Protein AF-0000000074981311 (afdb_homodimer)

Sequence (746 aa):
MPLSPPSSPVSFDLVVVGAGGGPDETNLSAYLVKPHDAEWEDGILALEAGSGQGTLAQLLRKNPHLFLNPVNSEGSITKMYSASDIYSFVRCFLVTHAHLDHINSLVVSAGSLRGCRKRVYGLKQTLQDLELAFSDRLWPNLASWKEKDDEIKLLYSALIPDGKYKVVCPKIAVQGMPLNHGRNTLGGQHTSTAFFIRHEPSLREFLFFGDVEPDSITNEPQTINVWRIAAPKIPDTLSSIFIECSWPSGRKDDLLFGHLTPEHLGNELSALATEVVKYRHSSQHSEGRRRPARKKQKRNSLTSADLKDALAGVRIFIIHCKDEMNGDLDRPIRDLIVEQVRRIVEERGLGAQVLLAKQGTRIGTSGYLFRTIMPLSPPSSPVSFDLVVVGAGGGPDETNLSAYLVKPHDAEWEDGILALEAGSGQGTLAQLLRKNPHLFLNPVNSEGSITKMYSASDIYSFVRCFLVTHAHLDHINSLVVSAGSLRGCRKRVYGLKQTLQDLELAFSDRLWPNLASWKEKDDEIKLLYSALIPDGKYKVVCPKIAVQGMPLNHGRNTLGGQHTSTAFFIRHEPSLREFLFFGDVEPDSITNEPQTINVWRIAAPKIPDTLSSIFIECSWPSGRKDDLLFGHLTPEHLGNELSALATEVVKYRHSSQHSEGRRRPARKKQKRNSLTSADLKDALAGVRIFIIHCKDEMNGDLDRPIRDLIVEQVRRIVEERGLGAQVLLAKQGTRIGTSGYLFRTI

Foldseek 3Di:
DPDPPPPPAQFKKKAQLAFAQDPPLLHFGKMWMDTLPDALLQEIEMEFPSHAQVSVQVLCVVPQCQRFRDDDPPPDDGDGDHSLRSQLRHAEYEFFAQPNSRCVRVQVCQVPHHHAQYEYEYAPVRVVVNVVCCVCPVGPNQEECDPPPRNRRYHYDYADQPPDWDDRGVQKTKHKFWAFQAADPVGHTDITIKIWIARNVVRATEIEGDFHAFLVPDPDGRLLVVLLSCQVPAPPRYAEYEFEAADEPPDDNVPQRGHHYLVSVLVSLLSSLVSNLVVVVVVVVVVDDDDDPPDPPDPPDDDLVSQALSRARHEYEYGHHYFDPPPPDPDTVQVNRQVSNQVSCVVSNNNYHGHYPDHSHMPRDDPPVVPDD/DPDPPPPPAQFKKKAQLAFAQDPPLLHFGKMWMDTLPDALLQEIEMEFPSHAQVSVQVLCVVPQCQRFRDDDPPPDDGDGDHSLRSQLRHAEYEFFAQPNSRCVRVQVCQVPRHHAQYEYEYAPVRVVVNVVCCVCPVGPNQEECDPPPRVRRYHYDYADQPPDWDDRGVQKTKHKFWAFQAADPVGHTGITIKIWIARNVVRATEIEGDFHAFLVPDPDGRLLVVLLSCQVPAPPRYAEYEFEAADEPPDDNVPQRRHHYLVSVLVSLLSSLVSNLVVVVVVVVVVDDDDDPPDPPDPPDDDLVSQALSRARHEYEYGHHYFDPPPPDPDTVQVNRQVSNQVSCVVSNNNYHGHYPDHSHMPRDDPPVVPPD

Secondary structure (DSSP, 8-state):
-----------EEEEEEEEEESS-TTSEEEEEEEETTS-GGG-EEEE--SS-HHHHHHHHHH-TTTT-----TT-----PPPHHHHHHTEEEEE-S---HHHHHHHHHTGGG--SS-EEEEEEHHHHHHHHHHTSSSSS---EES-TT-TT-SEEEEEEP-SS--EEEETTEEEEEEEEEEEE-TTSPEEEEEEEEEEETTT--EEEEE-S---GGG-SS--HHHHHHHHGGGTTTTEEEEEEE--S-TT--GGGSSS---HHHHHHHHHHHHHHHHHHHHHHHHHHS---------------GGGGTTTTTT-EEEEE-BPP--SS--SS-HHHHHHHHHHHHHHHTT---EEEE--TT-EESSTT------/-----------EEEEEEE-B-SS-TTSBSEEEEEETTS-GGG-EEEEE-SS-HHHHHHHHHH-TTTT-----TT-----PPPHHHHHHTEEEEE-S---HHHHHHHHHTGGG--SS-EEEEEEHHHHHHHHHHTSSSSS---EES-TT-TT-SEEEEEEP-SS--EEEETTEEEEEEEEEEEE-TTSPEEEEEEEEEEETTT--EEEEE-S---GGG-SS--HHHHHHHHGGGTTTTEEEEEEE--S-TT--GGGSSS---HHHHHHHHHHHHHHHHHHHHHHHHHHS------S--------TGGGTTTTTT-EEEEE-BPP--SS--SS-HHHHHHHHHHHHHHHTT--PEEEE--TT-EESSS-------

Organism: Psilocybe cubensis (NCBI:txid181762)

Solvent-accessible surface area (backbone atoms only — not comparable to full-atom values): 38990 Å² total; per-residue (Å²): 124,86,72,72,71,82,77,73,80,61,60,39,32,36,35,28,56,9,27,22,52,24,45,34,60,58,28,7,26,12,32,42,30,34,52,48,91,54,57,65,78,76,34,22,44,26,43,32,18,14,27,42,50,31,38,36,41,53,42,36,70,76,41,71,60,70,80,54,66,80,76,60,91,81,72,72,82,80,79,78,72,48,34,41,52,54,56,25,23,35,43,26,35,42,36,36,33,38,34,46,52,29,33,40,28,49,63,63,25,50,90,69,65,50,68,62,69,21,39,40,31,23,44,56,68,29,51,55,42,42,41,59,49,36,58,51,55,31,29,67,62,53,59,36,77,55,87,82,47,78,86,41,49,30,32,54,42,66,50,66,69,74,84,51,72,42,75,71,49,90,61,31,26,38,29,51,40,69,26,43,31,32,63,36,98,84,65,45,73,34,64,17,22,32,34,43,40,26,31,57,88,80,58,36,29,36,37,41,47,29,59,37,32,44,48,89,78,47,95,71,63,31,56,65,61,54,29,59,67,45,19,82,32,56,40,84,37,33,31,39,34,38,38,52,37,34,37,49,75,86,67,54,78,94,72,40,81,21,35,21,27,33,65,46,45,42,52,50,52,49,50,31,21,48,38,26,46,52,46,54,54,52,55,55,55,67,74,50,81,89,63,79,84,67,77,87,66,74,82,71,75,81,48,69,76,67,28,50,47,49,33,43,72,24,36,37,30,40,28,32,26,41,58,70,62,74,70,79,57,95,54,62,54,56,60,53,30,48,52,50,34,38,50,46,38,57,75,57,33,28,46,51,45,69,43,73,53,50,62,71,39,59,46,53,61,80,74,70,61,76,68,71,126,126,84,72,73,73,82,75,73,80,60,60,40,33,36,35,29,56,9,27,22,53,23,44,33,60,58,29,8,26,11,32,42,31,33,51,47,92,53,55,66,80,76,34,23,42,25,42,32,19,14,28,41,50,29,40,36,40,54,41,36,72,77,39,71,61,70,80,54,66,81,76,61,90,82,72,73,83,80,78,79,73,47,35,44,51,55,55,25,22,34,44,26,34,41,35,36,33,37,33,46,51,29,34,41,28,49,63,63,23,50,89,70,66,50,69,59,70,22,39,40,31,22,42,55,68,28,53,57,42,42,42,59,49,37,57,51,56,33,29,67,60,52,62,36,77,54,88,80,48,78,87,41,48,29,32,54,40,68,50,66,71,75,84,50,73,42,77,73,48,90,61,31,25,38,28,50,40,69,25,42,33,32,63,36,97,84,66,46,74,34,62,16,22,32,34,44,40,27,34,57,88,79,58,36,31,36,38,41,46,29,60,37,33,44,50,90,79,46,95,71,61,31,55,64,62,54,29,59,67,45,20,82,31,56,39,84,38,32,29,40,34,39,37,53,37,32,37,50,73,85,69,53,78,93,71,38,81,20,36,23,28,32,65,46,46,43,52,51,52,49,51,31,21,47,38,27,46,52,46,54,52,53,54,54,55,68,74,49,80,89,66,79,85,66,76,87,66,74,82,72,77,80,49,69,77,67,28,49,45,49,33,44,72,25,36,37,30,39,28,34,25,41,58,72,60,75,70,80,58,94,55,62,55,57,60,52,30,46,52,50,33,38,49,45,38,58,74,58,33,29,46,51,45,67,44,72,52,49,62,70,39,56,47,53,60,79,77,66,60,73,68,75,121

InterPro domains:
  IPR000396 Cyclic-AMP phosphodiesterase, class-II [PF02112] (85-360)
  IPR000396 Cyclic-AMP phosphodiesterase, class-II [PR00388] (93-111)
  IPR000396 Cyclic-AMP phosphodiesterase, class-II [PR00388] (237-248)
  IPR000396 Cyclic-AMP phosphodiesterase, class-II [PR00388] (256-269)
  IPR000396 Cyclic-AMP phosphodiesterase, class-II [PTHR28283] (8-363)
  IPR000396 Cyclic-AMP phosphodiesterase, class-II [cd07735] (12-320)
  IPR036866 Ribonuclease Z/Hydroxyacylglutathione hydrolase-like [G3DSA:3.60.15.10] (13-309)
  IPR036866 Ribonuclease Z/Hydroxyacylglutathione hydrolase-like [SSF56281] (30-288)

Nearest PDB structures (foldseek):
  4ojv-assembly1_A  TM=7.921E-01  e=1.075E-28  Saccharomyces cerevisiae S288C
  7sn8-assembly1_K  TM=5.330E-01  e=2.977E-09  Drosophila melanogaster
  2xsw-assembly2_B  TM=4.210E-01  e=1.094E+00  Homo sapiens
  2xsw-assembly1_A  TM=4.092E-01  e=8.586E-01  Homo sapiens
  4ojv-assembly1_A  TM=7.889E-01  e=3.850E-28  Saccharomyces cerevisiae S288C

Radius of gyration: 29.09 Å; Cα contacts (8 Å, |Δi|>4): 1688; chains: 2; bounding box: 54×112×82 Å

pLDDT: mean 88.98, std 17.54, range [19.81, 98.94]

Structure (mmCIF, N/CA/C/O backbone):
data_AF-0000000074981311-model_v1
#
loop_
_entity.id
_entity.type
_entity.pdbx_description
1 polymer 'Cyclic-AMP phosphodiesterase'
#
loop_
_atom_site.group_PDB
_atom_site.id
_atom_site.type_symbol
_atom_site.label_atom_id
_atom_site.label_alt_id
_atom_site.label_comp_id
_atom_site.label_asym_id
_atom_site.label_entity_id
_atom_site.label_seq_id
_atom_site.pdbx_PDB_ins_code
_atom_site.Cartn_x
_atom_site.Cartn_y
_atom_site.Cartn_z
_atom_site.occupancy
_atom_site.B_iso_or_equiv
_atom_site.auth_seq_id
_atom_site.auth_comp_id
_atom_site.auth_asym_id
_atom_site.auth_atom_id
_atom_site.pdbx_PDB_model_num
ATOM 1 N N . MET A 1 1 ? -6.711 50.75 -6.223 1 24.09 1 MET A N 1
ATOM 2 C CA . MET A 1 1 ? -6.855 49.312 -5.953 1 24.09 1 MET A CA 1
ATOM 3 C C . MET A 1 1 ? -5.789 48.844 -4.973 1 24.09 1 MET A C 1
ATOM 5 O O . MET A 1 1 ? -4.598 49.062 -5.195 1 24.09 1 MET A O 1
ATOM 9 N N . PRO A 1 2 ? -6.027 48.812 -3.717 1 28.17 2 PRO A N 1
ATOM 10 C CA . PRO A 1 2 ? -4.918 48.562 -2.787 1 28.17 2 PRO A CA 1
ATOM 11 C C . PRO A 1 2 ? -4.016 47.406 -3.219 1 28.17 2 PRO A C 1
ATOM 13 O O . PRO A 1 2 ? -4.48 46.469 -3.869 1 28.17 2 PRO A O 1
ATOM 16 N N . LEU A 1 3 ? -2.773 47.625 -3.646 1 29.83 3 LEU A N 1
ATOM 17 C CA . LEU A 1 3 ? -1.727 46.656 -3.936 1 29.83 3 LEU A CA 1
ATOM 18 C C . LEU A 1 3 ? -1.801 45.5 -2.969 1 29.83 3 LEU A C 1
ATOM 20 O O . LEU A 1 3 ? -2.053 45.656 -1.776 1 29.83 3 LEU A O 1
ATOM 24 N N . SER A 1 4 ? -2.25 44.281 -3.396 1 34.59 4 SER A N 1
ATOM 25 C CA . SER A 1 4 ? -2.166 43.094 -2.555 1 34.59 4 SER A CA 1
ATOM 26 C C . SER A 1 4 ? -0.956 43.156 -1.628 1 34.59 4 SER A C 1
ATOM 28 O O . SER A 1 4 ? 0.097 43.656 -2.008 1 34.59 4 SER A O 1
ATOM 30 N N . PRO A 1 5 ? -1.109 43.344 -0.331 1 37.94 5 PRO A N 1
ATOM 31 C CA . PRO A 1 5 ? 0.072 43.406 0.533 1 37.94 5 PRO A CA 1
ATOM 32 C C . PRO A 1 5 ? 1.253 42.625 -0.018 1 37.94 5 PRO A C 1
ATOM 34 O O . PRO A 1 5 ? 1.062 41.688 -0.807 1 37.94 5 PRO A O 1
ATOM 37 N N . PRO A 1 6 ? 2.443 43.094 -0.192 1 40.12 6 PRO A N 1
ATOM 38 C CA . PRO A 1 6 ? 3.643 42.406 -0.68 1 40.12 6 PRO A CA 1
ATOM 39 C C . PRO A 1 6 ? 3.689 40.938 -0.277 1 40.12 6 PRO A C 1
ATOM 41 O O . PRO A 1 6 ? 3.379 40.594 0.867 1 40.12 6 PRO A O 1
ATOM 44 N N . SER A 1 7 ? 3.291 39.844 -1.122 1 47.78 7 SER A N 1
ATOM 45 C CA . SER A 1 7 ? 3.26 38.406 -1.014 1 47.78 7 SER A CA 1
ATOM 46 C C . SER A 1 7 ? 4.414 37.875 -0.161 1 47.78 7 SER A C 1
ATOM 48 O O . SER A 1 7 ? 5.574 38.188 -0.423 1 47.78 7 SER A O 1
ATOM 50 N N . SER A 1 8 ? 4.273 37.812 1.193 1 57.53 8 SER A N 1
ATOM 51 C CA . SER A 1 8 ? 5.266 37.188 2.066 1 57.53 8 SER A CA 1
ATOM 52 C C . SER A 1 8 ? 6.043 36.094 1.337 1 57.53 8 SER A C 1
ATOM 54 O O . SER A 1 8 ? 5.48 35.344 0.527 1 57.53 8 SER A O 1
ATOM 56 N N . PRO A 1 9 ? 7.406 36.219 1.331 1 70.25 9 PRO A N 1
ATOM 57 C CA . PRO A 1 9 ? 8.273 35.25 0.632 1 70.25 9 PRO A CA 1
ATOM 58 C C . PRO A 1 9 ? 7.902 33.812 0.918 1 70.25 9 PRO A C 1
ATOM 60 O O . PRO A 1 9 ? 7.449 33.5 2.02 1 70.25 9 PRO A O 1
ATOM 63 N N . VAL A 1 10 ? 7.691 33.062 -0.091 1 83.56 10 VAL A N 1
ATOM 64 C CA . VAL A 1 10 ? 7.457 31.625 -0.007 1 83.56 10 VAL A CA 1
ATOM 65 C C . VAL A 1 10 ? 8.664 30.938 0.625 1 83.56 10 VAL A C 1
ATOM 67 O O . VAL A 1 10 ? 9.805 31.203 0.239 1 83.56 10 VAL A O 1
ATOM 70 N N . SER A 1 11 ? 8.406 30.172 1.692 1 92 11 SER A N 1
ATOM 71 C CA . SER A 1 11 ? 9.508 29.547 2.428 1 92 11 SER A CA 1
ATOM 72 C C . SER A 1 11 ? 9.688 28.094 2.025 1 92 11 SER A C 1
ATOM 74 O O . SER A 1 11 ? 10.781 27.547 2.137 1 92 11 SER A O 1
ATOM 76 N N . PHE A 1 12 ? 8.609 27.484 1.535 1 95.69 12 PHE A N 1
ATOM 77 C CA . PHE A 1 12 ? 8.68 26.047 1.233 1 95.69 12 PHE A CA 1
ATOM 78 C C . PHE A 1 12 ? 8.039 25.75 -0.12 1 95.69 12 PHE A C 1
ATOM 80 O O . PHE A 1 12 ? 7.18 26.5 -0.586 1 95.69 12 PHE A O 1
ATOM 87 N N . ASP A 1 13 ? 8.531 24.719 -0.771 1 94.88 13 ASP A N 1
ATOM 88 C CA . ASP A 1 13 ? 7.805 24 -1.808 1 94.88 13 ASP A CA 1
ATOM 89 C C . ASP A 1 13 ? 7.328 22.641 -1.294 1 94.88 13 ASP A C 1
ATOM 91 O O . ASP A 1 13 ? 8.07 21.938 -0.598 1 94.88 13 ASP A O 1
ATOM 95 N N . LEU A 1 14 ? 6.09 22.375 -1.56 1 97.62 14 LEU A N 1
ATOM 96 C CA . LEU A 1 14 ? 5.508 21.094 -1.142 1 97.62 14 LEU A CA 1
ATOM 97 C C . LEU A 1 14 ? 4.812 20.406 -2.309 1 97.62 14 LEU A C 1
ATOM 99 O O . LEU A 1 14 ? 3.916 20.984 -2.93 1 97.62 14 LEU A O 1
ATOM 103 N N . VAL A 1 15 ? 5.285 19.219 -2.646 1 97.75 15 VAL A N 1
ATOM 104 C CA . VAL A 1 15 ? 4.641 18.422 -3.68 1 97.75 15 VAL A CA 1
ATOM 105 C C . VAL A 1 15 ? 3.721 17.391 -3.033 1 97.75 15 VAL A C 1
ATOM 107 O O . VAL A 1 15 ? 4.133 16.656 -2.127 1 97.75 15 VAL A O 1
ATOM 110 N N . VAL A 1 16 ? 2.502 17.359 -3.521 1 98.69 16 VAL A N 1
ATOM 111 C CA . VAL A 1 16 ? 1.527 16.391 -3.021 1 98.69 16 VAL A CA 1
ATOM 112 C C . VAL A 1 16 ? 1.619 15.102 -3.83 1 98.69 16 VAL A C 1
ATOM 114 O O . VAL A 1 16 ? 1.082 15.008 -4.938 1 98.69 16 VAL A O 1
ATOM 117 N N . VAL A 1 17 ? 2.23 14.055 -3.275 1 98.75 17 VAL A N 1
ATOM 118 C CA . VAL A 1 17 ? 2.328 12.758 -3.934 1 98.75 17 VAL A CA 1
ATOM 119 C C . VAL A 1 17 ? 1.027 11.977 -3.742 1 98.75 17 VAL A C 1
ATOM 121 O O . VAL A 1 17 ? 0.525 11.359 -4.68 1 98.75 17 VAL A O 1
ATOM 124 N N . GLY A 1 18 ? 0.52 12.039 -2.582 1 98.56 18 GLY A N 1
ATOM 125 C CA . GLY A 1 18 ? -0.795 11.531 -2.223 1 98.56 18 GLY A CA 1
ATOM 126 C C . GLY A 1 18 ? -1.442 12.305 -1.088 1 98.56 18 GLY A C 1
ATOM 127 O O . GLY A 1 18 ? -0.754 12.797 -0.191 1 98.56 18 GLY A O 1
ATOM 128 N N . ALA A 1 19 ? -2.771 12.336 -1.12 1 98.19 19 ALA A N 1
ATOM 129 C CA . ALA A 1 19 ? -3.453 13.156 -0.122 1 98.19 19 ALA A CA 1
ATOM 130 C C . ALA A 1 19 ? -4.691 12.445 0.416 1 98.19 19 ALA A C 1
ATOM 132 O O . ALA A 1 19 ? -5.477 13.039 1.166 1 98.19 19 ALA A O 1
ATOM 133 N N . GLY A 1 20 ? -4.93 11.227 0.002 1 96.75 20 GLY A N 1
ATOM 134 C CA . GLY A 1 20 ? -6.117 10.5 0.407 1 96.75 20 GLY A CA 1
ATOM 135 C C . GLY A 1 20 ? -5.906 9.656 1.649 1 96.75 20 GLY A C 1
ATOM 136 O O . GLY A 1 20 ? -4.777 9.523 2.131 1 96.75 20 GLY A O 1
ATOM 137 N N . GLY A 1 21 ? -6.965 9.164 2.18 1 95.38 21 GLY A N 1
ATOM 138 C CA . GLY A 1 21 ? -6.914 8.312 3.359 1 95.38 21 GLY A CA 1
ATOM 139 C C . GLY A 1 21 ? -7.418 6.902 3.104 1 95.38 21 GLY A C 1
ATOM 140 O O . GLY A 1 21 ? -7.73 6.168 4.043 1 95.38 21 GLY A O 1
ATOM 141 N N . GLY A 1 22 ? -7.465 6.508 1.805 1 92.69 22 GLY A N 1
ATOM 142 C CA . GLY A 1 22 ? -8.031 5.211 1.474 1 92.69 22 GLY A CA 1
ATOM 143 C C . GLY A 1 22 ? -9.508 5.27 1.141 1 92.69 22 GLY A C 1
ATOM 144 O O . GLY A 1 22 ? -10.164 6.285 1.388 1 92.69 22 GLY A O 1
ATOM 145 N N . PRO A 1 23 ? -10.008 4.238 0.463 1 94.75 23 PRO A N 1
ATOM 146 C CA . PRO A 1 23 ? -9.352 2.953 0.207 1 94.75 23 PRO A CA 1
ATOM 147 C C . PRO A 1 23 ? -8.531 2.957 -1.078 1 94.75 23 PRO A C 1
ATOM 149 O O . PRO A 1 23 ? -7.887 1.956 -1.406 1 94.75 23 PRO A O 1
ATOM 152 N N . ASP A 1 24 ? -8.531 4.027 -1.87 1 96.81 24 ASP A N 1
ATOM 153 C CA . ASP A 1 24 ? -7.664 4.121 -3.043 1 96.81 24 ASP A CA 1
ATOM 154 C C . ASP A 1 24 ? -6.191 4.066 -2.645 1 96.81 24 ASP A C 1
ATOM 156 O O . ASP A 1 24 ? -5.609 5.078 -2.26 1 96.81 24 ASP A O 1
ATOM 160 N N . GLU A 1 25 ? -5.547 2.891 -2.752 1 97.31 25 GLU A N 1
ATOM 161 C CA . GLU A 1 25 ? -4.184 2.68 -2.281 1 97.31 25 GLU A CA 1
ATOM 162 C C . GLU A 1 25 ? -3.172 3.365 -3.197 1 97.31 25 GLU A C 1
ATOM 164 O O . GLU A 1 25 ? -1.975 3.387 -2.902 1 97.31 25 GLU A O 1
ATOM 169 N N . THR A 1 26 ? -3.631 4.02 -4.32 1 97.44 26 THR A N 1
ATOM 170 C CA . THR A 1 26 ? -2.732 4.734 -5.219 1 97.44 26 THR A CA 1
ATOM 171 C C . THR A 1 26 ? -2.703 6.223 -4.887 1 97.44 26 THR A C 1
ATOM 173 O O . THR A 1 26 ? -2.1 7.016 -5.613 1 97.44 26 THR A O 1
ATOM 176 N N . ASN A 1 27 ? -3.369 6.613 -3.877 1 97.69 27 ASN A N 1
ATOM 177 C CA . ASN A 1 27 ? -3.447 7.988 -3.404 1 97.69 27 ASN A CA 1
ATOM 178 C C . ASN A 1 27 ? -3.488 8.055 -1.88 1 97.69 27 ASN A C 1
ATOM 180 O O . ASN A 1 27 ? -4.473 8.523 -1.303 1 97.69 27 ASN A O 1
ATOM 184 N N . LEU A 1 28 ? -2.42 7.672 -1.241 1 98.62 28 LEU A N 1
ATOM 185 C CA . LEU A 1 28 ? -2.34 7.668 0.215 1 98.62 28 LEU A CA 1
ATOM 186 C C . LEU A 1 28 ? -1.433 8.789 0.715 1 98.62 28 LEU A C 1
ATOM 188 O O . LEU A 1 28 ? -0.585 9.281 -0.03 1 98.62 28 LEU A O 1
ATOM 192 N N . SER A 1 29 ? -1.564 9.195 1.916 1 98.75 29 SER A N 1
ATOM 193 C CA . SER A 1 29 ? -0.928 10.375 2.5 1 98.75 29 SER A CA 1
ATOM 194 C C . SER A 1 29 ? 0.583 10.336 2.299 1 98.75 29 SER A C 1
ATOM 196 O O . SER A 1 29 ? 1.262 9.438 2.791 1 98.75 29 SER A O 1
ATOM 198 N N . ALA A 1 30 ? 1.162 11.336 1.527 1 98.94 30 ALA A N 1
ATOM 199 C CA . ALA A 1 30 ? 2.592 11.453 1.25 1 98.94 30 ALA A CA 1
ATOM 200 C C . ALA A 1 30 ? 2.916 12.797 0.609 1 98.94 30 ALA A C 1
ATOM 202 O O . ALA A 1 30 ? 2.314 13.18 -0.399 1 98.94 30 ALA A O 1
ATOM 203 N N . TYR A 1 31 ? 3.863 13.555 1.154 1 98.88 31 TYR A N 1
ATOM 204 C CA . TYR A 1 31 ? 4.227 14.891 0.713 1 98.88 31 TYR A CA 1
ATOM 205 C C . TYR A 1 31 ? 5.738 15.078 0.716 1 98.88 31 TYR A C 1
ATOM 207 O O . TYR A 1 31 ? 6.43 14.586 1.615 1 98.88 31 TYR A O 1
ATOM 215 N N . LEU A 1 32 ? 6.258 15.727 -0.262 1 98.75 32 LEU A N 1
ATOM 216 C CA . LEU A 1 32 ? 7.684 16.047 -0.355 1 98.75 32 LEU A CA 1
ATOM 217 C C . LEU A 1 32 ? 7.922 17.531 -0.213 1 98.75 32 LEU A C 1
ATOM 219 O O . LEU A 1 32 ? 7.324 18.344 -0.937 1 98.75 32 LEU A O 1
ATOM 223 N N . VAL A 1 33 ? 8.789 17.891 0.718 1 98.25 33 VAL A N 1
ATOM 224 C CA . VAL A 1 33 ? 8.953 19.297 1.095 1 98.25 33 VAL A CA 1
ATOM 225 C C . VAL A 1 33 ? 10.422 19.688 0.979 1 98.25 33 VAL A C 1
ATOM 227 O O . VAL A 1 33 ? 11.312 18.922 1.366 1 98.25 33 VAL A O 1
ATOM 230 N N . LYS A 1 34 ? 10.688 20.812 0.489 1 96.62 34 LYS A N 1
ATOM 231 C CA . LYS A 1 34 ? 12.008 21.438 0.537 1 96.62 34 LYS A CA 1
ATOM 232 C C . LYS A 1 34 ? 11.883 22.938 0.804 1 96.62 34 LYS A C 1
ATOM 234 O O . LYS A 1 34 ? 10.828 23.531 0.571 1 96.62 34 LYS A O 1
ATOM 239 N N . PRO A 1 35 ? 12.969 23.578 1.356 1 95.19 35 PRO A N 1
ATOM 240 C CA . PRO A 1 35 ? 12.984 25.047 1.323 1 95.19 35 PRO A CA 1
ATOM 241 C C . PRO A 1 35 ? 12.844 25.609 -0.091 1 95.19 35 PRO A C 1
ATOM 243 O O . PRO A 1 35 ? 13.406 25.047 -1.037 1 95.19 35 PRO A O 1
ATOM 246 N N . HIS A 1 36 ? 12.102 26.672 -0.229 1 93.12 36 HIS A N 1
ATOM 247 C CA . HIS A 1 36 ? 11.789 27.266 -1.53 1 93.12 36 HIS A CA 1
ATOM 248 C C . HIS A 1 36 ? 13.062 27.641 -2.277 1 93.12 36 HIS A C 1
ATOM 250 O O . HIS A 1 36 ? 13.141 27.5 -3.5 1 93.12 36 HIS A O 1
ATOM 256 N N . ASP A 1 37 ? 14.055 28.094 -1.583 1 88.31 37 ASP A N 1
ATOM 257 C CA . ASP A 1 37 ? 15.266 28.625 -2.191 1 88.31 37 ASP A CA 1
ATOM 258 C C . ASP A 1 37 ? 16.312 27.531 -2.385 1 88.31 37 ASP A C 1
ATOM 260 O O . ASP A 1 37 ? 17.438 27.812 -2.797 1 88.31 37 ASP A O 1
ATOM 264 N N . ALA A 1 38 ? 15.992 26.281 -2.1 1 92.38 38 ALA A N 1
ATOM 265 C CA . ALA A 1 38 ? 16.922 25.156 -2.246 1 92.38 38 ALA A CA 1
ATOM 266 C C . ALA A 1 38 ? 16.578 24.312 -3.461 1 92.38 38 ALA A C 1
ATOM 268 O O . ALA A 1 38 ? 15.453 24.391 -3.984 1 92.38 38 ALA A O 1
ATOM 269 N N . GLU A 1 39 ? 17.531 23.562 -3.979 1 92.44 39 GLU A N 1
ATOM 270 C CA . GLU A 1 39 ? 17.281 22.531 -4.992 1 92.44 39 GLU A CA 1
ATOM 271 C C . GLU A 1 39 ? 16.781 21.25 -4.359 1 92.44 39 GLU A C 1
ATOM 273 O O . GLU A 1 39 ? 17.047 20.969 -3.189 1 92.44 39 GLU A O 1
ATOM 278 N N . TRP A 1 40 ? 16.062 20.547 -5.137 1 94.69 40 TRP A N 1
ATOM 279 C CA . TRP A 1 40 ? 15.555 19.281 -4.621 1 94.69 40 TRP A CA 1
ATOM 280 C C . TRP A 1 40 ? 16.703 18.359 -4.223 1 94.69 40 TRP A C 1
ATOM 282 O O . TRP A 1 40 ? 16.625 17.656 -3.215 1 94.69 40 TRP A O 1
ATOM 292 N N . GLU A 1 41 ? 17.781 18.375 -4.914 1 94.19 41 GLU A N 1
ATOM 293 C CA . GLU A 1 41 ? 18.953 17.531 -4.688 1 94.19 41 GLU A CA 1
ATOM 294 C C . GLU A 1 41 ? 19.609 17.844 -3.346 1 94.19 41 GLU A C 1
ATOM 296 O O . GLU A 1 41 ? 20.375 17.047 -2.82 1 94.19 41 GLU A O 1
ATOM 301 N N . ASP A 1 42 ? 19.297 19.047 -2.834 1 94.81 42 ASP A N 1
ATOM 302 C CA . ASP A 1 42 ? 19.906 19.453 -1.576 1 94.81 42 ASP A CA 1
ATOM 303 C C . ASP A 1 42 ? 19.328 18.672 -0.398 1 94.81 42 ASP A C 1
ATOM 305 O O . ASP A 1 42 ? 19.922 18.641 0.682 1 94.81 42 ASP A O 1
ATOM 309 N N . GLY A 1 43 ? 18.172 18.172 -0.607 1 96.44 43 GLY A N 1
ATOM 310 C CA . GLY A 1 43 ? 17.531 17.406 0.449 1 96.44 43 GLY A CA 1
ATOM 311 C C . GLY A 1 43 ? 16.031 17.625 0.512 1 96.44 43 GLY A C 1
ATOM 312 O O . GLY A 1 43 ? 15.562 18.75 0.41 1 96.44 43 GLY A O 1
ATOM 313 N N . ILE A 1 44 ? 15.375 16.547 0.645 1 97.75 44 ILE A N 1
ATOM 314 C CA . ILE A 1 44 ? 13.922 16.594 0.707 1 97.75 44 ILE A CA 1
ATOM 315 C C . ILE A 1 44 ? 13.445 16.031 2.043 1 97.75 44 ILE A C 1
ATOM 317 O O . ILE A 1 44 ? 13.945 15.008 2.506 1 97.75 44 ILE A O 1
ATOM 321 N N . LEU A 1 45 ? 12.539 16.75 2.715 1 98.62 45 LEU A N 1
ATOM 322 C CA . LEU A 1 45 ? 11.781 16.203 3.834 1 98.62 45 LEU A CA 1
ATOM 323 C C . LEU A 1 45 ? 10.508 15.523 3.346 1 98.62 45 LEU A C 1
ATOM 325 O O . LEU A 1 45 ? 9.68 16.156 2.68 1 98.62 45 LEU A O 1
ATOM 329 N N . ALA A 1 46 ? 10.391 14.258 3.59 1 98.81 46 ALA A N 1
ATOM 330 C CA . ALA A 1 46 ? 9.156 13.555 3.271 1 98.81 46 ALA A CA 1
ATOM 331 C C . ALA A 1 46 ? 8.203 13.547 4.465 1 98.81 46 ALA A C 1
ATOM 333 O O . ALA A 1 46 ? 8.562 13.102 5.555 1 98.81 46 ALA A O 1
ATOM 334 N N . LEU A 1 47 ? 7.012 14.141 4.266 1 98.81 47 LEU A N 1
ATOM 335 C CA . LEU A 1 47 ? 5.938 14.055 5.246 1 98.81 47 LEU A CA 1
ATOM 336 C C . LEU A 1 47 ? 5.016 12.883 4.945 1 98.81 47 LEU A C 1
ATOM 338 O O . LEU A 1 47 ? 4.336 12.867 3.916 1 98.81 47 LEU A O 1
ATOM 342 N N . GLU A 1 48 ? 4.949 11.914 5.848 1 98.81 48 GLU A N 1
ATOM 343 C CA . GLU A 1 48 ? 4.238 10.672 5.598 1 98.81 48 GLU A CA 1
ATOM 344 C C . GLU A 1 48 ? 4.867 9.898 4.441 1 98.81 48 GLU A C 1
ATOM 346 O O . GLU A 1 48 ? 5.859 10.336 3.861 1 98.81 48 GLU A O 1
ATOM 351 N N . ALA A 1 49 ? 4.363 8.719 4.176 1 98.69 49 ALA A N 1
ATOM 352 C CA . ALA A 1 49 ? 4.926 7.848 3.15 1 98.69 49 ALA A CA 1
ATOM 353 C C . ALA A 1 49 ? 3.947 6.738 2.771 1 98.69 49 ALA A C 1
ATOM 355 O O . ALA A 1 49 ? 4.348 5.594 2.562 1 98.69 49 ALA A O 1
ATOM 356 N N . GLY A 1 50 ? 2.652 7.117 2.695 1 98.69 50 GLY A N 1
ATOM 357 C CA . GLY A 1 50 ? 1.681 6.16 2.191 1 98.69 50 GLY A CA 1
ATOM 358 C C . GLY A 1 50 ? 1.853 5.859 0.714 1 98.69 50 GLY A C 1
ATOM 359 O O . GLY A 1 50 ? 1.788 4.699 0.301 1 98.69 50 GLY A O 1
ATOM 360 N N . SER A 1 51 ? 1.951 6.879 -0.096 1 98.69 51 SER A N 1
ATOM 361 C CA . SER A 1 51 ? 2.332 6.789 -1.502 1 98.69 51 SER A CA 1
ATOM 362 C C . SER A 1 51 ? 3.82 7.066 -1.69 1 98.69 51 SER A C 1
ATOM 364 O O . SER A 1 51 ? 4.434 7.766 -0.883 1 98.69 51 SER A O 1
ATOM 366 N N . GLY A 1 52 ? 4.414 6.508 -2.705 1 97.94 52 GLY A N 1
ATOM 367 C CA . GLY A 1 52 ? 5.852 6.645 -2.893 1 97.94 52 GLY A CA 1
ATOM 368 C C . GLY A 1 52 ? 6.266 6.637 -4.352 1 97.94 52 GLY A C 1
ATOM 369 O O . GLY A 1 52 ? 5.707 7.371 -5.164 1 97.94 52 GLY A O 1
ATOM 370 N N . GLN A 1 53 ? 7.305 5.84 -4.707 1 96.94 53 GLN A N 1
ATOM 371 C CA . GLN A 1 53 ? 7.953 5.887 -6.016 1 96.94 53 GLN A CA 1
ATOM 372 C C . GLN A 1 53 ? 6.973 5.516 -7.125 1 96.94 53 GLN A C 1
ATOM 374 O O . GLN A 1 53 ? 6.98 6.129 -8.195 1 96.94 53 GLN A O 1
ATOM 379 N N . GLY A 1 54 ? 6.16 4.488 -6.891 1 96.94 54 GLY A N 1
ATOM 380 C CA . GLY A 1 54 ? 5.203 4.09 -7.91 1 96.94 54 GLY A CA 1
ATOM 381 C C . GLY A 1 54 ? 4.223 5.188 -8.273 1 96.94 54 GLY A C 1
ATOM 382 O O . GLY A 1 54 ? 4.051 5.508 -9.453 1 96.94 54 GLY A O 1
ATOM 383 N N . THR A 1 55 ? 3.592 5.758 -7.27 1 98.25 55 THR A N 1
ATOM 384 C CA . THR A 1 55 ? 2.639 6.844 -7.465 1 98.25 55 THR A CA 1
ATOM 385 C C . THR A 1 55 ? 3.32 8.055 -8.102 1 98.25 55 THR A C 1
ATOM 387 O O . THR A 1 55 ? 2.801 8.633 -9.055 1 98.25 55 THR A O 1
ATOM 390 N N . LEU A 1 56 ? 4.488 8.398 -7.605 1 97.81 56 LEU A N 1
ATOM 391 C CA . LEU A 1 56 ? 5.191 9.562 -8.133 1 97.81 56 LEU A CA 1
ATOM 392 C C . LEU A 1 56 ? 5.566 9.352 -9.594 1 97.81 56 LEU A C 1
ATOM 394 O O . LEU A 1 56 ? 5.516 10.297 -10.391 1 97.81 56 LEU A O 1
ATOM 398 N N . ALA A 1 57 ? 6.012 8.141 -9.938 1 96 57 ALA A N 1
ATOM 399 C CA . ALA A 1 57 ? 6.336 7.852 -11.336 1 96 57 ALA A CA 1
ATOM 400 C C . ALA A 1 57 ? 5.141 8.125 -12.242 1 96 57 ALA A C 1
ATOM 402 O O . ALA A 1 57 ? 5.293 8.688 -13.328 1 96 57 ALA A O 1
ATOM 403 N N . GLN A 1 58 ? 3.977 7.758 -11.812 1 95.5 58 GLN A N 1
ATOM 404 C CA . GLN A 1 58 ? 2.766 8.016 -12.578 1 95.5 58 GLN A CA 1
ATOM 405 C C . GLN A 1 58 ? 2.494 9.516 -12.695 1 95.5 58 GLN A C 1
ATOM 407 O O . GLN A 1 58 ? 2.115 10 -13.758 1 95.5 58 GLN A O 1
ATOM 412 N N . LEU A 1 59 ? 2.648 10.211 -11.609 1 96.88 59 LEU A N 1
ATOM 413 C CA . LEU A 1 59 ? 2.422 11.648 -11.609 1 96.88 59 LEU A CA 1
ATOM 414 C C . LEU A 1 59 ? 3.385 12.359 -12.555 1 96.88 59 LEU A C 1
ATOM 416 O O . LEU A 1 59 ? 2.994 13.289 -13.266 1 96.88 59 LEU A O 1
ATOM 420 N N . LEU A 1 60 ? 4.625 11.906 -12.547 1 94.94 60 LEU A N 1
ATOM 421 C CA . LEU A 1 60 ? 5.645 12.523 -13.391 1 94.94 60 LEU A CA 1
ATOM 422 C C . LEU A 1 60 ? 5.359 12.25 -14.867 1 94.94 60 LEU A C 1
ATOM 424 O O . LEU A 1 60 ? 5.703 13.07 -15.727 1 94.94 60 LEU A O 1
ATOM 428 N N . ARG A 1 61 ? 4.766 11.117 -15.156 1 92.88 61 ARG A N 1
ATOM 429 C CA . ARG A 1 61 ? 4.352 10.859 -16.531 1 92.88 61 ARG A CA 1
ATOM 430 C C . ARG A 1 61 ? 3.287 11.859 -16.969 1 92.88 61 ARG A C 1
ATOM 432 O O . ARG A 1 61 ? 3.277 12.289 -18.125 1 92.88 61 ARG A O 1
ATOM 439 N N . LYS A 1 62 ? 2.43 12.227 -16.078 1 93.38 62 LYS A N 1
ATOM 440 C CA . LYS A 1 62 ? 1.357 13.172 -16.375 1 93.38 62 LYS A CA 1
ATOM 441 C C . LYS A 1 62 ? 1.882 14.602 -16.406 1 93.38 62 LYS A C 1
ATOM 443 O O . LYS A 1 62 ? 1.459 15.406 -17.25 1 93.38 62 LYS A O 1
ATOM 448 N N . ASN A 1 63 ? 2.73 14.938 -15.484 1 93.5 63 ASN A N 1
ATOM 449 C CA . ASN A 1 63 ? 3.34 16.25 -15.375 1 93.5 63 ASN A CA 1
ATOM 450 C C . ASN A 1 63 ? 4.844 16.156 -15.125 1 93.5 63 ASN A C 1
ATOM 452 O O . ASN A 1 63 ? 5.297 16.266 -13.984 1 93.5 63 ASN A O 1
ATOM 456 N N . PRO A 1 64 ? 5.637 16.062 -16.188 1 89.88 64 PRO A N 1
ATOM 457 C CA . PRO A 1 64 ? 7.086 15.898 -16.047 1 89.88 64 PRO A CA 1
ATOM 458 C C . PRO A 1 64 ? 7.754 17.109 -15.406 1 89.88 64 PRO A C 1
ATOM 460 O O . PRO A 1 64 ? 8.914 17.047 -14.992 1 89.88 64 PRO A O 1
ATOM 463 N N . HIS A 1 65 ? 7.039 18.25 -15.273 1 88.75 65 HIS A N 1
ATOM 464 C CA . HIS A 1 65 ? 7.641 19.484 -14.781 1 88.75 65 HIS A CA 1
ATOM 465 C C . HIS A 1 65 ? 7.32 19.703 -13.305 1 88.75 65 HIS A C 1
ATOM 467 O O . HIS A 1 65 ? 7.555 20.781 -12.766 1 88.75 65 HIS A O 1
ATOM 473 N N . LEU A 1 66 ? 6.836 18.734 -12.664 1 92.69 66 LEU A N 1
ATOM 474 C CA . LEU A 1 66 ? 6.363 18.828 -11.289 1 92.69 66 LEU A CA 1
ATOM 475 C C . LEU A 1 66 ? 7.484 19.266 -10.352 1 92.69 66 LEU A C 1
ATOM 477 O O . LEU A 1 66 ? 7.234 19.953 -9.359 1 92.69 66 LEU A O 1
ATOM 481 N N . PHE A 1 67 ? 8.719 18.891 -10.695 1 93.06 67 PHE A N 1
ATOM 482 C CA . PHE A 1 67 ? 9.844 19.188 -9.82 1 93.06 67 PHE A CA 1
ATOM 483 C C . PHE A 1 67 ? 10.766 20.219 -10.461 1 93.06 67 PHE A C 1
ATOM 485 O O . PHE A 1 67 ? 11.898 20.406 -10.008 1 93.06 67 PHE A O 1
ATOM 492 N N . LEU A 1 68 ? 10.336 20.781 -11.562 1 85.94 68 LEU A N 1
ATOM 493 C CA . LEU A 1 68 ? 11.148 21.797 -12.219 1 85.94 68 LEU A CA 1
ATOM 494 C C . LEU A 1 68 ? 11.109 23.109 -11.438 1 85.94 68 LEU A C 1
ATOM 496 O O . LEU A 1 68 ? 10.055 23.516 -10.938 1 85.94 68 LEU A O 1
ATOM 500 N N . ASN A 1 69 ? 12.273 23.5 -11.148 1 74.12 69 ASN A N 1
ATOM 501 C CA . ASN A 1 69 ? 12.344 24.812 -10.508 1 74.12 69 ASN A CA 1
ATOM 502 C C . ASN A 1 69 ? 12.125 25.938 -11.523 1 74.12 69 ASN A C 1
ATOM 504 O O . ASN A 1 69 ? 12.484 25.812 -12.688 1 74.12 69 ASN A O 1
ATOM 508 N N . PRO A 1 70 ? 11.172 26.828 -11.234 1 57.66 70 PRO A N 1
ATOM 509 C CA . PRO A 1 70 ? 10.969 27.938 -12.172 1 57.66 70 PRO A CA 1
ATOM 510 C C . PRO A 1 70 ? 12.273 28.469 -12.75 1 57.66 70 PRO A C 1
ATOM 512 O O . PRO A 1 70 ? 13.312 28.422 -12.086 1 57.66 70 PRO A O 1
ATOM 515 N N . VAL A 1 71 ? 12.5 28.156 -14.109 1 50.66 71 VAL A N 1
ATOM 516 C CA . VAL A 1 71 ? 13.656 28.562 -14.898 1 50.66 71 VAL A CA 1
ATOM 517 C C . VAL A 1 71 ? 14.188 29.906 -14.406 1 50.66 71 VAL A C 1
ATOM 519 O O . VAL A 1 71 ? 13.445 30.891 -14.359 1 50.66 71 VAL A O 1
ATOM 522 N N . ASN A 1 72 ? 15.18 29.812 -13.633 1 47.53 72 ASN A N 1
ATOM 523 C CA . ASN A 1 72 ? 15.984 31.031 -13.562 1 47.53 72 ASN A CA 1
ATOM 524 C C . ASN A 1 72 ? 16.25 31.609 -14.945 1 47.53 72 ASN A C 1
ATOM 526 O O . ASN A 1 72 ? 16.078 30.922 -15.953 1 47.53 72 ASN A O 1
ATOM 530 N N . SER A 1 73 ? 16.406 32.844 -15.148 1 43.97 73 SER A N 1
ATOM 531 C CA . SER A 1 73 ? 16.719 33.656 -16.328 1 43.97 73 SER A CA 1
ATOM 532 C C . SER A 1 73 ? 17.672 32.906 -17.25 1 43.97 73 SER A C 1
ATOM 534 O O . SER A 1 73 ? 17.859 33.312 -18.406 1 43.97 73 SER A O 1
ATOM 536 N N . GLU A 1 74 ? 18.75 32.125 -16.766 1 48.56 74 GLU A N 1
ATOM 537 C CA . GLU A 1 74 ? 19.875 31.859 -17.656 1 48.56 74 GLU A CA 1
ATOM 538 C C . GLU A 1 74 ? 19.594 30.641 -18.531 1 48.56 74 GLU A C 1
ATOM 540 O O . GLU A 1 74 ? 20.469 30.234 -19.312 1 48.56 74 GLU A O 1
ATOM 545 N N . GLY A 1 75 ? 18.453 30.125 -18.891 1 47.91 75 GLY A N 1
ATOM 546 C CA . GLY A 1 75 ? 18.234 29.141 -19.922 1 47.91 75 GLY A CA 1
ATOM 547 C C . GLY A 1 75 ? 18.625 27.734 -19.516 1 47.91 75 GLY A C 1
ATOM 548 O O . GLY A 1 75 ? 18.938 26.906 -20.359 1 47.91 75 GLY A O 1
ATOM 549 N N . SER A 1 76 ? 19.156 27.453 -18.359 1 49.34 76 SER A N 1
ATOM 550 C CA . SER A 1 76 ? 19.797 26.188 -18.047 1 49.34 76 SER A CA 1
ATOM 551 C C . SER A 1 76 ? 18.812 25.016 -18.203 1 49.34 76 SER A C 1
ATOM 553 O O . SER A 1 76 ? 17.609 25.188 -18.047 1 49.34 76 SER A O 1
ATOM 555 N N . ILE A 1 77 ? 19.312 23.859 -18.781 1 53.12 77 ILE A N 1
ATOM 556 C CA . ILE A 1 77 ? 18.812 22.531 -19.109 1 53.12 77 ILE A CA 1
ATOM 557 C C . ILE A 1 77 ? 18 21.984 -17.938 1 53.12 77 ILE A C 1
ATOM 559 O O . ILE A 1 77 ? 18.469 21.984 -16.797 1 53.12 77 ILE A O 1
ATOM 563 N N . THR A 1 78 ? 16.719 21.906 -18.031 1 59.19 78 THR A N 1
ATOM 564 C CA . THR A 1 78 ? 15.719 21.375 -17.125 1 59.19 78 THR A CA 1
ATOM 565 C C . THR A 1 78 ? 15.992 19.906 -16.812 1 59.19 78 THR A C 1
ATOM 567 O O . THR A 1 78 ? 16.016 19.078 -17.719 1 59.19 78 THR A O 1
ATOM 570 N N . LYS A 1 79 ? 16.75 19.594 -15.727 1 71.31 79 LYS A N 1
ATOM 571 C CA . LYS A 1 79 ? 17.031 18.234 -15.273 1 71.31 79 LYS A CA 1
ATOM 572 C C . LYS A 1 79 ? 15.734 17.469 -15.023 1 71.31 79 LYS A C 1
ATOM 574 O O . LYS A 1 79 ? 14.82 17.969 -14.367 1 71.31 79 LYS A O 1
ATOM 579 N N . MET A 1 80 ? 15.453 16.422 -15.781 1 84.75 80 MET A N 1
ATOM 580 C CA . MET A 1 80 ? 14.336 15.516 -15.57 1 84.75 80 MET A CA 1
ATOM 581 C C . MET A 1 80 ? 14.703 14.414 -14.586 1 84.75 80 MET A C 1
ATOM 583 O O . MET A 1 80 ? 15.75 13.781 -14.727 1 84.75 80 MET A O 1
ATOM 587 N N . TYR A 1 81 ? 13.945 14.406 -13.438 1 90.69 81 TYR A N 1
ATOM 588 C CA . TYR A 1 81 ? 14.188 13.414 -12.391 1 90.69 81 TYR A CA 1
ATOM 589 C C . TYR A 1 81 ? 13.219 12.25 -12.516 1 90.69 81 TYR A C 1
ATOM 591 O O . TYR A 1 81 ? 12.039 12.445 -12.82 1 90.69 81 TYR A O 1
ATOM 599 N N . SER A 1 82 ? 13.719 11.031 -12.359 1 92.75 82 SER A N 1
ATOM 600 C CA . SER A 1 82 ? 12.82 9.898 -12.125 1 92.75 82 SER A CA 1
ATOM 601 C C . SER A 1 82 ? 12.297 9.906 -10.695 1 92.75 82 SER A C 1
ATOM 603 O O . SER A 1 82 ? 12.805 10.641 -9.844 1 92.75 82 SER A O 1
ATOM 605 N N . ALA A 1 83 ? 11.242 9.172 -10.477 1 95.5 83 ALA A N 1
ATOM 606 C CA . ALA A 1 83 ? 10.734 9.031 -9.109 1 95.5 83 ALA A CA 1
ATOM 607 C C . ALA A 1 83 ? 11.828 8.531 -8.172 1 95.5 83 ALA A C 1
ATOM 609 O O . ALA A 1 83 ? 11.969 9.023 -7.051 1 95.5 83 ALA A O 1
ATOM 610 N N . SER A 1 84 ? 12.609 7.578 -8.656 1 95 84 SER A N 1
ATOM 611 C CA . SER A 1 84 ? 13.695 7.02 -7.863 1 95 84 SER A CA 1
ATOM 612 C C . SER A 1 84 ? 14.742 8.078 -7.539 1 95 84 SER A C 1
ATOM 614 O O . SER A 1 84 ? 15.305 8.086 -6.441 1 95 84 SER A O 1
ATOM 616 N N . ASP A 1 85 ? 15.023 8.945 -8.484 1 94.88 85 ASP A N 1
ATOM 617 C CA . ASP A 1 85 ? 15.93 10.062 -8.227 1 94.88 85 ASP A CA 1
ATOM 618 C C . ASP A 1 85 ? 15.414 10.953 -7.102 1 94.88 85 ASP A C 1
ATOM 620 O O . ASP A 1 85 ? 16.156 11.266 -6.164 1 94.88 85 ASP A O 1
ATOM 624 N N . ILE A 1 86 ? 14.234 11.32 -7.25 1 96.5 86 ILE A N 1
ATOM 625 C CA . ILE A 1 86 ? 13.625 12.219 -6.277 1 96.5 86 ILE A CA 1
ATOM 626 C C . ILE A 1 86 ? 13.703 11.594 -4.883 1 96.5 86 ILE A C 1
ATOM 628 O O . ILE A 1 86 ? 14.125 12.25 -3.928 1 96.5 86 ILE A O 1
ATOM 632 N N . TYR A 1 87 ? 13.352 10.383 -4.746 1 97.31 87 TYR A N 1
ATOM 633 C CA . TYR A 1 87 ? 13.352 9.734 -3.438 1 97.31 87 TYR A CA 1
ATOM 634 C C . TYR A 1 87 ? 14.773 9.5 -2.945 1 97.31 87 TYR A C 1
ATOM 636 O O . TYR A 1 87 ? 15 9.328 -1.747 1 97.31 87 TYR A O 1
ATOM 644 N N . SER A 1 88 ? 15.719 9.438 -3.873 1 96.69 88 SER A N 1
ATOM 645 C CA . SER A 1 88 ? 17.109 9.359 -3.434 1 96.69 88 SER A CA 1
ATOM 646 C C . SER A 1 88 ? 17.547 10.656 -2.754 1 96.69 88 SER A C 1
ATOM 648 O O . SER A 1 88 ? 18.516 10.664 -1.999 1 96.69 88 SER A O 1
ATOM 650 N N . PHE A 1 89 ? 16.812 11.75 -3.033 1 97 89 PHE A N 1
ATOM 651 C CA . PHE A 1 89 ? 17.141 13.047 -2.447 1 97 89 PHE A CA 1
ATOM 652 C C . PHE A 1 89 ? 16.484 13.195 -1.075 1 97 89 PHE A C 1
ATOM 654 O O . PHE A 1 89 ? 16.781 14.141 -0.347 1 97 89 PHE A O 1
ATOM 661 N N . VAL A 1 90 ? 15.594 12.32 -0.669 1 97.94 90 VAL A N 1
ATOM 662 C CA . VAL A 1 90 ? 14.938 12.383 0.631 1 97.94 90 VAL A CA 1
ATOM 663 C C . VAL A 1 90 ? 15.961 12.133 1.739 1 97.94 90 VAL A C 1
ATOM 665 O O . VAL A 1 90 ? 16.719 11.172 1.686 1 97.94 90 VAL A O 1
ATOM 668 N N . ARG A 1 91 ? 15.945 13.023 2.713 1 97.12 91 ARG A N 1
ATOM 669 C CA . ARG A 1 91 ? 16.875 12.914 3.836 1 97.12 91 ARG A CA 1
ATOM 670 C C . ARG A 1 91 ? 16.203 12.234 5.027 1 97.12 91 ARG A C 1
ATOM 672 O O . ARG A 1 91 ? 16.859 11.523 5.789 1 97.12 91 ARG A O 1
ATOM 679 N N . CYS A 1 92 ? 14.984 12.555 5.152 1 98.12 92 CYS A N 1
ATOM 680 C CA . CYS A 1 92 ? 14.273 11.969 6.285 1 98.12 92 CYS A CA 1
ATOM 681 C C . CYS A 1 92 ? 12.773 11.938 6.031 1 98.12 92 CYS A C 1
ATOM 683 O O . CYS A 1 92 ? 12.281 12.594 5.113 1 98.12 92 CYS A O 1
ATOM 685 N N . PHE A 1 93 ? 12.164 11.109 6.785 1 98.75 93 PHE A N 1
ATOM 686 C CA . PHE A 1 93 ? 10.711 11.008 6.832 1 98.75 93 PHE A CA 1
ATOM 687 C C . PHE A 1 93 ? 10.18 11.508 8.172 1 98.75 93 PHE A C 1
ATOM 689 O O . PHE A 1 93 ? 10.766 11.234 9.219 1 98.75 93 PHE A O 1
ATOM 696 N N . LEU A 1 94 ? 9.109 12.297 8.164 1 98.88 94 LEU A N 1
ATOM 697 C CA . LEU A 1 94 ? 8.273 12.555 9.336 1 98.88 94 LEU A CA 1
ATOM 698 C C . LEU A 1 94 ? 6.973 11.766 9.25 1 98.88 94 LEU A C 1
ATOM 700 O O . LEU A 1 94 ? 6.184 11.945 8.32 1 98.88 94 LEU A O 1
ATOM 704 N N . VAL A 1 95 ? 6.773 10.875 10.18 1 98.88 95 VAL A N 1
ATOM 705 C CA . VAL A 1 95 ? 5.586 10.031 10.188 1 98.88 95 VAL A CA 1
ATOM 706 C C . VAL A 1 95 ? 4.695 10.391 11.375 1 98.88 95 VAL A C 1
ATOM 708 O O . VAL A 1 95 ? 5.137 10.344 12.523 1 98.88 95 VAL A O 1
ATOM 711 N N . THR A 1 96 ? 3.453 10.734 11.102 1 98.88 96 THR A N 1
ATOM 712 C CA . THR A 1 96 ? 2.547 11.18 12.148 1 98.88 96 THR A CA 1
ATOM 713 C C . THR A 1 96 ? 2.092 10 13.008 1 98.88 96 THR A C 1
ATOM 715 O O . THR A 1 96 ? 1.965 10.125 14.227 1 98.88 96 THR A O 1
ATOM 718 N N . HIS A 1 97 ? 1.781 8.938 12.406 1 98.56 97 HIS A N 1
ATOM 719 C CA . HIS A 1 97 ? 1.423 7.68 13.055 1 98.56 97 HIS A CA 1
ATOM 720 C C . HIS A 1 97 ? 1.603 6.504 12.102 1 98.56 97 HIS A C 1
ATOM 722 O O . HIS A 1 97 ? 1.911 6.691 10.922 1 98.56 97 HIS A O 1
ATOM 728 N N . ALA A 1 98 ? 1.41 5.309 12.586 1 98.19 98 ALA A N 1
ATOM 729 C CA . ALA A 1 98 ? 1.938 4.16 11.852 1 98.19 98 ALA A CA 1
ATOM 730 C C . ALA A 1 98 ? 0.824 3.412 11.125 1 98.19 98 ALA A C 1
ATOM 732 O O . ALA A 1 98 ? 0.987 2.246 10.758 1 98.19 98 ALA A O 1
ATOM 733 N N . HIS A 1 99 ? -0.365 4.004 10.938 1 98.19 99 HIS A N 1
ATOM 734 C CA . HIS A 1 99 ? -1.348 3.357 10.078 1 98.19 99 HIS A CA 1
ATOM 735 C C . HIS A 1 99 ? -0.806 3.178 8.664 1 98.19 99 HIS A C 1
ATOM 737 O O . HIS A 1 99 ? -0.033 4.008 8.18 1 98.19 99 HIS A O 1
ATOM 743 N N . LEU A 1 100 ? -1.27 2.201 8.008 1 98.44 100 LEU A N 1
ATOM 744 C CA . LEU A 1 100 ? -0.672 1.762 6.754 1 98.44 100 LEU A CA 1
ATOM 745 C C . LEU A 1 100 ? -0.834 2.826 5.672 1 98.44 100 LEU A C 1
ATOM 747 O O . LEU A 1 100 ? 0.035 2.979 4.812 1 98.44 100 LEU A O 1
ATOM 751 N N . ASP A 1 101 ? -1.924 3.553 5.641 1 98.31 101 ASP A N 1
ATOM 752 C CA . ASP A 1 101 ? -2.131 4.57 4.613 1 98.31 101 ASP A CA 1
ATOM 753 C C . ASP A 1 101 ? -1.169 5.742 4.801 1 98.31 101 ASP A C 1
ATOM 755 O O . ASP A 1 101 ? -1.108 6.641 3.961 1 98.31 101 ASP A O 1
ATOM 759 N N . HIS A 1 102 ? -0.353 5.715 5.836 1 98.81 102 HIS A N 1
ATOM 760 C CA . HIS A 1 102 ? 0.646 6.754 6.062 1 98.81 102 HIS A CA 1
ATOM 761 C C . HIS A 1 102 ? 2.059 6.199 5.906 1 98.81 102 HIS A C 1
ATOM 763 O O . HIS A 1 102 ? 3.023 6.965 5.828 1 98.81 102 HIS A O 1
ATOM 769 N N . ILE A 1 103 ? 2.252 4.844 5.848 1 98.75 103 ILE A N 1
ATOM 770 C CA . ILE A 1 103 ? 3.619 4.336 5.898 1 98.75 103 ILE A CA 1
ATOM 771 C C . ILE A 1 103 ? 3.807 3.252 4.84 1 98.75 103 ILE A C 1
ATOM 773 O O . ILE A 1 103 ? 4.902 2.703 4.691 1 98.75 103 ILE A O 1
ATOM 777 N N . ASN A 1 104 ? 2.826 2.92 4.086 1 98.19 104 ASN A N 1
ATOM 778 C CA . ASN A 1 104 ? 2.844 1.753 3.209 1 98.19 104 ASN A CA 1
ATOM 779 C C . ASN A 1 104 ? 4.043 1.778 2.268 1 98.19 104 ASN A C 1
ATOM 781 O O . ASN A 1 104 ? 4.816 0.821 2.215 1 98.19 104 ASN A O 1
ATOM 785 N N . SER A 1 105 ? 4.195 2.799 1.5 1 98.12 105 SER A N 1
ATOM 786 C CA . SER A 1 105 ? 5.266 2.863 0.512 1 98.12 105 SER A CA 1
ATOM 787 C C . SER A 1 105 ? 6.637 2.893 1.182 1 98.12 105 SER A C 1
ATOM 789 O O . SER A 1 105 ? 7.621 2.418 0.613 1 98.12 105 SER A O 1
ATOM 791 N N . LEU A 1 106 ? 6.719 3.527 2.383 1 98.38 106 LEU A N 1
ATOM 792 C CA . LEU A 1 106 ? 7.953 3.508 3.16 1 98.38 106 LEU A CA 1
ATOM 793 C C . LEU A 1 106 ? 8.422 2.076 3.402 1 98.38 106 LEU A C 1
ATOM 795 O O . LEU A 1 106 ? 9.586 1.751 3.172 1 98.38 106 LEU A O 1
ATOM 799 N N . VAL A 1 107 ? 7.508 1.249 3.797 1 98.25 107 VAL A N 1
ATOM 800 C CA . VAL A 1 107 ? 7.836 -0.125 4.164 1 98.25 107 VAL A CA 1
ATOM 801 C C . VAL A 1 107 ? 8.164 -0.932 2.91 1 98.25 107 VAL A C 1
ATOM 803 O O . VAL A 1 107 ? 9.219 -1.563 2.83 1 98.25 107 VAL A O 1
ATOM 806 N N . VAL A 1 108 ? 7.344 -0.846 1.894 1 97.44 108 VAL A N 1
ATOM 807 C CA . VAL A 1 108 ? 7.449 -1.67 0.694 1 97.44 108 VAL A CA 1
ATOM 808 C C . VAL A 1 108 ? 8.711 -1.289 -0.082 1 97.44 108 VAL A C 1
ATOM 810 O O . VAL A 1 108 ? 9.336 -2.141 -0.718 1 97.44 108 VAL A O 1
ATOM 813 N N . SER A 1 109 ? 9.164 -0.032 0.046 1 96.31 109 SER A N 1
ATOM 814 C CA . SER A 1 109 ? 10.297 0.437 -0.753 1 96.31 109 SER A CA 1
ATOM 815 C C . SER A 1 109 ? 11.594 0.393 0.042 1 96.31 109 SER A C 1
ATOM 817 O O . SER A 1 109 ? 12.656 0.734 -0.478 1 96.31 109 SER A O 1
ATOM 819 N N . ALA A 1 110 ? 11.555 -0.001 1.273 1 95.94 110 ALA A N 1
ATOM 820 C CA . ALA A 1 110 ? 12.688 0.121 2.189 1 95.94 110 ALA A CA 1
ATOM 821 C C . ALA A 1 110 ? 13.922 -0.575 1.628 1 95.94 110 ALA A C 1
ATOM 823 O O . ALA A 1 110 ? 15.039 -0.071 1.762 1 95.94 110 ALA A O 1
ATOM 824 N N . GLY A 1 111 ? 13.727 -1.702 0.95 1 91.75 111 GLY A N 1
ATOM 825 C CA . GLY A 1 111 ? 14.844 -2.469 0.432 1 91.75 111 GLY A CA 1
ATOM 826 C C . GLY A 1 111 ? 15.414 -1.902 -0.856 1 91.75 111 GLY A C 1
ATOM 827 O O . GLY A 1 111 ? 16.484 -2.324 -1.312 1 91.75 111 GLY A O 1
ATOM 828 N N . SER A 1 112 ? 14.742 -0.899 -1.418 1 91.56 112 SER A N 1
ATOM 829 C CA . SER A 1 112 ? 15.141 -0.394 -2.727 1 91.56 112 SER A CA 1
ATOM 830 C C . SER A 1 112 ? 15.523 1.081 -2.656 1 91.56 112 SER A C 1
ATOM 832 O O . SER A 1 112 ? 15.766 1.714 -3.686 1 91.56 112 SER A O 1
ATOM 834 N N . LEU A 1 113 ? 15.539 1.622 -1.466 1 91.81 113 LEU A N 1
ATOM 835 C CA . LEU A 1 113 ? 15.852 3.037 -1.307 1 91.81 113 LEU A CA 1
ATOM 836 C C . LEU A 1 113 ? 17.297 3.322 -1.721 1 91.81 113 LEU A C 1
ATOM 838 O O . LEU A 1 113 ? 18.203 2.543 -1.413 1 91.81 113 LEU A O 1
ATOM 842 N N . ARG A 1 114 ? 17.469 4.348 -2.453 1 93 114 ARG A N 1
ATOM 843 C CA . ARG A 1 114 ? 18.781 4.828 -2.875 1 93 114 ARG A CA 1
ATOM 844 C C . ARG A 1 114 ? 19.172 6.098 -2.123 1 93 114 ARG A C 1
ATOM 846 O O . ARG A 1 114 ? 18.344 6.691 -1.428 1 93 114 ARG A O 1
ATOM 853 N N . GLY A 1 115 ? 20.438 6.488 -2.258 1 92.31 115 GLY A N 1
ATOM 854 C CA . GLY A 1 115 ? 20.922 7.695 -1.604 1 92.31 115 GLY A CA 1
ATOM 855 C C . GLY A 1 115 ? 21.406 7.457 -0.188 1 92.31 115 GLY A C 1
ATOM 856 O O . GLY A 1 115 ? 21.781 6.336 0.162 1 92.31 115 GLY A O 1
ATOM 857 N N . CYS A 1 116 ? 21.422 8.438 0.58 1 91.94 116 CYS A N 1
ATOM 858 C CA . CYS A 1 116 ? 21.953 8.359 1.935 1 91.94 116 CYS A CA 1
ATOM 859 C C . CYS A 1 116 ? 21 7.625 2.859 1 91.94 116 CYS A C 1
ATOM 861 O O . CYS A 1 116 ? 19.844 7.387 2.498 1 91.94 116 CYS A O 1
ATOM 863 N N . ARG A 1 117 ? 21.594 7.172 3.982 1 94 117 ARG A N 1
ATOM 864 C CA . ARG A 1 117 ? 20.734 6.645 5.035 1 94 117 ARG A CA 1
ATOM 865 C C . ARG A 1 117 ? 19.688 7.672 5.445 1 94 117 ARG A C 1
ATOM 867 O O . ARG A 1 117 ? 19.984 8.867 5.551 1 94 117 ARG A O 1
ATOM 874 N N . LYS A 1 118 ? 18.5 7.234 5.66 1 96.56 118 LYS A N 1
ATOM 875 C CA . LYS A 1 118 ? 17.375 8.133 5.938 1 96.56 118 LYS A CA 1
ATOM 876 C C . LYS A 1 118 ? 16.859 7.922 7.355 1 96.56 118 LYS A C 1
ATOM 878 O O . LYS A 1 118 ? 16.703 6.785 7.809 1 96.56 118 LYS A O 1
ATOM 883 N N . ARG A 1 119 ? 16.625 9.023 8.031 1 97.19 119 ARG A N 1
ATOM 884 C CA . ARG A 1 119 ? 16 8.938 9.344 1 97.19 119 ARG A CA 1
ATOM 885 C C . ARG A 1 119 ? 14.477 8.945 9.227 1 97.19 119 ARG A C 1
ATOM 887 O O . ARG A 1 119 ? 13.922 9.602 8.344 1 97.19 119 ARG A O 1
ATOM 894 N N . VAL A 1 120 ? 13.859 8.141 10.016 1 98.75 120 VAL A N 1
ATOM 895 C CA . VAL A 1 120 ? 12.406 8.188 10.188 1 98.75 120 VAL A CA 1
ATOM 896 C C . VAL A 1 120 ? 12.07 8.812 11.547 1 98.75 120 VAL A C 1
ATOM 898 O O . VAL A 1 120 ? 12.297 8.195 12.586 1 98.75 120 VAL A O 1
ATOM 901 N N . TYR A 1 121 ? 11.547 10.023 11.469 1 98.75 121 TYR A N 1
ATOM 902 C CA . TYR A 1 121 ? 11.18 10.742 12.688 1 98.75 121 TYR A CA 1
ATOM 903 C C . TYR A 1 121 ? 9.719 10.523 13.039 1 98.75 121 TYR A C 1
ATOM 905 O O . TYR A 1 121 ? 8.859 10.469 12.148 1 98.75 121 TYR A O 1
ATOM 913 N N . GLY A 1 122 ? 9.344 10.422 14.164 1 98.62 122 GLY A N 1
ATOM 914 C CA . GLY A 1 122 ? 8.023 10.32 14.773 1 98.62 122 GLY A CA 1
ATOM 915 C C . GLY A 1 122 ? 8.07 10.25 16.281 1 98.62 122 GLY A C 1
ATOM 916 O O . GLY A 1 122 ? 9.148 10.211 16.875 1 98.62 122 GLY A O 1
ATOM 917 N N . LEU A 1 123 ? 6.926 10.367 16.938 1 98.38 123 LEU A N 1
ATOM 918 C CA . LEU A 1 123 ? 6.91 10.102 18.359 1 98.38 123 LEU A CA 1
ATOM 919 C C . LEU A 1 123 ? 7.312 8.664 18.656 1 98.38 123 LEU A C 1
ATOM 921 O O . LEU A 1 123 ? 7.242 7.801 17.781 1 98.38 123 LEU A O 1
ATOM 925 N N . LYS A 1 124 ? 7.785 8.43 19.844 1 98 124 LYS A N 1
ATOM 926 C CA . LYS A 1 124 ? 8.336 7.129 20.203 1 98 124 LYS A CA 1
ATOM 927 C C . LYS A 1 124 ? 7.328 6.012 19.938 1 98 124 LYS A C 1
ATOM 929 O O . LYS A 1 124 ? 7.66 5 19.328 1 98 124 LYS A O 1
ATOM 934 N N . GLN A 1 125 ? 6.125 6.184 20.359 1 96.38 125 GLN A N 1
ATOM 935 C CA . GLN A 1 125 ? 5.098 5.16 20.188 1 96.38 125 GLN A CA 1
ATOM 936 C C . GLN A 1 125 ? 4.844 4.891 18.703 1 96.38 125 GLN A C 1
ATOM 938 O O . GLN A 1 125 ? 4.617 3.746 18.312 1 96.38 125 GLN A O 1
ATOM 943 N N . THR A 1 126 ? 4.82 5.945 17.891 1 97.88 126 THR A N 1
ATOM 944 C CA . THR A 1 126 ? 4.637 5.812 16.438 1 97.88 126 THR A CA 1
ATOM 945 C C . THR A 1 126 ? 5.711 4.91 15.844 1 97.88 126 THR A C 1
ATOM 947 O O . THR A 1 126 ? 5.402 3.998 15.07 1 97.88 126 THR A O 1
ATOM 950 N N . LEU A 1 127 ? 6.957 5.152 16.203 1 98.56 127 LEU A N 1
ATOM 951 C CA . LEU A 1 127 ? 8.078 4.383 15.672 1 98.56 127 LEU A CA 1
ATOM 952 C C . LEU A 1 127 ? 8.039 2.945 16.188 1 98.56 127 LEU A C 1
ATOM 954 O O . LEU A 1 127 ? 8.391 2.016 15.453 1 98.56 127 LEU A O 1
ATOM 958 N N . GLN A 1 128 ? 7.598 2.748 17.406 1 97.88 128 GLN A N 1
ATOM 959 C CA . GLN A 1 128 ? 7.418 1.397 17.922 1 97.88 128 GLN A CA 1
ATOM 960 C C . GLN A 1 128 ? 6.336 0.648 17.156 1 97.88 128 GLN A C 1
ATOM 962 O O . GLN A 1 128 ? 6.465 -0.55 16.906 1 97.88 128 GLN A O 1
ATOM 967 N N . ASP A 1 129 ? 5.273 1.328 16.875 1 97.12 129 ASP A N 1
ATOM 968 C CA . ASP A 1 129 ? 4.242 0.722 16.047 1 97.12 129 ASP A CA 1
ATOM 969 C C . ASP A 1 129 ? 4.793 0.369 14.664 1 97.12 129 ASP A C 1
ATOM 971 O O . ASP A 1 129 ? 4.438 -0.662 14.086 1 97.12 129 ASP A O 1
ATOM 975 N N . LEU A 1 130 ? 5.602 1.237 14.078 1 98.25 130 LEU A N 1
ATOM 976 C CA . LEU A 1 130 ? 6.223 0.996 12.781 1 98.25 130 LEU A CA 1
ATOM 977 C C . LEU A 1 130 ? 7.078 -0.267 12.812 1 98.25 130 LEU A C 1
ATOM 979 O O . LEU A 1 130 ? 7.191 -0.971 11.805 1 98.25 130 LEU A O 1
ATOM 983 N N . GLU A 1 131 ? 7.621 -0.647 13.953 1 97.62 131 GLU A N 1
ATOM 984 C CA . GLU A 1 131 ? 8.406 -1.866 14.109 1 97.62 131 GLU A CA 1
ATOM 985 C C . GLU A 1 131 ? 7.566 -3.107 13.82 1 97.62 131 GLU A C 1
ATOM 987 O O . GLU A 1 131 ? 8.094 -4.145 13.422 1 97.62 131 GLU A O 1
ATOM 992 N N . LEU A 1 132 ? 6.281 -2.988 14.055 1 96.94 132 LEU A N 1
ATOM 993 C CA . LEU A 1 132 ? 5.406 -4.121 13.766 1 96.94 132 LEU A CA 1
ATOM 994 C C . LEU A 1 132 ? 5.406 -4.449 12.281 1 96.94 132 LEU A C 1
ATOM 996 O O . LEU A 1 132 ? 5.273 -5.613 11.898 1 96.94 132 LEU A O 1
ATOM 1000 N N . ALA A 1 133 ? 5.492 -3.404 11.445 1 97.81 133 ALA A N 1
ATOM 1001 C CA . ALA A 1 133 ? 5.59 -3.627 10 1 97.81 133 ALA A CA 1
ATOM 1002 C C . ALA A 1 133 ? 6.926 -4.266 9.633 1 97.81 133 ALA A C 1
ATOM 1004 O O . ALA A 1 133 ? 6.977 -5.184 8.812 1 97.81 133 ALA A O 1
ATOM 1005 N N . PHE A 1 134 ? 8 -3.799 10.281 1 96.56 134 PHE A N 1
ATOM 1006 C CA . PHE A 1 134 ? 9.344 -4.312 10.062 1 96.56 134 PHE A CA 1
ATOM 1007 C C . PHE A 1 134 ? 9.664 -5.441 11.031 1 96.56 134 PHE A C 1
ATOM 1009 O O . PHE A 1 134 ? 10.703 -5.438 11.688 1 96.56 134 PHE A O 1
ATOM 1016 N N . SER A 1 135 ? 8.828 -6.426 11.117 1 92.88 135 SER A N 1
ATOM 1017 C CA . SER A 1 135 ? 8.906 -7.473 12.133 1 92.88 135 SER A CA 1
ATOM 1018 C C . SER A 1 135 ? 9.555 -8.734 11.57 1 92.88 135 SER A C 1
ATOM 1020 O O . SER A 1 135 ? 9.633 -9.758 12.258 1 92.88 135 SER A O 1
ATOM 1022 N N . ASP A 1 136 ? 9.945 -8.797 10.32 1 93.44 136 ASP A N 1
ATOM 1023 C CA . ASP A 1 136 ? 10.406 -9.977 9.602 1 93.44 136 ASP A CA 1
ATOM 1024 C C . ASP A 1 136 ? 9.258 -10.945 9.336 1 93.44 136 ASP A C 1
ATOM 1026 O O . ASP A 1 136 ? 9.484 -12.125 9.062 1 93.44 136 ASP A O 1
ATOM 1030 N N . ARG A 1 137 ? 8.047 -10.484 9.539 1 94 137 ARG A N 1
ATOM 1031 C CA . ARG A 1 137 ? 6.855 -11.266 9.219 1 94 137 ARG A CA 1
ATOM 1032 C C . ARG A 1 137 ? 6.023 -10.578 8.141 1 94 137 ARG A C 1
ATOM 1034 O O . ARG A 1 137 ? 5.938 -11.07 7.012 1 94 137 ARG A O 1
ATOM 1041 N N . LEU A 1 138 ? 5.609 -9.32 8.461 1 96.5 138 LEU A N 1
ATOM 1042 C CA . LEU A 1 138 ? 4.883 -8.57 7.445 1 96.5 138 LEU A CA 1
ATOM 1043 C C . LEU A 1 138 ? 5.832 -8.039 6.375 1 96.5 138 LEU A C 1
ATOM 1045 O O . LEU A 1 138 ? 5.445 -7.891 5.215 1 96.5 138 LEU A O 1
ATOM 1049 N N . TRP A 1 139 ? 6.984 -7.738 6.855 1 96.44 139 TRP A N 1
ATOM 1050 C CA . TRP A 1 139 ? 8.055 -7.223 6.004 1 96.44 139 TRP A CA 1
ATOM 1051 C C . TRP A 1 139 ? 9.414 -7.441 6.648 1 96.44 139 TRP A C 1
ATOM 1053 O O . TRP A 1 139 ? 9.523 -7.543 7.875 1 96.44 139 TRP A O 1
ATOM 1063 N N . PRO A 1 140 ? 10.547 -7.613 5.863 1 93.75 140 PRO A N 1
ATOM 1064 C CA . PRO A 1 140 ? 11.867 -7.727 6.484 1 93.75 140 PRO A CA 1
ATOM 1065 C C . PRO A 1 140 ? 12.195 -6.551 7.406 1 93.75 140 PRO A C 1
ATOM 1067 O O . PRO A 1 140 ? 11.742 -5.426 7.156 1 93.75 140 PRO A O 1
ATOM 1070 N N . ASN A 1 141 ? 12.914 -6.844 8.484 1 94 141 ASN A N 1
ATOM 1071 C CA . ASN A 1 141 ? 13.352 -5.781 9.383 1 94 141 ASN A CA 1
ATOM 1072 C C . ASN A 1 141 ? 14.438 -4.918 8.734 1 94 141 ASN A C 1
ATOM 1074 O O . ASN A 1 141 ? 15.625 -5.234 8.82 1 94 141 ASN A O 1
ATOM 1078 N N . LEU A 1 142 ? 14.047 -3.822 8.172 1 94.69 142 LEU A N 1
ATOM 1079 C CA . LEU A 1 142 ? 14.945 -2.984 7.395 1 94.69 142 LEU A CA 1
ATOM 1080 C C . LEU A 1 142 ? 15.102 -1.608 8.031 1 94.69 142 LEU A C 1
ATOM 1082 O O . LEU A 1 142 ? 15.492 -0.648 7.363 1 94.69 142 LEU A O 1
ATOM 1086 N N . ALA A 1 143 ? 14.758 -1.463 9.289 1 96.75 143 ALA A N 1
ATOM 1087 C CA . ALA A 1 143 ? 14.93 -0.239 10.07 1 96.75 143 ALA A CA 1
ATOM 1088 C C . ALA A 1 143 ? 15.555 -0.539 11.43 1 96.75 143 ALA A C 1
ATOM 1090 O O . ALA A 1 143 ? 15.391 -1.636 11.969 1 96.75 143 ALA A O 1
ATOM 1091 N N . SER A 1 144 ? 16.297 0.441 11.938 1 96.19 144 SER A N 1
ATOM 1092 C CA . SER A 1 144 ? 17.031 0.204 13.18 1 96.19 144 SER A CA 1
ATOM 1093 C C . SER A 1 144 ? 17.047 1.449 14.055 1 96.19 144 SER A C 1
ATOM 1095 O O . SER A 1 144 ? 16.938 2.57 13.555 1 96.19 144 SER A O 1
ATOM 1097 N N . TRP A 1 145 ? 17.156 1.256 15.359 1 96.94 145 TRP A N 1
ATOM 1098 C CA . TRP A 1 145 ? 17.375 2.332 16.328 1 96.94 145 TRP A CA 1
ATOM 1099 C C . TRP A 1 145 ? 18.859 2.648 16.469 1 96.94 145 TRP A C 1
ATOM 1101 O O . TRP A 1 145 ? 19.234 3.684 17.016 1 96.94 145 TRP A O 1
ATOM 1111 N N . LYS A 1 146 ? 19.656 1.723 15.977 1 94.12 146 LYS A N 1
ATOM 1112 C CA . LYS A 1 146 ? 21.094 1.804 16.219 1 94.12 146 LYS A CA 1
ATOM 1113 C C . LYS A 1 146 ? 21.797 2.607 15.133 1 94.12 146 LYS A C 1
ATOM 1115 O O . LYS A 1 146 ? 21.859 2.178 13.977 1 94.12 146 LYS A O 1
ATOM 1120 N N . GLU A 1 147 ? 22.469 3.635 15.508 1 90.06 147 GLU A N 1
ATOM 1121 C CA . GLU A 1 147 ? 23.156 4.531 14.586 1 90.06 147 GLU A CA 1
ATOM 1122 C C . GLU A 1 147 ? 24.328 3.828 13.898 1 90.06 147 GLU A C 1
ATOM 1124 O O . GLU A 1 147 ? 24.719 4.203 12.789 1 90.06 147 GLU A O 1
ATOM 1129 N N . LYS A 1 148 ? 24.828 2.811 14.461 1 86.81 148 LYS A N 1
ATOM 1130 C CA . LYS A 1 148 ? 26.016 2.141 13.953 1 86.81 148 LYS A CA 1
ATOM 1131 C C . LYS A 1 148 ? 25.641 1.04 12.961 1 86.81 148 LYS A C 1
ATOM 1133 O O . LYS A 1 148 ? 26.531 0.417 12.359 1 86.81 148 LYS A O 1
ATOM 1138 N N . ASP A 1 149 ? 24.328 0.845 12.766 1 81.5 149 ASP A N 1
ATOM 1139 C CA . ASP A 1 149 ? 23.891 -0.164 11.805 1 81.5 149 ASP A CA 1
ATOM 1140 C C . ASP A 1 149 ? 23.969 0.367 10.375 1 81.5 149 ASP A C 1
ATOM 1142 O O . ASP A 1 149 ? 22.938 0.61 9.75 1 81.5 149 ASP A O 1
ATOM 1146 N N . ASP A 1 150 ? 25.078 0.427 9.773 1 76.62 150 ASP A N 1
ATOM 1147 C CA . ASP A 1 150 ? 25.359 1.123 8.516 1 76.62 150 ASP A CA 1
ATOM 1148 C C . ASP A 1 150 ? 24.672 0.43 7.344 1 76.62 150 ASP A C 1
ATOM 1150 O O . ASP A 1 150 ? 24.438 1.052 6.305 1 76.62 150 ASP A O 1
ATOM 1154 N N . GLU A 1 151 ? 24.312 -0.792 7.562 1 79.5 151 GLU A N 1
ATOM 1155 C CA . GLU A 1 151 ? 23.734 -1.552 6.461 1 79.5 151 GLU A CA 1
ATOM 1156 C C . GLU A 1 151 ? 22.234 -1.271 6.324 1 79.5 151 GLU A C 1
ATOM 1158 O O . GLU A 1 151 ? 21.641 -1.557 5.285 1 79.5 151 GLU A O 1
ATOM 1163 N N . ILE A 1 152 ? 21.656 -0.694 7.391 1 84 152 ILE A N 1
ATOM 1164 C CA . ILE A 1 152 ? 20.219 -0.438 7.395 1 84 152 ILE A CA 1
ATOM 1165 C C . ILE A 1 152 ? 19.953 0.989 6.93 1 84 152 ILE A C 1
ATOM 1167 O O . ILE A 1 152 ? 20.5 1.945 7.48 1 84 152 ILE A O 1
ATOM 1171 N N . LYS A 1 153 ? 19.047 1.078 5.961 1 88.75 153 LYS A N 1
ATOM 1172 C CA . LYS A 1 153 ? 18.859 2.361 5.289 1 88.75 153 LYS A CA 1
ATOM 1173 C C . LYS A 1 153 ? 17.906 3.256 6.07 1 88.75 153 LYS A C 1
ATOM 1175 O O . LYS A 1 153 ? 17.859 4.469 5.852 1 88.75 153 LYS A O 1
ATOM 1180 N N . LEU A 1 154 ? 17.109 2.674 6.969 1 97.19 154 LEU A N 1
ATOM 1181 C CA . LEU A 1 154 ? 16.172 3.471 7.742 1 97.19 154 LEU A CA 1
ATOM 1182 C C . LEU A 1 154 ? 16.547 3.473 9.219 1 97.19 154 LEU A C 1
ATOM 1184 O O . LEU A 1 154 ? 16.719 2.41 9.82 1 97.19 154 LEU A O 1
ATOM 1188 N N . LEU A 1 155 ? 16.734 4.652 9.734 1 97.62 155 LEU A N 1
ATOM 1189 C CA . LEU A 1 155 ? 17.094 4.816 11.141 1 97.62 155 LEU A CA 1
ATOM 1190 C C . LEU A 1 155 ? 15.961 5.488 11.914 1 97.62 155 LEU A C 1
ATOM 1192 O O . LEU A 1 155 ? 15.602 6.633 11.633 1 97.62 155 LEU A O 1
ATOM 1196 N N . TYR A 1 156 ? 15.398 4.773 12.906 1 98.31 156 TYR A N 1
ATOM 1197 C CA . TYR A 1 156 ? 14.391 5.359 13.773 1 98.31 156 TYR A CA 1
ATOM 1198 C C . TYR A 1 156 ? 14.977 6.496 14.602 1 98.31 156 TYR A C 1
ATOM 1200 O O . TYR A 1 156 ? 16.047 6.352 15.203 1 98.31 156 TYR A O 1
ATOM 1208 N N . SER A 1 157 ? 14.344 7.582 14.609 1 98.06 157 SER A N 1
ATOM 1209 C CA . SER A 1 157 ? 14.742 8.734 15.406 1 98.06 157 SER A CA 1
ATOM 1210 C C . SER A 1 157 ? 13.547 9.375 16.094 1 98.06 157 SER A C 1
ATOM 1212 O O . SER A 1 157 ? 12.812 10.156 15.484 1 98.06 157 SER A O 1
ATOM 1214 N N . ALA A 1 158 ? 13.391 9.195 17.375 1 98.12 158 ALA A N 1
ATOM 1215 C CA . ALA A 1 158 ? 12.211 9.656 18.109 1 98.12 158 ALA A CA 1
ATOM 1216 C C . ALA A 1 158 ? 12.258 11.156 18.344 1 98.12 158 ALA A C 1
ATOM 1218 O O . ALA A 1 158 ? 13.312 11.703 18.672 1 98.12 158 ALA A O 1
ATOM 1219 N N . LEU A 1 159 ? 11.188 11.828 18.078 1 98.06 159 LEU A N 1
ATOM 1220 C CA . LEU A 1 159 ? 10.992 13.203 18.516 1 98.06 159 LEU A CA 1
ATOM 1221 C C . LEU A 1 159 ? 10.422 13.266 19.922 1 98.06 159 LEU A C 1
ATOM 1223 O O . LEU A 1 159 ? 9.547 12.477 20.281 1 98.06 159 LEU A O 1
ATOM 1227 N N . ILE A 1 160 ? 10.93 14.141 20.703 1 97 160 ILE A N 1
ATOM 1228 C CA . ILE A 1 160 ? 10.414 14.367 22.047 1 97 160 ILE A CA 1
ATOM 1229 C C . ILE A 1 160 ? 9.469 15.562 22.047 1 97 160 ILE A C 1
ATOM 1231 O O . ILE A 1 160 ? 9.844 16.656 21.625 1 97 160 ILE A O 1
ATOM 1235 N N . PRO A 1 161 ? 8.266 15.328 22.453 1 96.12 161 PRO A N 1
ATOM 1236 C CA . PRO A 1 161 ? 7.301 16.438 22.469 1 96.12 161 PRO A CA 1
ATOM 1237 C C . PRO A 1 161 ? 7.516 17.391 23.641 1 96.12 161 PRO A C 1
ATOM 1239 O O . PRO A 1 161 ? 6.641 17.516 24.5 1 96.12 161 PRO A O 1
ATOM 1242 N N . ASP A 1 162 ? 8.586 18.156 23.656 1 95.62 162 ASP A N 1
ATOM 1243 C CA . ASP A 1 162 ? 8.961 19.047 24.766 1 95.62 162 ASP A CA 1
ATOM 1244 C C . ASP A 1 162 ? 8.875 20.516 24.344 1 95.62 162 ASP A C 1
ATOM 1246 O O . ASP A 1 162 ? 9.359 21.391 25.047 1 95.62 162 ASP A O 1
ATOM 1250 N N . GLY A 1 163 ? 8.375 20.734 23.266 1 93.19 163 GLY A N 1
ATOM 1251 C CA . GLY A 1 163 ? 8.188 22.094 22.797 1 93.19 163 GLY A CA 1
ATOM 1252 C C . GLY A 1 163 ? 9.398 22.656 22.078 1 93.19 163 GLY A C 1
ATOM 1253 O O . GLY A 1 163 ? 9.367 23.781 21.562 1 93.19 163 GLY A O 1
ATOM 1254 N N . LYS A 1 164 ? 10.398 21.922 21.922 1 96.25 164 LYS A N 1
ATOM 1255 C CA . LYS A 1 164 ? 11.617 22.391 21.266 1 96.25 164 LYS A CA 1
ATOM 1256 C C . LYS A 1 164 ? 11.656 21.953 19.797 1 96.25 164 LYS A C 1
ATOM 1258 O O . LYS A 1 164 ? 11.133 20.891 19.453 1 96.25 164 LYS A O 1
ATOM 1263 N N . TYR A 1 165 ? 12.25 22.828 19.031 1 97.94 165 TYR A N 1
ATOM 1264 C CA . TYR A 1 165 ? 12.469 22.5 17.625 1 97.94 165 TYR A CA 1
ATOM 1265 C C . TYR A 1 165 ? 13.758 21.703 17.438 1 97.94 165 TYR A C 1
ATOM 1267 O O . TYR A 1 165 ? 14.766 22 18.094 1 97.94 165 TYR A O 1
ATOM 1275 N N . LYS A 1 166 ? 13.719 20.75 16.641 1 97.81 166 LYS A N 1
ATOM 1276 C CA . LYS A 1 166 ? 14.883 19.953 16.25 1 97.81 166 LYS A CA 1
ATOM 1277 C C . LYS A 1 166 ? 15.141 20.062 14.742 1 97.81 166 LYS A C 1
ATOM 1279 O O . LYS A 1 166 ? 14.242 19.859 13.93 1 97.81 166 LYS A O 1
ATOM 1284 N N . VAL A 1 167 ? 16.344 20.406 14.367 1 97.81 167 VAL A N 1
ATOM 1285 C CA . VAL A 1 167 ? 16.703 20.422 12.945 1 97.81 167 VAL A CA 1
ATOM 1286 C C . VAL A 1 167 ? 16.766 19 12.414 1 97.81 167 VAL A C 1
ATOM 1288 O O . VAL A 1 167 ? 17.516 18.172 12.938 1 97.81 167 VAL A O 1
ATOM 1291 N N . VAL A 1 168 ? 15.977 18.672 11.398 1 97.06 168 VAL A N 1
ATOM 1292 C CA . VAL A 1 168 ? 15.883 17.297 10.93 1 97.06 168 VAL A CA 1
ATOM 1293 C C . VAL A 1 168 ? 16.406 17.203 9.5 1 97.06 168 VAL A C 1
ATOM 1295 O O . VAL A 1 168 ? 16.719 16.109 9.016 1 97.06 168 VAL A O 1
ATOM 1298 N N . CYS A 1 169 ? 16.422 18.172 8.797 1 93.81 169 CYS A N 1
ATOM 1299 C CA . CYS A 1 169 ? 16.859 18.344 7.418 1 93.81 169 CYS A CA 1
ATOM 1300 C C . CYS A 1 169 ? 17.531 19.703 7.23 1 93.81 169 CYS A C 1
ATOM 1302 O O . CYS A 1 169 ? 17.359 20.609 8.055 1 93.81 169 CYS A O 1
ATOM 1304 N N . PRO A 1 170 ? 18.328 19.859 6.152 1 90.81 170 PRO A N 1
ATOM 1305 C CA . PRO A 1 170 ? 18.938 21.188 5.977 1 90.81 170 PRO A CA 1
ATOM 1306 C C . PRO A 1 170 ? 17.906 22.312 5.992 1 90.81 170 PRO A C 1
ATOM 1308 O O . PRO A 1 170 ? 16.953 22.297 5.203 1 90.81 170 PRO A O 1
ATOM 1311 N N . LYS A 1 171 ? 18.016 23.234 6.918 1 96.25 171 LYS A N 1
ATOM 1312 C CA . LYS A 1 171 ? 17.266 24.469 7.023 1 96.25 171 LYS A CA 1
ATOM 1313 C C . LYS A 1 171 ? 15.828 24.219 7.484 1 96.25 171 LYS A C 1
ATOM 1315 O O . LYS A 1 171 ? 14.977 25.094 7.422 1 96.25 171 LYS A O 1
ATOM 1320 N N . ILE A 1 172 ? 15.539 22.984 7.879 1 98.12 172 ILE A N 1
ATOM 1321 C CA . ILE A 1 172 ? 14.188 22.672 8.312 1 98.12 172 ILE A CA 1
ATOM 1322 C C . ILE A 1 172 ? 14.219 22.109 9.734 1 98.12 172 ILE A C 1
ATOM 1324 O O . ILE A 1 172 ? 14.93 21.141 10.016 1 98.12 172 ILE A O 1
ATOM 1328 N N . ALA A 1 173 ? 13.516 22.734 10.625 1 98.44 173 ALA A N 1
ATOM 1329 C CA . ALA A 1 173 ? 13.352 22.25 12 1 98.44 173 ALA A CA 1
ATOM 1330 C C . ALA A 1 173 ? 11.906 21.859 12.266 1 98.44 173 ALA A C 1
ATOM 1332 O O . ALA A 1 173 ? 10.984 22.344 11.617 1 98.44 173 ALA A O 1
ATOM 1333 N N . VAL A 1 174 ? 11.727 20.875 13.219 1 98.62 174 VAL A N 1
ATOM 1334 C CA . VAL A 1 174 ? 10.391 20.344 13.445 1 98.62 174 VAL A CA 1
ATOM 1335 C C . VAL A 1 174 ? 10.125 20.203 14.938 1 98.62 174 VAL A C 1
ATOM 1337 O O . VAL A 1 174 ? 11.047 19.922 15.719 1 98.62 174 VAL A O 1
ATOM 1340 N N . GLN A 1 175 ? 9 20.547 15.328 1 97.94 175 GLN A N 1
ATOM 1341 C CA . GLN A 1 175 ? 8.461 20.188 16.641 1 97.94 175 GLN A CA 1
ATOM 1342 C C . GLN A 1 175 ? 7.195 19.344 16.5 1 97.94 175 GLN A C 1
ATOM 1344 O O . GLN A 1 175 ? 6.305 19.672 15.711 1 97.94 175 GLN A O 1
ATOM 1349 N N . GLY A 1 176 ? 7.16 18.188 17.219 1 98.31 176 GLY A N 1
ATOM 1350 C CA . GLY A 1 176 ? 6.004 17.297 17.172 1 98.31 176 GLY A CA 1
ATOM 1351 C C . GLY A 1 176 ? 5.152 17.375 18.422 1 98.31 176 GLY A C 1
ATOM 1352 O O . GLY A 1 176 ? 5.68 17.484 19.531 1 98.31 176 GLY A O 1
ATOM 1353 N N . MET A 1 177 ? 3.848 17.438 18.25 1 98.25 177 MET A N 1
ATOM 1354 C CA . MET A 1 177 ? 2.893 17.438 19.344 1 98.25 177 MET A CA 1
ATOM 1355 C C . MET A 1 177 ? 1.91 16.266 19.219 1 98.25 177 MET A C 1
ATOM 1357 O O . MET A 1 177 ? 1.428 15.977 18.125 1 98.25 177 MET A O 1
ATOM 1361 N N . PRO A 1 178 ? 1.599 15.602 20.328 1 97.81 178 PRO A N 1
ATOM 1362 C CA . PRO A 1 178 ? 0.677 14.461 20.25 1 97.81 178 PRO A CA 1
ATOM 1363 C C . PRO A 1 178 ? -0.759 14.891 19.953 1 97.81 178 PRO A C 1
ATOM 1365 O O . PRO A 1 178 ? -1.193 15.961 20.375 1 97.81 178 PRO A O 1
ATOM 1368 N N . LEU A 1 179 ? -1.448 14.109 19.188 1 98 179 LEU A N 1
ATOM 1369 C CA . LEU A 1 179 ? -2.865 14.234 18.859 1 98 179 LEU A CA 1
ATOM 1370 C C . LEU A 1 179 ? -3.627 12.969 19.25 1 98 179 LEU A C 1
ATOM 1372 O O . LEU A 1 179 ? -3.033 11.898 19.359 1 98 179 LEU A O 1
ATOM 1376 N N . ASN A 1 180 ? -4.922 13.188 19.438 1 96.75 180 ASN A N 1
ATOM 1377 C CA . ASN A 1 180 ? -5.805 12.023 19.547 1 96.75 180 ASN A CA 1
ATOM 1378 C C . ASN A 1 180 ? -6.273 11.555 18.172 1 96.75 180 ASN A C 1
ATOM 1380 O O . ASN A 1 180 ? -6.621 12.367 17.312 1 96.75 180 ASN A O 1
ATOM 1384 N N . HIS A 1 181 ? -6.191 10.227 17.922 1 96.5 181 HIS A N 1
ATOM 1385 C CA . HIS A 1 181 ? -6.641 9.641 16.672 1 96.5 181 HIS A CA 1
ATOM 1386 C C . HIS A 1 181 ? -7.504 8.406 16.906 1 96.5 181 HIS A C 1
ATOM 1388 O O . HIS A 1 181 ? -7.262 7.348 16.312 1 96.5 181 HIS A O 1
ATOM 1394 N N . GLY A 1 182 ? -8.445 8.547 17.812 1 91.75 182 GLY A N 1
ATOM 1395 C CA . GLY A 1 182 ? -9.391 7.473 18.094 1 91.75 182 GLY A CA 1
ATOM 1396 C C . GLY A 1 182 ? -8.906 6.512 19.172 1 91.75 182 GLY A C 1
ATOM 1397 O O . GLY A 1 182 ? -7.859 6.738 19.781 1 91.75 182 GLY A O 1
ATOM 1398 N N . ARG A 1 183 ? -9.797 5.57 19.453 1 85.5 183 ARG A N 1
ATOM 1399 C CA . ARG A 1 183 ? -9.516 4.562 20.469 1 85.5 183 ARG A CA 1
ATOM 1400 C C . ARG A 1 183 ? -9.609 3.156 19.891 1 85.5 183 ARG A C 1
ATOM 1402 O O . ARG A 1 183 ? -10.414 2.908 18.984 1 85.5 183 ARG A O 1
ATOM 1409 N N . ASN A 1 184 ? -8.711 2.371 20.375 1 76.69 184 ASN A N 1
ATOM 1410 C CA . ASN A 1 184 ? -8.773 0.987 19.922 1 76.69 184 ASN A CA 1
ATOM 1411 C C . ASN A 1 184 ? -9.812 0.185 20.703 1 76.69 184 ASN A C 1
ATOM 1413 O O . ASN A 1 184 ? -10.477 0.72 21.594 1 76.69 184 ASN A O 1
ATOM 1417 N N . THR A 1 185 ? -10.008 -1.029 20.266 1 71 185 THR A N 1
ATOM 1418 C CA . THR A 1 185 ? -11.039 -1.892 20.844 1 71 185 THR A CA 1
ATOM 1419 C C . THR A 1 185 ? -10.75 -2.162 22.312 1 71 185 THR A C 1
ATOM 1421 O O . THR A 1 185 ? -11.664 -2.498 23.078 1 71 185 THR A O 1
ATOM 1424 N N . LEU A 1 186 ? -9.5 -1.939 22.688 1 70 186 LEU A N 1
ATOM 1425 C CA . LEU A 1 186 ? -9.133 -2.195 24.078 1 70 186 LEU A CA 1
ATOM 1426 C C . LEU A 1 186 ? -9.211 -0.916 24.906 1 70 186 LEU A C 1
ATOM 1428 O O . LEU A 1 186 ? -8.859 -0.915 26.078 1 70 186 LEU A O 1
ATOM 1432 N N . GLY A 1 187 ? -9.656 0.074 24.25 1 71.12 187 GLY A N 1
ATOM 1433 C CA . GLY A 1 187 ? -9.867 1.325 24.953 1 71.12 187 GLY A CA 1
ATOM 1434 C C . GLY A 1 187 ? -8.648 2.227 24.953 1 71.12 187 GLY A C 1
ATOM 1435 O O . GLY A 1 187 ? -8.688 3.338 25.484 1 71.12 187 GLY A O 1
ATOM 1436 N N . GLY A 1 188 ? -7.605 1.769 24.375 1 79.19 188 GLY A N 1
ATOM 1437 C CA . GLY A 1 188 ? -6.398 2.58 24.328 1 79.19 188 GLY A CA 1
ATOM 1438 C C . GLY A 1 188 ? -6.438 3.65 23.25 1 79.19 188 GLY A C 1
ATOM 1439 O O . GLY A 1 188 ? -7.016 3.441 22.188 1 79.19 188 GLY A O 1
ATOM 1440 N N . GLN A 1 189 ? -5.961 4.789 23.672 1 83.06 189 GLN A N 1
ATOM 1441 C CA . GLN A 1 189 ? -5.922 5.91 22.734 1 83.06 189 GLN A CA 1
ATOM 1442 C C . GLN A 1 189 ? -4.855 5.699 21.672 1 83.06 189 GLN A C 1
ATOM 1444 O O . GLN A 1 189 ? -3.742 5.258 21.969 1 83.06 189 GLN A O 1
ATOM 1449 N N . HIS A 1 190 ? -5.266 5.875 20.422 1 91.44 190 HIS A N 1
ATOM 1450 C CA . HIS A 1 190 ? -4.289 5.91 19.344 1 91.44 190 HIS A CA 1
ATOM 1451 C C . HIS A 1 190 ? -3.721 7.316 19.156 1 91.44 190 HIS A C 1
ATOM 1453 O O . HIS A 1 190 ? -4.473 8.281 19.031 1 91.44 190 HIS A O 1
ATOM 1459 N N . THR A 1 191 ? -2.439 7.344 19.188 1 94.12 191 THR A N 1
ATOM 1460 C CA . THR A 1 191 ? -1.778 8.648 19.156 1 94.12 191 THR A CA 1
ATOM 1461 C C . THR A 1 191 ? -1.308 8.961 17.734 1 94.12 191 THR A C 1
ATOM 1463 O O . THR A 1 191 ? -0.784 8.094 17.031 1 94.12 191 THR A O 1
ATOM 1466 N N . SER A 1 192 ? -1.649 10.086 17.266 1 97.81 192 SER A N 1
ATOM 1467 C CA . SER A 1 192 ? -1.105 10.719 16.078 1 97.81 192 SER A CA 1
ATOM 1468 C C . SER A 1 192 ? -0.264 11.938 16.422 1 97.81 192 SER A C 1
ATOM 1470 O O . SER A 1 192 ? 0.101 12.133 17.594 1 97.81 192 SER A O 1
ATOM 1472 N N . THR A 1 193 ? 0.197 12.672 15.445 1 98.81 193 THR A N 1
ATOM 1473 C CA . THR A 1 193 ? 1.117 13.773 15.719 1 98.81 193 THR A CA 1
ATOM 1474 C C . THR A 1 193 ? 0.809 14.969 14.82 1 98.81 193 THR A C 1
ATOM 1476 O O . THR A 1 193 ? 0.454 14.805 13.648 1 98.81 193 THR A O 1
ATOM 1479 N N . ALA A 1 194 ? 0.839 16.172 15.344 1 98.88 194 ALA A N 1
ATOM 1480 C CA . ALA A 1 194 ? 0.952 17.391 14.562 1 98.88 194 ALA A CA 1
ATOM 1481 C C . ALA A 1 194 ? 2.396 17.891 14.516 1 98.88 194 ALA A C 1
ATOM 1483 O O . ALA A 1 194 ? 3.105 17.844 15.523 1 98.88 194 ALA A O 1
ATOM 1484 N N . PHE A 1 195 ? 2.852 18.312 13.391 1 98.88 195 PHE A N 1
ATOM 1485 C CA . PHE A 1 195 ? 4.211 18.812 13.234 1 98.88 195 PHE A CA 1
ATOM 1486 C C . PHE A 1 195 ? 4.211 20.297 12.906 1 98.88 195 PHE A C 1
ATOM 1488 O O . PHE A 1 195 ? 3.561 20.734 11.953 1 98.88 195 PHE A O 1
ATOM 1495 N N . PHE A 1 196 ? 4.844 21.125 13.75 1 98.75 196 PHE A N 1
ATOM 1496 C CA . PHE A 1 196 ? 5.281 22.453 13.328 1 98.75 196 PHE A CA 1
ATOM 1497 C C . PHE A 1 196 ? 6.578 22.375 12.531 1 98.75 196 PHE A C 1
ATOM 1499 O O . PHE A 1 196 ? 7.594 21.891 13.031 1 98.75 196 PHE A O 1
ATOM 1506 N N . ILE A 1 197 ? 6.535 22.688 11.305 1 98.62 197 ILE A N 1
ATOM 1507 C CA . ILE A 1 197 ? 7.703 22.625 10.43 1 98.62 197 ILE A CA 1
ATOM 1508 C C . ILE A 1 197 ? 8.188 24.047 10.117 1 98.62 197 ILE A C 1
ATOM 1510 O O . ILE A 1 197 ? 7.461 24.828 9.516 1 98.62 197 ILE A O 1
ATOM 1514 N N . ARG A 1 198 ? 9.398 24.297 10.5 1 97.94 198 ARG A N 1
ATOM 1515 C CA . ARG A 1 198 ? 9.906 25.672 10.484 1 97.94 198 ARG A CA 1
ATOM 1516 C C . ARG A 1 198 ? 11.078 25.797 9.516 1 97.94 198 ARG A C 1
ATOM 1518 O O . ARG A 1 198 ? 11.977 24.953 9.492 1 97.94 198 ARG A O 1
ATOM 1525 N N . HIS A 1 199 ? 10.992 26.766 8.68 1 97.31 199 HIS A N 1
ATOM 1526 C CA . HIS A 1 199 ? 12.148 27.203 7.902 1 97.31 199 HIS A CA 1
ATOM 1527 C C . HIS A 1 199 ? 13.125 27.984 8.766 1 97.31 199 HIS A C 1
ATOM 1529 O O . HIS A 1 199 ? 12.844 29.125 9.148 1 97.31 199 HIS A O 1
ATOM 1535 N N . GLU A 1 200 ? 14.234 27.484 9.023 1 96.31 200 GLU A N 1
ATOM 1536 C CA . GLU A 1 200 ? 15.141 28.031 10.023 1 96.31 200 GLU A CA 1
ATOM 1537 C C . GLU A 1 200 ? 15.602 29.438 9.633 1 96.31 200 GLU A C 1
ATOM 1539 O O . GLU A 1 200 ? 15.625 30.344 10.461 1 96.31 200 GLU A O 1
ATOM 1544 N N . PRO A 1 201 ? 15.922 29.625 8.383 1 94.62 201 PRO A N 1
ATOM 1545 C CA . PRO A 1 201 ? 16.422 30.953 8.016 1 94.62 201 PRO A CA 1
ATOM 1546 C C . PRO A 1 201 ? 15.375 32.062 8.188 1 94.62 201 PRO A C 1
ATOM 1548 O O . PRO A 1 201 ? 15.688 33.156 8.656 1 94.62 201 PRO A O 1
ATOM 1551 N N . SER A 1 202 ? 14.125 31.797 7.812 1 94.06 202 SER A N 1
ATOM 1552 C CA . SER A 1 202 ? 13.094 32.844 7.848 1 94.06 202 SER A CA 1
ATOM 1553 C C . SER A 1 202 ? 12.227 32.719 9.094 1 94.06 202 SER A C 1
ATOM 1555 O O . SER A 1 202 ? 11.469 33.625 9.422 1 94.06 202 SER A O 1
ATOM 1557 N N . LEU A 1 203 ? 12.266 31.547 9.773 1 95.44 203 LEU A N 1
ATOM 1558 C CA . LEU A 1 203 ? 11.5 31.203 10.969 1 95.44 203 LEU A CA 1
ATOM 1559 C C . LEU A 1 203 ? 10.016 31.094 10.641 1 95.44 203 LEU A C 1
ATOM 1561 O O . LEU A 1 203 ? 9.188 30.938 11.547 1 95.44 203 LEU A O 1
ATOM 1565 N N . ARG A 1 204 ? 9.695 31.172 9.352 1 95.69 204 ARG A N 1
ATOM 1566 C CA . ARG A 1 204 ? 8.328 30.891 8.93 1 95.69 204 ARG A CA 1
ATOM 1567 C C . ARG A 1 204 ? 8.031 29.391 9.016 1 95.69 204 ARG A C 1
ATOM 1569 O O . ARG A 1 204 ? 8.93 28.578 8.828 1 95.69 204 ARG A O 1
ATOM 1576 N N . GLU A 1 205 ? 6.781 29.109 9.328 1 96.12 205 GLU A N 1
ATOM 1577 C CA . GLU A 1 205 ? 6.477 27.703 9.523 1 96.12 205 GLU A CA 1
ATOM 1578 C C . GLU A 1 205 ? 5.09 27.359 8.992 1 96.12 205 GLU A C 1
ATOM 1580 O O . GLU A 1 205 ? 4.285 28.25 8.719 1 96.12 205 GLU A O 1
ATOM 1585 N N . PHE A 1 206 ? 4.844 26.156 8.703 1 97.94 206 PHE A N 1
ATOM 1586 C CA . PHE A 1 206 ? 3.502 25.641 8.492 1 97.94 206 PHE A CA 1
ATOM 1587 C C . PHE A 1 206 ? 3.219 24.484 9.438 1 97.94 206 PHE A C 1
ATOM 1589 O O . PHE A 1 206 ? 4.141 23.922 10.039 1 97.94 206 PHE A O 1
ATOM 1596 N N . LEU A 1 207 ? 1.979 24.297 9.703 1 98.75 207 LEU A N 1
ATOM 1597 C CA . LEU A 1 207 ? 1.494 23.25 10.594 1 98.75 207 LEU A CA 1
ATOM 1598 C C . LEU A 1 207 ? 0.913 22.078 9.805 1 98.75 207 LEU A C 1
ATOM 1600 O O . LEU A 1 207 ? 0.098 22.281 8.898 1 98.75 207 LEU A O 1
ATOM 1604 N N . PHE A 1 208 ? 1.41 20.875 10.086 1 98.94 208 PHE A N 1
ATOM 1605 C CA . PHE A 1 208 ? 0.955 19.672 9.414 1 98.94 208 PHE A CA 1
ATOM 1606 C C . PHE A 1 208 ? 0.353 18.688 10.406 1 98.94 208 PHE A C 1
ATOM 1608 O O . PHE A 1 208 ? 1.051 18.188 11.297 1 98.94 208 PHE A O 1
ATOM 1615 N N . PHE A 1 209 ? -0.908 18.344 10.203 1 98.88 209 PHE A N 1
ATOM 1616 C CA . PHE A 1 209 ? -1.609 17.438 11.109 1 98.88 209 PHE A CA 1
ATOM 1617 C C . PHE A 1 209 ? -1.594 16.016 10.562 1 98.88 209 PHE A C 1
ATOM 1619 O O . PHE A 1 209 ? -1.797 15.805 9.359 1 98.88 209 PHE A O 1
ATOM 1626 N N . GLY A 1 210 ? -1.255 15.008 11.43 1 98.75 210 GLY A N 1
ATOM 1627 C CA . GLY A 1 210 ? -1.72 13.656 11.164 1 98.75 210 GLY A CA 1
ATOM 1628 C C . GLY A 1 210 ? -3.219 13.492 11.336 1 98.75 210 GLY A C 1
ATOM 1629 O O . GLY A 1 210 ? -3.945 14.484 11.453 1 98.75 210 GLY A O 1
ATOM 1630 N N . ASP A 1 211 ? -3.682 12.281 11.266 1 98.56 211 ASP A N 1
ATOM 1631 C CA . ASP A 1 211 ? -5.094 12.016 11.531 1 98.56 211 ASP A CA 1
ATOM 1632 C C . ASP A 1 211 ? -5.473 12.438 12.953 1 98.56 211 ASP A C 1
ATOM 1634 O O . ASP A 1 211 ? -4.703 12.242 13.891 1 98.56 211 ASP A O 1
ATOM 1638 N N . VAL A 1 212 ? -6.617 13.055 13.055 1 98.31 212 VAL A N 1
ATOM 1639 C CA . VAL A 1 212 ? -6.938 13.664 14.344 1 98.31 212 VAL A CA 1
ATOM 1640 C C . VAL A 1 212 ? -8.43 13.516 14.617 1 98.31 212 VAL A C 1
ATOM 1642 O O . VAL A 1 212 ? -9.258 13.656 13.711 1 98.31 212 VAL A O 1
ATOM 1645 N N . GLU A 1 213 ? -8.727 13.172 15.867 1 96.81 213 GLU A N 1
ATOM 1646 C CA . GLU A 1 213 ? -10.102 13.141 16.359 1 96.81 213 GLU A CA 1
ATOM 1647 C C . GLU A 1 213 ? -10.516 14.492 16.938 1 96.81 213 GLU A C 1
ATOM 1649 O O . GLU A 1 213 ? -9.688 15.219 17.484 1 96.81 213 GLU A O 1
ATOM 1654 N N . PRO A 1 214 ? -11.812 14.836 16.828 1 97.38 214 PRO A N 1
ATOM 1655 C CA . PRO A 1 214 ? -12.242 16.125 17.375 1 97.38 214 PRO A CA 1
ATOM 1656 C C . PRO A 1 214 ? -12.055 16.219 18.891 1 97.38 214 PRO A C 1
ATOM 1658 O O . PRO A 1 214 ? -12.438 15.297 19.625 1 97.38 214 PRO A O 1
ATOM 1661 N N . ASP A 1 215 ? -11.516 17.312 19.328 1 97.75 215 ASP A N 1
ATOM 1662 C CA . ASP A 1 215 ? -11.391 17.547 20.766 1 97.75 215 ASP A CA 1
ATOM 1663 C C . ASP A 1 215 ? -12.758 17.516 21.453 1 97.75 215 ASP A C 1
ATOM 1665 O O . ASP A 1 215 ? -12.859 17.156 22.625 1 97.75 215 ASP A O 1
ATOM 1669 N N . SER A 1 216 ? -13.836 17.812 20.766 1 96.12 216 SER A N 1
ATOM 1670 C CA . SER A 1 216 ? -15.172 17.938 21.328 1 96.12 216 SER A CA 1
ATOM 1671 C C . SER A 1 216 ? -15.719 16.562 21.734 1 96.12 216 SER A C 1
ATOM 1673 O O . SER A 1 216 ? -16.688 16.484 22.5 1 96.12 216 SER A O 1
ATOM 1675 N N . ILE A 1 217 ? -15.133 15.453 21.25 1 93 217 ILE A N 1
ATOM 1676 C CA . ILE A 1 217 ? -15.75 14.172 21.562 1 93 217 ILE A CA 1
ATOM 1677 C C . ILE A 1 217 ? -14.766 13.305 22.344 1 93 217 ILE A C 1
ATOM 1679 O O . ILE A 1 217 ? -15.047 12.133 22.609 1 93 217 ILE A O 1
ATOM 1683 N N . THR A 1 218 ? -13.609 13.773 22.547 1 91.5 218 THR A N 1
ATOM 1684 C CA . THR A 1 218 ? -12.641 13.008 23.328 1 91.5 218 THR A CA 1
ATOM 1685 C C . THR A 1 218 ? -12.648 13.445 24.781 1 91.5 218 THR A C 1
ATOM 1687 O O . THR A 1 218 ? -13.023 14.578 25.094 1 91.5 218 THR A O 1
ATOM 1690 N N . ASN A 1 219 ? -12.25 12.539 25.656 1 88.69 219 ASN A N 1
ATOM 1691 C CA . ASN A 1 219 ? -12.18 12.852 27.094 1 88.69 219 ASN A CA 1
ATOM 1692 C C . ASN A 1 219 ? -10.914 13.641 27.422 1 88.69 219 ASN A C 1
ATOM 1694 O O . ASN A 1 219 ? -10.867 14.328 28.438 1 88.69 219 ASN A O 1
ATOM 1698 N N . GLU A 1 220 ? -9.93 13.508 26.625 1 93.06 220 GLU A N 1
ATOM 1699 C CA . GLU A 1 220 ? -8.648 14.188 26.844 1 93.06 220 GLU A CA 1
ATOM 1700 C C . GLU A 1 220 ? -8.234 14.984 25.609 1 93.06 220 GLU A C 1
ATOM 1702 O O . GLU A 1 220 ? -7.344 14.57 24.859 1 93.06 220 GLU A O 1
ATOM 1707 N N . PRO A 1 221 ? -8.773 16.156 25.469 1 96.25 221 PRO A N 1
ATOM 1708 C CA . PRO A 1 221 ? -8.461 16.969 24.297 1 96.25 221 PRO A CA 1
ATOM 1709 C C . PRO A 1 221 ? -6.969 17.266 24.156 1 96.25 221 PRO A C 1
ATOM 1711 O O . PRO A 1 221 ? -6.305 17.578 25.141 1 96.25 221 PRO A O 1
ATOM 1714 N N . GLN A 1 222 ? -6.438 17.062 22.984 1 97.5 222 GLN A N 1
ATOM 1715 C CA . GLN A 1 222 ? -5.023 17.328 22.734 1 97.5 222 GLN A CA 1
ATOM 1716 C C . GLN A 1 222 ? -4.84 18.438 21.703 1 97.5 222 GLN A C 1
ATOM 1718 O O . GLN A 1 222 ? -3.836 19.141 21.719 1 97.5 222 GLN A O 1
ATOM 1723 N N . THR A 1 223 ? -5.781 18.609 20.766 1 98.56 223 THR A N 1
ATOM 1724 C CA . THR A 1 223 ? -5.645 19.562 19.656 1 98.56 223 THR A CA 1
ATOM 1725 C C . THR A 1 223 ? -5.559 20.984 20.188 1 98.56 223 THR A C 1
ATOM 1727 O O . THR A 1 223 ? -4.852 21.828 19.625 1 98.56 223 THR A O 1
ATOM 1730 N N . ILE A 1 224 ? -6.219 21.266 21.328 1 98.62 224 ILE A N 1
ATOM 1731 C CA . ILE A 1 224 ? -6.215 22.594 21.938 1 98.62 224 ILE A CA 1
ATOM 1732 C C . ILE A 1 224 ? -4.785 23.016 22.266 1 98.62 224 ILE A C 1
ATOM 1734 O O . ILE A 1 224 ? -4.426 24.188 22.172 1 98.62 224 ILE A O 1
ATOM 1738 N N . ASN A 1 225 ? -3.951 22.047 22.688 1 98.5 225 ASN A N 1
ATOM 1739 C CA . ASN A 1 225 ? -2.555 22.344 23 1 98.5 225 ASN A CA 1
ATOM 1740 C C . ASN A 1 225 ? -1.79 22.781 21.75 1 98.5 225 ASN A C 1
ATOM 1742 O O . ASN A 1 225 ? -0.921 23.656 21.828 1 98.5 225 ASN A O 1
ATOM 1746 N N . VAL A 1 226 ? -2.094 22.156 20.625 1 98.75 226 VAL A N 1
ATOM 1747 C CA . VAL A 1 226 ? -1.495 22.547 19.359 1 98.75 226 VAL A CA 1
ATOM 1748 C C . VAL A 1 226 ? -1.916 23.969 19 1 98.75 226 VAL A C 1
ATOM 1750 O O . VAL A 1 226 ? -1.081 24.797 18.625 1 98.75 226 VAL A O 1
ATOM 1753 N N . TRP A 1 227 ? -3.203 24.312 19.188 1 98.75 227 TRP A N 1
ATOM 1754 C CA . TRP A 1 227 ? -3.732 25.625 18.859 1 98.75 227 TRP A CA 1
ATOM 1755 C C . TRP A 1 227 ? -3.092 26.703 19.719 1 98.75 227 TRP A C 1
ATOM 1757 O O . TRP A 1 227 ? -2.771 27.797 19.234 1 98.75 227 TRP A O 1
ATOM 1767 N N . ARG A 1 228 ? -2.865 26.422 20.984 1 98.31 228 ARG A N 1
ATOM 1768 C CA . ARG A 1 228 ? -2.26 27.391 21.906 1 98.31 228 ARG A CA 1
ATOM 1769 C C . ARG A 1 228 ? -0.838 27.734 21.469 1 98.31 228 ARG A C 1
ATOM 1771 O O . ARG A 1 228 ? -0.404 28.875 21.609 1 98.31 228 ARG A O 1
ATOM 1778 N N . ILE A 1 229 ? -0.171 26.734 20.938 1 98 229 ILE A N 1
ATOM 1779 C CA . ILE A 1 229 ? 1.194 26.953 20.484 1 98 229 ILE A CA 1
ATOM 1780 C C . ILE A 1 229 ? 1.169 27.703 19.141 1 98 229 ILE A C 1
ATOM 1782 O O . ILE A 1 229 ? 2.035 28.531 18.875 1 98 229 ILE A O 1
ATOM 1786 N N . ALA A 1 230 ? 0.178 27.469 18.328 1 98.5 230 ALA A N 1
ATOM 1787 C CA . ALA A 1 230 ? 0.067 28.062 17 1 98.5 230 ALA A CA 1
ATOM 1788 C C . ALA A 1 230 ? -0.4 29.516 17.094 1 98.5 230 ALA A C 1
ATOM 1790 O O . ALA A 1 230 ? 0.018 30.359 16.297 1 98.5 230 ALA A O 1
ATOM 1791 N N . ALA A 1 231 ? -1.203 29.844 18.031 1 98.31 231 ALA A N 1
ATOM 1792 C CA . ALA A 1 231 ? -1.958 31.094 18.125 1 98.31 231 ALA A CA 1
ATOM 1793 C C . ALA A 1 231 ? -1.031 32.312 18.031 1 98.31 231 ALA A C 1
ATOM 1795 O O . ALA A 1 231 ? -1.254 33.219 17.234 1 98.31 231 ALA A O 1
ATOM 1796 N N . PRO A 1 232 ? 0.039 32.344 18.828 1 97.69 232 PRO A N 1
ATOM 1797 C CA . PRO A 1 232 ? 0.909 33.531 18.781 1 97.69 232 PRO A CA 1
ATOM 1798 C C . PRO A 1 232 ? 1.587 33.719 17.438 1 97.69 232 PRO A C 1
ATOM 1800 O O . PRO A 1 232 ? 2.135 34.781 17.156 1 97.69 232 PRO A O 1
ATOM 1803 N N . LYS A 1 233 ? 1.57 32.719 16.625 1 97.25 233 LYS A N 1
ATOM 1804 C CA . LYS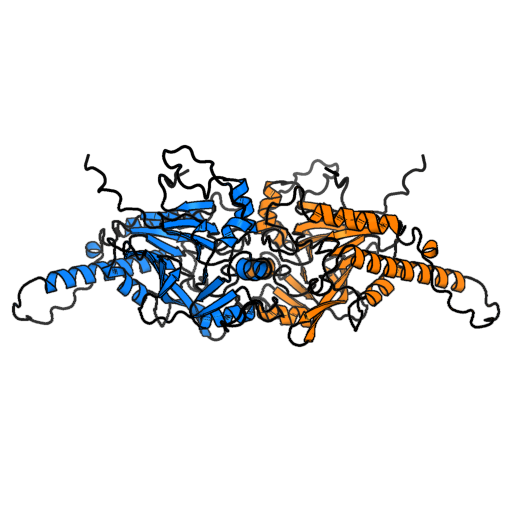 A 1 233 ? 2.318 32.719 15.367 1 97.25 233 LYS A CA 1
ATOM 1805 C C . LYS A 1 233 ? 1.423 33.125 14.195 1 97.25 233 LYS A C 1
ATOM 1807 O O . LYS A 1 233 ? 1.915 33.438 13.109 1 97.25 233 LYS A O 1
ATOM 1812 N N . ILE A 1 234 ? 0.142 33.156 14.336 1 96.5 234 ILE A N 1
ATOM 1813 C CA . ILE A 1 234 ? -0.849 33.375 13.289 1 96.5 234 ILE A CA 1
ATOM 1814 C C . ILE A 1 234 ? -1.098 34.844 13.086 1 96.5 234 ILE A C 1
ATOM 1816 O O . ILE A 1 234 ? -1.331 35.594 14.055 1 96.5 234 ILE A O 1
ATOM 1820 N N . PRO A 1 235 ? -1.047 35.312 11.922 1 94.56 235 PRO A N 1
ATOM 1821 C CA . PRO A 1 235 ? -0.676 34.594 10.688 1 94.56 235 PRO A CA 1
ATOM 1822 C C . PRO A 1 235 ? 0.758 34.875 10.258 1 94.56 235 PRO A C 1
ATOM 1824 O O . PRO A 1 235 ? 1.173 34.469 9.172 1 94.56 235 PRO A O 1
ATOM 1827 N N . ASP A 1 236 ? 1.448 35.625 11.047 1 93.81 236 ASP A N 1
ATOM 1828 C CA . ASP A 1 236 ? 2.684 36.281 10.602 1 93.81 236 ASP A CA 1
ATOM 1829 C C . ASP A 1 236 ? 3.77 35.219 10.32 1 93.81 236 ASP A C 1
ATOM 1831 O O . ASP A 1 236 ? 4.371 35.25 9.242 1 93.81 236 ASP A O 1
ATOM 1835 N N . THR A 1 237 ? 3.945 34.312 11.242 1 95.38 237 THR A N 1
ATOM 1836 C CA . THR A 1 237 ? 5 33.312 11.055 1 95.38 237 THR A CA 1
ATOM 1837 C C . THR A 1 237 ? 4.41 31.984 10.648 1 95.38 237 THR A C 1
ATOM 1839 O O . THR A 1 237 ? 5.117 31.109 10.125 1 95.38 237 THR A O 1
ATOM 1842 N N . LEU A 1 238 ? 3.176 31.766 10.922 1 96.88 238 LEU A N 1
ATOM 1843 C CA . LEU A 1 238 ? 2.447 30.547 10.562 1 96.88 238 LEU A CA 1
ATOM 1844 C C . LEU A 1 238 ? 1.164 30.891 9.812 1 96.88 238 LEU A C 1
ATOM 1846 O O . LEU A 1 238 ? 0.209 31.406 10.406 1 96.88 238 LEU A O 1
ATOM 1850 N N . SER A 1 239 ? 1.18 30.641 8.539 1 95.44 239 SER A N 1
ATOM 1851 C CA . SER A 1 239 ? 0.043 31.094 7.738 1 95.44 239 SER A CA 1
ATOM 1852 C C . SER A 1 239 ? -0.55 29.938 6.93 1 95.44 239 SER A C 1
ATOM 1854 O O . SER A 1 239 ? -1.453 30.141 6.117 1 95.44 239 SER A O 1
ATOM 1856 N N . SER A 1 240 ? 0.01 28.688 7.047 1 97.5 240 SER A N 1
ATOM 1857 C CA . SER A 1 240 ? -0.507 27.516 6.34 1 97.5 240 SER A CA 1
ATOM 1858 C C . SER A 1 240 ? -0.693 26.328 7.281 1 97.5 240 SER A C 1
ATOM 1860 O O . SER A 1 240 ? 0.19 26.031 8.086 1 97.5 240 SER A O 1
ATOM 1862 N N . ILE A 1 241 ? -1.851 25.75 7.215 1 98.69 241 ILE A N 1
ATOM 1863 C CA . ILE A 1 241 ? -2.189 24.594 8.031 1 98.69 241 ILE A CA 1
ATOM 1864 C C . ILE A 1 241 ? -2.717 23.469 7.141 1 98.69 241 ILE A C 1
ATOM 1866 O O . ILE A 1 241 ? -3.668 23.656 6.379 1 98.69 241 ILE A O 1
ATOM 1870 N N . PHE A 1 242 ? -2.043 22.328 7.148 1 98.88 242 PHE A N 1
ATOM 1871 C CA . PHE A 1 242 ? -2.541 21.109 6.523 1 98.88 242 PHE A CA 1
ATOM 1872 C C . PHE A 1 242 ? -3.264 20.234 7.543 1 98.88 242 PHE A C 1
ATOM 1874 O O . PHE A 1 242 ? -2.66 19.797 8.523 1 98.88 242 PHE A O 1
ATOM 1881 N N . ILE A 1 243 ? -4.539 19.984 7.367 1 98.88 243 ILE A N 1
ATOM 1882 C CA . ILE A 1 243 ? -5.312 19.25 8.367 1 98.88 243 ILE A CA 1
ATOM 1883 C C . ILE A 1 243 ? -6.355 18.375 7.672 1 98.88 243 ILE A C 1
ATOM 1885 O O . ILE A 1 243 ? -6.91 18.766 6.641 1 98.88 243 ILE A O 1
ATOM 1889 N N . GLU A 1 244 ? -6.547 17.219 8.281 1 98.69 244 GLU A N 1
ATOM 1890 C CA . GLU A 1 244 ? -7.449 16.25 7.652 1 98.69 244 GLU A CA 1
ATOM 1891 C C . GLU A 1 244 ? -8.906 16.656 7.836 1 98.69 244 GLU A C 1
ATOM 1893 O O . GLU A 1 244 ? -9.242 17.359 8.789 1 98.69 244 GLU A O 1
ATOM 1898 N N . CYS A 1 245 ? -9.711 16.344 6.926 1 98.69 245 CYS A N 1
ATOM 1899 C CA . CYS A 1 245 ? -11.156 16.219 7.012 1 98.69 245 CYS A CA 1
ATOM 1900 C C . CYS A 1 245 ? -11.641 15.008 6.211 1 98.69 245 CYS A C 1
ATOM 1902 O O . CYS A 1 245 ? -11.977 15.133 5.031 1 98.69 245 CYS A O 1
ATOM 1904 N N . SER A 1 246 ? -11.742 13.898 6.906 1 98.12 246 SER A N 1
ATOM 1905 C CA . SER A 1 246 ? -11.812 12.602 6.25 1 98.12 246 SER A CA 1
ATOM 1906 C C . SER A 1 246 ? -13.227 12.312 5.754 1 98.12 246 SER A C 1
ATOM 1908 O O . SER A 1 246 ? -13.414 11.586 4.773 1 98.12 246 SER A O 1
ATOM 1910 N N . TRP A 1 247 ? -14.203 12.898 6.457 1 97.69 247 TRP A N 1
ATOM 1911 C CA . TRP A 1 247 ? -15.586 12.547 6.152 1 97.69 247 TRP A CA 1
ATOM 1912 C C . TRP A 1 247 ? -16.391 13.781 5.766 1 97.69 247 TRP A C 1
ATOM 1914 O O . TRP A 1 247 ? -16.094 14.891 6.215 1 97.69 247 TRP A O 1
ATOM 1924 N N . PRO A 1 248 ? -17.375 13.57 4.902 1 96.81 248 PRO A N 1
ATOM 1925 C CA . PRO A 1 248 ? -18.266 14.695 4.613 1 96.81 248 PRO A CA 1
ATOM 1926 C C . PRO A 1 248 ? -19.203 15.016 5.773 1 96.81 248 PRO A C 1
ATOM 1928 O O . PRO A 1 248 ? -19.266 14.266 6.75 1 96.81 248 PRO A O 1
ATOM 1931 N N . SER A 1 249 ? -19.891 16.109 5.633 1 97.62 249 SER A N 1
ATOM 1932 C CA . SER A 1 249 ? -20.875 16.516 6.633 1 97.62 249 SER A CA 1
ATOM 1933 C C . SER A 1 249 ? -21.938 15.453 6.824 1 97.62 249 SER A C 1
ATOM 1935 O O . SER A 1 249 ? -22.328 14.766 5.875 1 97.62 249 SER A O 1
ATOM 1937 N N . GLY A 1 250 ? -22.391 15.328 8.062 1 95.56 250 GLY A N 1
ATOM 1938 C CA . GLY A 1 250 ? -23.531 14.469 8.336 1 95.56 250 GLY A CA 1
ATOM 1939 C C . GLY A 1 250 ? -23.125 13.109 8.891 1 95.56 250 GLY A C 1
ATOM 1940 O O . GLY A 1 250 ? -23.969 12.375 9.406 1 95.56 250 GLY A O 1
ATOM 1941 N N . ARG A 1 251 ? -21.859 12.719 8.812 1 94.88 251 ARG A N 1
ATOM 1942 C CA . ARG A 1 251 ? -21.406 11.461 9.391 1 94.88 251 ARG A CA 1
ATOM 1943 C C . ARG A 1 251 ? -21.547 11.477 10.906 1 94.88 251 ARG A C 1
ATOM 1945 O O . ARG A 1 251 ? -21.141 12.438 11.562 1 94.88 251 ARG A O 1
ATOM 1952 N N . LYS A 1 252 ? -22.047 10.398 11.516 1 96.25 252 LYS A N 1
ATOM 1953 C CA . LYS A 1 252 ? -22.25 10.305 12.961 1 96.25 252 LYS A CA 1
ATOM 1954 C C . LYS A 1 252 ? -20.938 10.172 13.703 1 96.25 252 LYS A C 1
ATOM 1956 O O . LYS A 1 252 ? -19.984 9.562 13.195 1 96.25 252 LYS A O 1
ATOM 1961 N N . ASP A 1 253 ? -20.938 10.656 14.914 1 95 253 ASP A N 1
ATOM 1962 C CA . ASP A 1 253 ? -19.719 10.695 15.719 1 95 253 ASP A CA 1
ATOM 1963 C C . ASP A 1 253 ? -19.172 9.289 15.953 1 95 253 ASP A C 1
ATOM 1965 O O . ASP A 1 253 ? -17.953 9.078 15.945 1 95 253 ASP A O 1
ATOM 1969 N N . ASP A 1 254 ? -20.062 8.328 16.156 1 92.19 254 ASP A N 1
ATOM 1970 C CA . ASP A 1 254 ? -19.641 6.969 16.484 1 92.19 254 ASP A CA 1
ATOM 1971 C C . ASP A 1 254 ? -19.047 6.281 15.25 1 92.19 254 ASP A C 1
ATOM 1973 O O . ASP A 1 254 ? -18.469 5.199 15.359 1 92.19 254 ASP A O 1
ATOM 1977 N N . LEU A 1 255 ? -19.062 6.953 14.086 1 92.94 255 LEU A N 1
ATOM 1978 C CA . LEU A 1 255 ? -18.562 6.379 12.844 1 92.94 255 LEU A CA 1
ATOM 1979 C C . LEU A 1 255 ? -17.391 7.203 12.305 1 92.94 255 LEU A C 1
ATOM 1981 O O . LEU A 1 255 ? -17.016 7.055 11.141 1 92.94 255 LEU A O 1
ATOM 1985 N N . LEU A 1 256 ? -16.875 8.055 13.148 1 94.56 256 LEU A N 1
ATOM 1986 C CA . LEU A 1 256 ? -15.797 8.914 12.688 1 94.56 256 LEU A CA 1
ATOM 1987 C C . LEU A 1 256 ? -14.477 8.156 12.648 1 94.56 256 LEU A C 1
ATOM 1989 O O . LEU A 1 256 ? -13.594 8.477 11.852 1 94.56 256 LEU A O 1
ATOM 1993 N N . PHE A 1 257 ? -14.312 7.156 13.594 1 92.38 257 PHE A N 1
ATOM 1994 C CA . PHE A 1 257 ? -13.117 6.336 13.703 1 92.38 257 PHE A CA 1
ATOM 1995 C C . PHE A 1 257 ? -11.875 7.207 13.844 1 92.38 257 PHE A C 1
ATOM 1997 O O . PHE A 1 257 ? -10.867 6.984 13.164 1 92.38 257 PHE A O 1
ATOM 2004 N N . GLY A 1 258 ? -12.008 8.227 14.648 1 95.56 258 GLY A N 1
ATOM 2005 C CA . GLY A 1 258 ? -10.867 9.062 14.992 1 95.56 258 GLY A CA 1
ATOM 2006 C C . GLY A 1 258 ? -10.57 10.125 13.945 1 95.56 258 GLY A C 1
ATOM 2007 O O . GLY A 1 258 ? -9.422 10.539 13.781 1 95.56 258 GLY A O 1
ATOM 2008 N N . HIS A 1 259 ? -11.562 10.578 13.164 1 97.69 259 HIS A N 1
ATOM 2009 C CA . HIS A 1 259 ? -11.359 11.555 12.102 1 97.69 259 HIS A CA 1
ATOM 2010 C C . HIS A 1 259 ? -12.352 12.711 12.219 1 97.69 259 HIS A C 1
ATOM 2012 O O . HIS A 1 259 ? -13.242 12.68 13.07 1 97.69 259 HIS A O 1
ATOM 2018 N N . LEU A 1 260 ? -12.203 13.703 11.406 1 98.56 260 LEU A N 1
ATOM 2019 C CA . LEU A 1 260 ? -13 14.914 11.469 1 98.56 260 LEU A CA 1
ATOM 2020 C C . LEU A 1 260 ? -14.055 14.938 10.367 1 98.56 260 LEU A C 1
ATOM 2022 O O . LEU A 1 260 ? -13.852 14.352 9.297 1 98.56 260 LEU A O 1
ATOM 2026 N N . THR A 1 261 ? -15.164 15.57 10.641 1 98.62 261 THR A N 1
ATOM 2027 C CA . THR A 1 261 ? -16.109 16.094 9.656 1 98.62 261 THR A CA 1
ATOM 2028 C C . THR A 1 261 ? -15.938 17.609 9.5 1 98.62 261 THR A C 1
ATOM 2030 O O . THR A 1 261 ? -15.227 18.234 10.281 1 98.62 261 THR A O 1
ATOM 2033 N N . PRO A 1 262 ? -16.578 18.188 8.461 1 98.81 262 PRO A N 1
ATOM 2034 C CA . PRO A 1 262 ? -16.5 19.656 8.305 1 98.81 262 PRO A CA 1
ATOM 2035 C C . PRO A 1 262 ? -16.953 20.406 9.555 1 98.81 262 PRO A C 1
ATOM 2037 O O . PRO A 1 262 ? -16.359 21.406 9.93 1 98.81 262 PRO A O 1
ATOM 2040 N N . GLU A 1 263 ? -17.969 19.906 10.211 1 98.56 263 GLU A N 1
ATOM 2041 C CA . GLU A 1 263 ? -18.453 20.547 11.43 1 98.56 263 GLU A CA 1
ATOM 2042 C C . GLU A 1 263 ? -17.406 20.5 12.539 1 98.56 263 GLU A C 1
ATOM 2044 O O . GLU A 1 263 ? -17.156 21.5 13.203 1 98.56 263 GLU A O 1
ATOM 2049 N N . HIS A 1 264 ? -16.828 19.312 12.664 1 98.75 264 HIS A N 1
ATOM 2050 C CA . HIS A 1 264 ? -15.797 19.172 13.68 1 98.75 264 HIS A CA 1
ATOM 2051 C C . HIS A 1 264 ? -14.586 20.047 13.359 1 98.75 264 HIS A C 1
ATOM 2053 O O . HIS A 1 264 ? -13.992 20.641 14.258 1 98.75 264 HIS A O 1
ATOM 2059 N N . LEU A 1 265 ? -14.195 20.047 12.117 1 98.81 265 LEU A N 1
ATOM 2060 C CA . LEU A 1 265 ? -13.086 20.922 11.734 1 98.81 265 LEU A CA 1
ATOM 2061 C C . LEU A 1 265 ? -13.43 22.391 11.992 1 98.81 265 LEU A C 1
ATOM 2063 O O . LEU A 1 265 ? -12.586 23.156 12.453 1 98.81 265 LEU A O 1
ATOM 2067 N N . GLY A 1 266 ? -14.672 22.781 11.656 1 98.62 266 GLY A N 1
ATOM 2068 C CA . GLY A 1 266 ? -15.109 24.125 12.008 1 98.62 266 GLY A CA 1
ATOM 2069 C C . GLY A 1 266 ? -14.93 24.453 13.477 1 98.62 266 GLY A C 1
ATOM 2070 O O . GLY A 1 266 ? -14.492 25.547 13.828 1 98.62 266 GLY A O 1
ATOM 2071 N N . ASN A 1 267 ? -15.305 23.484 14.336 1 98.5 267 ASN A N 1
ATOM 2072 C CA . ASN A 1 267 ? -15.117 23.656 15.773 1 98.5 267 ASN A CA 1
ATOM 2073 C C . ASN A 1 267 ? -13.641 23.828 16.125 1 98.5 267 ASN A C 1
ATOM 2075 O O . ASN A 1 267 ? -13.297 24.688 16.953 1 98.5 267 ASN A O 1
ATOM 2079 N N . GLU A 1 268 ? -12.828 23.016 15.531 1 98.81 268 GLU A N 1
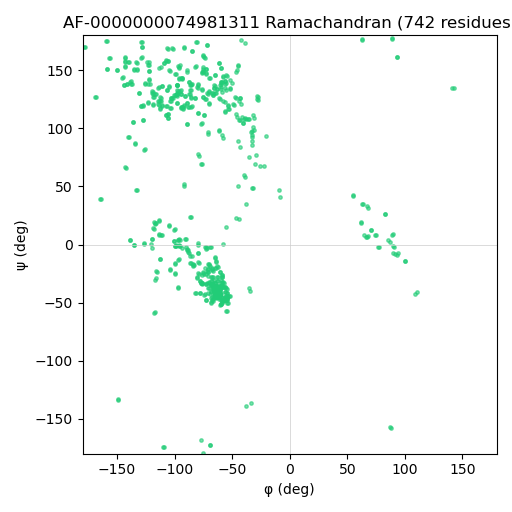ATOM 2080 C CA . GLU A 1 268 ? -11.391 23.125 15.781 1 98.81 268 GLU A CA 1
ATOM 2081 C C . GLU A 1 268 ? -10.844 24.469 15.352 1 98.81 268 GLU A C 1
ATOM 2083 O O . GLU A 1 268 ? -10.047 25.094 16.062 1 98.81 268 GLU A O 1
ATOM 2088 N N . LEU A 1 269 ? -11.258 24.906 14.18 1 98.75 269 LEU A N 1
ATOM 2089 C CA . LEU A 1 269 ? -10.781 26.188 13.68 1 98.75 269 LEU A CA 1
ATOM 2090 C C . LEU A 1 269 ? -11.305 27.344 14.531 1 98.75 269 LEU A C 1
ATOM 2092 O O . LEU A 1 269 ? -10.625 28.344 14.719 1 98.75 269 LEU A O 1
ATOM 2096 N N . SER A 1 270 ? -12.531 27.219 15.062 1 98.5 270 SER A N 1
ATOM 2097 C CA . SER A 1 270 ? -13.047 28.203 16 1 98.5 270 SER A CA 1
ATOM 2098 C C . SER A 1 270 ? -12.211 28.234 17.281 1 98.5 270 SER A C 1
ATOM 2100 O O . SER A 1 270 ? -11.969 29.312 17.844 1 98.5 270 SER A O 1
ATOM 2102 N N . ALA A 1 271 ? -11.836 27.062 17.75 1 98.5 271 ALA A N 1
ATOM 2103 C CA . ALA A 1 271 ? -10.953 27 18.906 1 98.5 271 ALA A CA 1
ATOM 2104 C C . ALA A 1 271 ? -9.633 27.703 18.641 1 98.5 271 ALA A C 1
ATOM 2106 O O . ALA A 1 271 ? -9.133 28.453 19.484 1 98.5 271 ALA A O 1
ATOM 2107 N N . LEU A 1 272 ? -9.055 27.453 17.484 1 98.69 272 LEU A N 1
ATOM 2108 C CA . LEU A 1 272 ? -7.84 28.156 17.109 1 98.69 272 LEU A CA 1
ATOM 2109 C C . LEU A 1 272 ? -8.07 29.672 17.094 1 98.69 272 LEU A C 1
ATOM 2111 O O . LEU A 1 272 ? -7.273 30.422 17.656 1 98.69 272 LEU A O 1
ATOM 2115 N N . ALA A 1 273 ? -9.141 30.125 16.453 1 98.62 273 ALA A N 1
ATOM 2116 C CA . ALA A 1 273 ? -9.477 31.547 16.406 1 98.62 273 ALA A CA 1
ATOM 2117 C C . ALA A 1 273 ? -9.57 32.156 17.797 1 98.62 273 ALA A C 1
ATOM 2119 O O . ALA A 1 273 ? -9.086 33.25 18.047 1 98.62 273 ALA A O 1
ATOM 2120 N N . THR A 1 274 ? -10.227 31.375 18.625 1 98.38 274 THR A N 1
ATOM 2121 C CA . THR A 1 274 ? -10.367 31.828 20 1 98.38 274 THR A CA 1
ATOM 2122 C C . THR A 1 274 ? -9 32.031 20.656 1 98.38 274 THR A C 1
ATOM 2124 O O . THR A 1 274 ? -8.766 33.062 21.297 1 98.38 274 THR A O 1
ATOM 2127 N N . GLU A 1 275 ? -8.109 31.062 20.516 1 98.25 275 GLU A N 1
ATOM 2128 C CA . GLU A 1 275 ? -6.77 31.172 21.094 1 98.25 275 GLU A CA 1
ATOM 2129 C C . GLU A 1 275 ? -6.008 32.344 20.484 1 98.25 275 GLU A C 1
ATOM 2131 O O . GLU A 1 275 ? -5.23 33.031 21.188 1 98.25 275 GLU A O 1
ATOM 2136 N N . VAL A 1 276 ? -6.184 32.625 19.203 1 98.06 276 VAL A N 1
ATOM 2137 C CA . VAL A 1 276 ? -5.535 33.719 18.531 1 98.06 276 VAL A CA 1
ATOM 2138 C C . VAL A 1 276 ? -6.004 35.031 19.141 1 98.06 276 VAL A C 1
ATOM 2140 O O . VAL A 1 276 ? -5.191 35.906 19.453 1 98.06 276 VAL A O 1
ATOM 2143 N N . VAL A 1 277 ? -7.312 35.188 19.344 1 97.56 277 VAL A N 1
ATOM 2144 C CA . VAL A 1 277 ? -7.891 36.406 19.891 1 97.56 277 VAL A CA 1
ATOM 2145 C C . VAL A 1 277 ? -7.418 36.594 21.328 1 97.56 277 VAL A C 1
ATOM 2147 O O . VAL A 1 277 ? -7.047 37.719 21.734 1 97.56 277 VAL A O 1
ATOM 2150 N N . LYS A 1 278 ? -7.453 35.5 22.078 1 96.38 278 LYS A N 1
ATOM 2151 C CA . LYS A 1 278 ? -6.965 35.562 23.453 1 96.38 278 LYS A CA 1
ATOM 2152 C C . LYS A 1 278 ? -5.531 36.094 23.5 1 96.38 278 LYS A C 1
ATOM 2154 O O . LYS A 1 278 ? -5.199 36.938 24.328 1 96.38 278 LYS A O 1
ATOM 2159 N N . TYR A 1 279 ? -4.703 35.594 22.656 1 95.44 279 TYR A N 1
ATOM 2160 C CA . TYR A 1 279 ? -3.307 36 22.609 1 95.44 279 TYR A CA 1
ATOM 2161 C C . TYR A 1 279 ? -3.191 37.469 22.266 1 95.44 279 TYR A C 1
ATOM 2163 O O . TYR A 1 279 ? -2.41 38.219 22.891 1 95.44 279 TYR A O 1
ATOM 2171 N N . ARG A 1 280 ? -3.984 37.906 21.328 1 93.38 280 ARG A N 1
ATOM 2172 C CA . ARG A 1 280 ? -3.943 39.312 20.891 1 93.38 280 ARG A CA 1
ATOM 2173 C C . ARG A 1 280 ? -4.402 40.25 22 1 93.38 280 ARG A C 1
ATOM 2175 O O . ARG A 1 280 ? -3.859 41.344 22.156 1 93.38 280 ARG A O 1
ATOM 2182 N N . HIS A 1 281 ? -5.371 39.812 22.766 1 90.81 281 HIS A N 1
ATOM 2183 C CA . HIS A 1 281 ? -5.867 40.625 23.875 1 90.81 281 HIS A CA 1
ATOM 2184 C C . HIS A 1 281 ? -4.84 40.688 25 1 90.81 281 HIS A C 1
ATOM 2186 O O . HIS A 1 281 ? -4.672 41.75 25.625 1 90.81 281 HIS A O 1
ATOM 2192 N N . SER A 1 282 ? -4.254 39.625 25.281 1 88.44 282 SER A N 1
ATOM 2193 C CA . SER A 1 282 ? -3.256 39.562 26.344 1 88.44 282 SER A CA 1
ATOM 2194 C C . SER A 1 282 ? -2.02 40.375 25.984 1 88.44 282 SER A C 1
ATOM 2196 O O . SER A 1 282 ? -1.407 41.031 26.844 1 88.44 282 SER A O 1
ATOM 2198 N N . SER A 1 283 ? -1.643 40.375 24.797 1 84.19 283 SER A N 1
ATOM 2199 C CA . SER A 1 283 ? -0.47 41.125 24.328 1 84.19 283 SER A CA 1
ATOM 2200 C C . SER A 1 283 ? -0.725 42.625 24.344 1 84.19 283 SER A C 1
ATOM 2202 O O . SER A 1 283 ? 0.206 43.406 24.516 1 84.19 283 SER A O 1
ATOM 2204 N N . GLN A 1 284 ? -1.961 43.062 24.09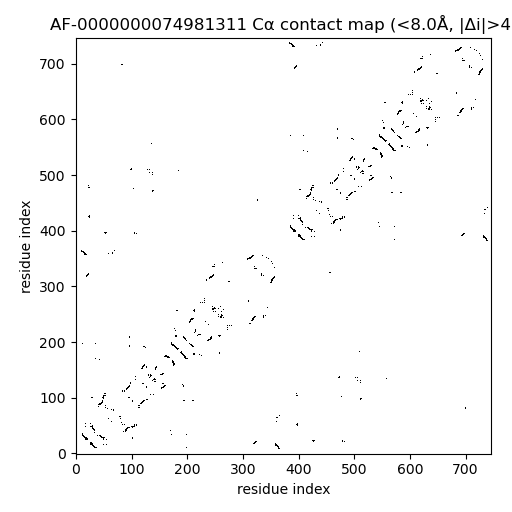4 1 75.88 284 GLN A N 1
ATOM 2205 C CA . GLN A 1 284 ? -2.324 44.469 24.125 1 75.88 284 GLN A CA 1
ATOM 2206 C C . 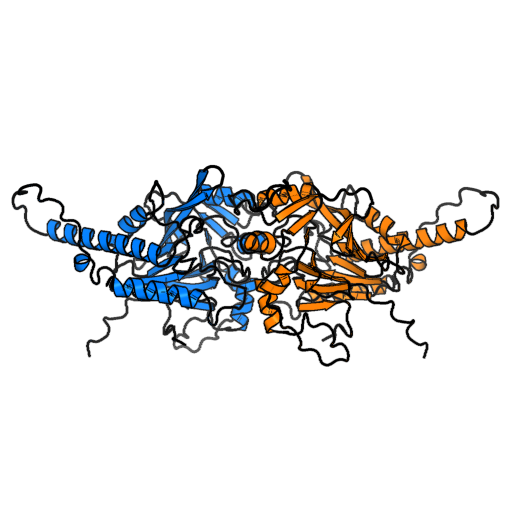GLN A 1 284 ? -2.322 45 25.562 1 75.88 284 GLN A C 1
ATOM 2208 O O . GLN A 1 284 ? -1.938 46.156 25.797 1 75.88 284 GLN A O 1
ATOM 2213 N N . HIS A 1 285 ? -2.775 44.156 26.5 1 68.75 285 HIS A N 1
ATOM 2214 C CA . HIS A 1 285 ? -2.822 44.594 27.891 1 68.75 285 HIS A CA 1
ATOM 2215 C C . HIS A 1 285 ? -1.422 44.656 28.484 1 68.75 285 HIS A C 1
ATOM 2217 O O . HIS A 1 285 ? -1.166 45.469 29.375 1 68.75 285 HIS A O 1
ATOM 2223 N N . SER A 1 286 ? -0.539 43.781 28.078 1 61.03 286 SER A N 1
ATOM 2224 C CA . SER A 1 286 ? 0.814 43.812 28.625 1 61.03 286 SER A CA 1
ATOM 2225 C C . SER A 1 286 ? 1.577 45.031 28.141 1 61.03 286 SER A C 1
ATOM 2227 O O . SER A 1 286 ? 2.527 45.469 28.797 1 61.03 286 SER A O 1
ATOM 2229 N N . GLU A 1 287 ? 1.362 45.562 26.938 1 54.25 287 GLU A N 1
ATOM 2230 C CA . GLU A 1 287 ? 2.031 46.781 26.5 1 54.25 287 GLU A CA 1
ATOM 2231 C C . GLU A 1 287 ? 1.475 48 27.203 1 54.25 287 GLU A C 1
ATOM 2233 O O . GLU A 1 287 ? 2.088 49.062 27.188 1 54.25 287 GLU A O 1
ATOM 2238 N N . GLY A 1 288 ? 0.198 48.031 27.703 1 47.91 288 GLY A N 1
ATOM 2239 C CA . GLY A 1 288 ? -0.393 49.156 28.422 1 47.91 288 GLY A CA 1
ATOM 2240 C C . GLY A 1 288 ? 0.022 49.219 29.875 1 47.91 288 GLY A C 1
ATOM 2241 O O . GLY A 1 288 ? 0.393 48.219 30.469 1 47.91 288 GLY A O 1
ATOM 2242 N N . ARG A 1 289 ? 0.45 50.5 30.562 1 51.53 289 ARG A N 1
ATOM 2243 C CA . ARG A 1 289 ? 0.939 50.875 31.875 1 51.53 289 ARG A CA 1
ATOM 2244 C C . ARG A 1 289 ? 0.138 50.219 33 1 51.53 289 ARG A C 1
ATOM 2246 O O . ARG A 1 289 ? -1.038 49.906 32.812 1 51.53 289 ARG A O 1
ATOM 2253 N N . ARG A 1 290 ? 0.737 50 34.219 1 48.94 290 ARG A N 1
ATOM 2254 C CA . ARG A 1 290 ? 0.587 49.5 35.594 1 48.94 290 ARG A CA 1
ATOM 2255 C C . ARG A 1 290 ? -0.723 49.969 36.219 1 48.94 290 ARG A C 1
ATOM 2257 O O . ARG A 1 290 ? -0.718 50.75 37.156 1 48.94 290 ARG A O 1
ATOM 2264 N N . ARG A 1 291 ? -1.744 50.344 35.406 1 44.19 291 ARG A N 1
ATOM 2265 C CA . ARG A 1 291 ? -2.75 50.844 36.344 1 44.19 291 ARG A CA 1
ATOM 2266 C C . ARG A 1 291 ? -3.266 49.719 37.25 1 44.19 291 ARG A C 1
ATOM 2268 O O . ARG A 1 291 ? -3.24 48.562 36.844 1 44.19 291 ARG A O 1
ATOM 2275 N N . PRO A 1 292 ? -3.615 49.938 38.5 1 44.19 292 PRO A N 1
ATOM 2276 C CA . PRO A 1 292 ? -4.004 49 39.562 1 44.19 292 PRO A CA 1
ATOM 2277 C C . PRO A 1 292 ? -5.062 48 39.094 1 44.19 292 PRO A C 1
ATOM 2279 O O . PRO A 1 292 ? -5.934 48.344 38.312 1 44.19 292 PRO A O 1
ATOM 2282 N N . ALA A 1 293 ? -4.781 46.625 39.125 1 43.28 293 ALA A N 1
ATOM 2283 C CA . ALA A 1 293 ? -5.594 45.469 38.844 1 43.28 293 ALA A CA 1
ATOM 2284 C C . ALA A 1 293 ? -7.023 45.625 39.344 1 43.28 293 ALA A C 1
ATOM 2286 O O . ALA A 1 293 ? -7.277 45.594 40.562 1 43.28 293 ALA A O 1
ATOM 2287 N N . ARG A 1 294 ? -7.766 46.656 38.906 1 38.72 294 ARG A N 1
ATOM 2288 C CA . ARG A 1 294 ? -9.133 46.531 39.375 1 38.72 294 ARG A CA 1
ATOM 2289 C C . ARG A 1 294 ? -9.609 45.094 39.344 1 38.72 294 ARG A C 1
ATOM 2291 O O . ARG A 1 294 ? -9.047 44.281 38.656 1 38.72 294 ARG A O 1
ATOM 2298 N N . LYS A 1 295 ? -10.852 44.812 39.906 1 43.09 295 LYS A N 1
ATOM 2299 C CA . LYS A 1 295 ? -11.602 43.625 40.25 1 43.09 295 LYS A CA 1
ATOM 2300 C C . LYS A 1 295 ? -11.648 42.656 39.094 1 43.09 295 LYS A C 1
ATOM 2302 O O . LYS A 1 295 ? -11.578 43.062 37.938 1 43.09 295 LYS A O 1
ATOM 2307 N N . LYS A 1 296 ? -11.508 41.344 39.375 1 42.69 296 LYS A N 1
ATOM 2308 C CA . LYS A 1 296 ? -11.688 40.094 38.625 1 42.69 296 LYS A CA 1
ATOM 2309 C C . LYS A 1 296 ? -12.805 40.219 37.594 1 42.69 296 LYS A C 1
ATOM 2311 O O . LYS A 1 296 ? -13.984 40.094 37.938 1 42.69 296 LYS A O 1
ATOM 2316 N N . GLN A 1 297 ? -12.867 41.25 36.75 1 38.62 297 GLN A N 1
ATOM 2317 C CA . GLN A 1 297 ? -13.961 41.188 35.812 1 38.62 297 GLN A CA 1
ATOM 2318 C C . GLN A 1 297 ? -14.117 39.781 35.219 1 38.62 297 GLN A C 1
ATOM 2320 O O . GLN A 1 297 ? -13.117 39.125 34.938 1 38.62 297 GLN A O 1
ATOM 2325 N N . LYS A 1 298 ? -15.195 39.219 35.344 1 43.19 298 LYS A N 1
ATOM 2326 C CA . LYS A 1 298 ? -15.695 37.969 34.75 1 43.19 298 LYS A CA 1
ATOM 2327 C C . LYS A 1 298 ? -15.125 37.75 33.344 1 43.19 298 LYS A C 1
ATOM 2329 O O . LYS A 1 298 ? -15.281 38.594 32.469 1 43.19 298 LYS A O 1
ATOM 2334 N N . ARG A 1 299 ? -14.055 37.031 33.125 1 45.5 299 ARG A N 1
ATOM 2335 C CA . ARG A 1 299 ? -13.492 36.594 31.844 1 45.5 299 ARG A CA 1
ATOM 2336 C C . ARG A 1 299 ? -14.578 36.406 30.797 1 45.5 299 ARG A C 1
ATOM 2338 O O . ARG A 1 299 ? -15.375 35.469 30.875 1 45.5 299 ARG A O 1
ATOM 2345 N N . ASN A 1 300 ? -15.273 37.438 30.266 1 49.75 300 ASN A N 1
ATOM 2346 C CA . ASN A 1 300 ? -16.328 37.438 29.25 1 49.75 300 ASN A CA 1
ATOM 2347 C C . ASN A 1 300 ? -16 36.438 28.141 1 49.75 300 ASN A C 1
ATOM 2349 O O . ASN A 1 300 ? -14.914 36.5 27.562 1 49.75 300 ASN A O 1
ATOM 2353 N N . SER A 1 301 ? -16.656 35.281 28.094 1 69 301 SER A N 1
ATOM 2354 C CA . SER A 1 301 ? -16.641 34.312 27.031 1 69 301 SER A CA 1
ATOM 2355 C C . SER A 1 301 ? -16.703 34.969 25.656 1 69 301 SER A C 1
ATOM 2357 O O . SER A 1 301 ? -17.5 35.875 25.422 1 69 301 SER A O 1
ATOM 2359 N N . LEU A 1 302 ? -15.555 34.906 24.906 1 76.75 302 LEU A N 1
ATOM 2360 C CA . LEU A 1 302 ? -15.477 35.438 23.547 1 76.75 302 LEU A CA 1
ATOM 2361 C C . LEU A 1 302 ? -16.719 35.062 22.75 1 76.75 302 LEU A C 1
ATOM 2363 O O . LEU A 1 302 ? -17.219 33.938 22.859 1 76.75 302 LEU A O 1
ATOM 2367 N N . THR A 1 303 ? -17.375 36.031 22.172 1 81.19 303 THR A N 1
ATOM 2368 C CA . THR A 1 303 ? -18.531 35.844 21.312 1 81.19 303 THR A CA 1
ATOM 2369 C C . THR A 1 303 ? -18.109 35.562 19.875 1 81.19 303 THR A C 1
ATOM 2371 O O . THR A 1 303 ? -16.922 35.656 19.547 1 81.19 303 THR A O 1
ATOM 2374 N N . SER A 1 304 ? -19.047 35.125 19.125 1 83.56 304 SER A N 1
ATOM 2375 C CA . SER A 1 304 ? -18.781 34.875 17.703 1 83.56 304 SER A CA 1
ATOM 2376 C C . SER A 1 304 ? -18.281 36.156 17.016 1 83.56 304 SER A C 1
ATOM 2378 O O . SER A 1 304 ? -17.453 36.062 16.094 1 83.56 304 SER A O 1
ATOM 2380 N N . ALA A 1 305 ? -18.75 37.25 17.469 1 86.12 305 ALA A N 1
ATOM 2381 C CA . ALA A 1 305 ? -18.328 38.531 16.891 1 86.12 305 ALA A CA 1
ATOM 2382 C C . ALA A 1 305 ? -16.859 38.781 17.156 1 86.12 305 ALA A C 1
ATOM 2384 O O . ALA A 1 305 ? -16.156 39.406 16.328 1 86.12 305 ALA A O 1
ATOM 2385 N N . ASP A 1 306 ? -16.406 38.281 18.234 1 90.25 306 ASP A N 1
ATOM 2386 C CA . ASP A 1 306 ? -15.008 38.469 18.609 1 90.25 306 ASP A CA 1
ATOM 2387 C C . ASP A 1 306 ? -14.086 37.656 17.703 1 90.25 306 ASP A C 1
ATOM 2389 O O . ASP A 1 306 ? -12.898 37.969 17.578 1 90.25 306 ASP A O 1
ATOM 2393 N N . LEU A 1 307 ? -14.609 36.656 17.078 1 95.06 307 LEU A N 1
ATOM 2394 C CA . LEU A 1 307 ? -13.789 35.719 16.297 1 95.06 307 LEU A CA 1
ATOM 2395 C C . LEU A 1 307 ? -13.75 36.156 14.828 1 95.06 307 LEU A C 1
ATOM 2397 O O . LEU A 1 307 ? -13.07 35.5 14.023 1 95.06 307 LEU A O 1
ATOM 2401 N N . LYS A 1 308 ? -14.484 37.219 14.5 1 96.5 308 LYS A N 1
ATOM 2402 C CA . LYS A 1 308 ? -14.547 37.656 13.109 1 96.5 308 LYS A CA 1
ATOM 2403 C C . LYS A 1 308 ? -13.156 37.938 12.555 1 96.5 308 LYS A C 1
ATOM 2405 O O . LYS A 1 308 ? -12.391 38.688 13.148 1 96.5 308 LYS A O 1
ATOM 2410 N N . ASP A 1 309 ? -12.781 37.281 11.477 1 97.38 309 ASP A N 1
ATOM 2411 C CA . ASP A 1 309 ? -11.547 37.469 10.719 1 97.38 309 ASP A CA 1
ATOM 2412 C C . ASP A 1 309 ? -10.32 37.156 11.586 1 97.38 309 ASP A C 1
ATOM 2414 O O . ASP A 1 309 ? -9.234 37.688 11.328 1 97.38 309 ASP A O 1
ATOM 2418 N N . ALA A 1 310 ? -10.57 36.406 12.695 1 97.81 310 ALA A N 1
ATOM 2419 C CA . ALA A 1 310 ? -9.461 36.062 13.578 1 97.81 310 ALA A CA 1
ATOM 2420 C C . ALA A 1 310 ? -8.406 35.25 12.844 1 97.81 310 ALA A C 1
ATOM 2422 O O . ALA A 1 310 ? -7.234 35.25 13.227 1 97.81 310 ALA A O 1
ATOM 2423 N N . LEU A 1 311 ? -8.766 34.562 11.758 1 98.38 311 LEU A N 1
ATOM 2424 C CA . LEU A 1 311 ? -7.844 33.719 11.016 1 98.38 311 LEU A CA 1
ATOM 2425 C C . LEU A 1 311 ? -7.578 34.281 9.625 1 98.38 311 LEU A C 1
ATOM 2427 O O . LEU A 1 311 ? -7.23 33.531 8.703 1 98.38 311 LEU A O 1
ATOM 2431 N N . ALA A 1 312 ? -7.82 35.562 9.438 1 97.5 312 ALA A N 1
ATOM 2432 C CA . ALA A 1 312 ? -7.465 36.188 8.172 1 97.5 312 ALA A CA 1
ATOM 2433 C C . ALA A 1 312 ? -5.98 36 7.863 1 97.5 312 ALA A C 1
ATOM 2435 O O . ALA A 1 312 ? -5.133 36.156 8.742 1 97.5 312 ALA A O 1
ATOM 2436 N N . GLY A 1 313 ? -5.691 35.625 6.613 1 96.06 313 GLY A N 1
ATOM 2437 C CA . GLY A 1 313 ? -4.312 35.406 6.199 1 96.06 313 GLY A CA 1
ATOM 2438 C C . GLY A 1 313 ? -3.865 33.969 6.328 1 96.06 313 GLY A C 1
ATOM 2439 O O . GLY A 1 313 ? -2.779 33.594 5.871 1 96.06 313 GLY A O 1
ATOM 2440 N N . VAL A 1 314 ? -4.668 33.125 6.949 1 97.44 314 VAL A N 1
ATOM 2441 C CA . VAL A 1 314 ? -4.332 31.719 7.133 1 97.44 314 VAL A CA 1
ATOM 2442 C C . VAL A 1 314 ? -4.945 30.891 6.008 1 97.44 314 VAL A C 1
ATOM 2444 O O . VAL A 1 314 ? -6.098 31.094 5.629 1 97.44 314 VAL A O 1
ATOM 2447 N N . ARG A 1 315 ? -4.184 30.047 5.434 1 97.38 315 ARG A N 1
ATOM 2448 C CA . ARG A 1 315 ? -4.645 29.062 4.461 1 97.38 315 ARG A CA 1
ATOM 2449 C C . ARG A 1 315 ? -4.773 27.688 5.094 1 97.38 315 ARG A C 1
ATOM 2451 O O . ARG A 1 315 ? -3.832 27.188 5.723 1 97.38 315 ARG A O 1
ATOM 2458 N N . ILE A 1 316 ? -5.93 27.125 4.949 1 98.56 316 ILE A N 1
ATOM 2459 C CA . ILE A 1 316 ? -6.203 25.797 5.449 1 98.56 316 ILE A CA 1
ATOM 2460 C C . ILE A 1 316 ? -6.254 24.812 4.281 1 98.56 316 ILE A C 1
ATOM 2462 O O . ILE A 1 316 ? -7.168 24.859 3.451 1 98.56 316 ILE A O 1
ATOM 2466 N N . PHE A 1 317 ? -5.297 23.906 4.184 1 98.5 317 PHE A N 1
ATOM 2467 C CA . PHE A 1 317 ? -5.273 22.859 3.164 1 98.5 317 PHE A CA 1
ATOM 2468 C C . PHE A 1 317 ? -5.922 21.578 3.688 1 98.5 317 PHE A C 1
ATOM 2470 O O . PHE A 1 317 ? -5.426 20.984 4.637 1 98.5 317 PHE A O 1
ATOM 2477 N N . ILE A 1 318 ? -6.996 21.172 3.035 1 98.75 318 ILE A N 1
ATOM 2478 C CA . ILE A 1 318 ? -7.695 19.953 3.424 1 98.75 318 ILE A CA 1
ATOM 2479 C C . ILE A 1 318 ? -6.988 18.734 2.822 1 98.75 318 ILE A C 1
ATOM 2481 O O . ILE A 1 318 ? -6.754 18.688 1.613 1 98.75 318 ILE A O 1
ATOM 2485 N N . ILE A 1 319 ? -6.645 17.766 3.725 1 98.69 319 ILE A N 1
ATOM 2486 C CA . ILE A 1 319 ? -5.969 16.547 3.301 1 98.69 319 ILE A CA 1
ATOM 2487 C C . ILE A 1 319 ? -6.715 15.328 3.848 1 98.69 319 ILE A C 1
ATOM 2489 O O . ILE A 1 319 ? -7.641 15.469 4.652 1 98.69 319 ILE A O 1
ATOM 2493 N N . HIS A 1 320 ? -6.352 14.094 3.389 1 98.62 320 HIS A N 1
ATOM 2494 C CA . HIS A 1 320 ? -6.734 12.797 3.93 1 98.62 320 HIS A CA 1
ATOM 2495 C C . HIS A 1 320 ? -8.242 12.578 3.834 1 98.62 320 HIS A C 1
ATOM 2497 O O . HIS A 1 320 ? -8.867 12.109 4.789 1 98.62 320 HIS A O 1
ATOM 2503 N N . CYS A 1 321 ? -8.875 13.078 2.789 1 97.81 321 CYS A N 1
ATOM 2504 C CA . CYS A 1 321 ? -10.266 12.742 2.525 1 97.81 321 CYS A CA 1
ATOM 2505 C C . CYS A 1 321 ? -10.406 11.266 2.168 1 97.81 321 CYS A C 1
ATOM 2507 O O . CYS A 1 321 ? -9.672 10.75 1.322 1 97.81 321 CYS A O 1
ATOM 2509 N N . LYS A 1 322 ? -11.305 10.578 2.85 1 95.25 322 LYS A N 1
ATOM 2510 C CA . LYS A 1 322 ? -11.562 9.188 2.498 1 95.25 322 LYS A CA 1
ATOM 2511 C C . LYS A 1 322 ? -12.281 9.086 1.157 1 95.25 322 LYS A C 1
ATOM 2513 O O . LYS A 1 322 ? -13.273 9.781 0.92 1 95.25 322 LYS A O 1
ATOM 2518 N N . ASP A 1 323 ? -11.773 8.219 0.318 1 90.56 323 ASP A N 1
ATOM 2519 C CA . ASP A 1 323 ? -12.289 8.117 -1.045 1 90.56 323 ASP A CA 1
ATOM 2520 C C . ASP A 1 323 ? -13.625 7.371 -1.075 1 90.56 323 ASP A C 1
ATOM 2522 O O . ASP A 1 323 ? -13.906 6.551 -0.2 1 90.56 323 ASP A O 1
ATOM 2526 N N . GLU A 1 324 ? -14.414 7.758 -1.999 1 84.38 324 GLU A N 1
ATOM 2527 C CA . GLU A 1 324 ? -15.617 7 -2.34 1 84.38 324 GLU A CA 1
ATOM 2528 C C . GLU A 1 324 ? -15.461 6.289 -3.68 1 84.38 324 GLU A C 1
ATOM 2530 O O . GLU A 1 324 ? -15.461 6.93 -4.734 1 84.38 324 GLU A O 1
ATOM 2535 N N . MET A 1 325 ? -15.398 4.984 -3.643 1 81.12 325 MET A N 1
ATOM 2536 C CA . MET A 1 325 ? -15.055 4.227 -4.844 1 81.12 325 MET A CA 1
ATOM 2537 C C . MET A 1 325 ? -16.312 3.742 -5.555 1 81.12 325 MET A C 1
ATOM 2539 O O . MET A 1 325 ? -16.234 3.105 -6.605 1 81.12 325 MET A O 1
ATOM 2543 N N . ASN A 1 326 ? -17.531 4 -5.059 1 77.94 326 ASN A N 1
ATOM 2544 C CA . ASN A 1 326 ? -18.781 3.463 -5.609 1 77.94 326 ASN A CA 1
ATOM 2545 C C . ASN A 1 326 ? -19.234 4.246 -6.84 1 77.94 326 ASN A C 1
ATOM 2547 O O . ASN A 1 326 ? -20.141 3.82 -7.551 1 77.94 326 ASN A O 1
ATOM 2551 N N . GLY A 1 327 ? -18.594 5.223 -7.328 1 69.56 327 GLY A N 1
ATOM 2552 C CA . GLY A 1 327 ? -18.891 5.953 -8.547 1 69.56 327 GLY A CA 1
ATOM 2553 C C . GLY A 1 327 ? -20.219 6.703 -8.484 1 69.56 327 GLY A C 1
ATOM 2554 O O . GLY A 1 327 ? -20.703 7.211 -9.5 1 69.56 327 GLY A O 1
ATOM 2555 N N . ASP A 1 328 ? -20.812 6.746 -7.406 1 68.56 328 ASP A N 1
ATOM 2556 C CA . ASP A 1 328 ? -22.172 7.301 -7.285 1 68.56 328 ASP A CA 1
ATOM 2557 C C . ASP A 1 328 ? -22.125 8.828 -7.25 1 68.56 328 ASP A C 1
ATOM 2559 O O . ASP A 1 328 ? -23.141 9.484 -7.523 1 68.56 328 ASP A O 1
ATOM 2563 N N . LEU A 1 329 ? -21 9.258 -7.031 1 70.5 329 LEU A N 1
ATOM 2564 C CA . LEU A 1 329 ? -20.953 10.711 -6.867 1 70.5 329 LEU A CA 1
ATOM 2565 C C . LEU A 1 329 ? -20.609 11.391 -8.188 1 70.5 329 LEU A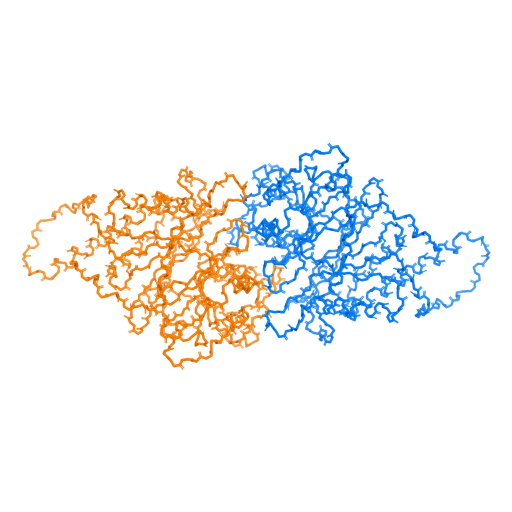 C 1
ATOM 2567 O O . LEU A 1 329 ? -19.781 10.891 -8.953 1 70.5 329 LEU A O 1
ATOM 2571 N N . ASP A 1 330 ? -21.203 12.508 -8.43 1 77 330 ASP A N 1
ATOM 2572 C CA . ASP A 1 330 ? -20.969 13.312 -9.625 1 77 330 ASP A CA 1
ATOM 2573 C C . ASP A 1 330 ? -19.625 14.031 -9.555 1 77 330 ASP A C 1
ATOM 2575 O O . ASP A 1 330 ? -19.094 14.484 -10.57 1 77 330 ASP A O 1
ATOM 2579 N N . ARG A 1 331 ? -19.266 14.195 -8.32 1 84.88 331 ARG A N 1
ATOM 2580 C CA . ARG A 1 331 ? -17.984 14.828 -8.102 1 84.88 331 ARG A CA 1
ATOM 2581 C C . ARG A 1 331 ? -17.172 14.062 -7.059 1 84.88 331 ARG A C 1
ATOM 2583 O O . ARG A 1 331 ? -17.734 13.359 -6.219 1 84.88 331 ARG A O 1
ATOM 2590 N N . PRO A 1 332 ? -15.891 14.266 -7.164 1 89.88 332 PRO A N 1
ATOM 2591 C CA . PRO A 1 332 ? -15.078 13.609 -6.141 1 89.88 332 PRO A CA 1
ATOM 2592 C C . PRO A 1 332 ? -15.438 14.047 -4.723 1 89.88 332 PRO A C 1
ATOM 2594 O O . PRO A 1 332 ? -15.719 15.227 -4.496 1 89.88 332 PRO A O 1
ATOM 2597 N N . ILE A 1 333 ? -15.453 13.172 -3.828 1 93.75 333 ILE A N 1
ATOM 2598 C CA . ILE A 1 333 ? -15.875 13.414 -2.449 1 93.75 333 ILE A CA 1
ATOM 2599 C C . ILE A 1 333 ? -15 14.5 -1.825 1 93.75 333 ILE A C 1
ATOM 2601 O O . ILE A 1 333 ? -15.461 15.289 -1.001 1 93.75 333 ILE A O 1
ATOM 2605 N N . ARG A 1 334 ? -13.75 14.57 -2.178 1 96.12 334 ARG A N 1
ATOM 2606 C CA . ARG A 1 334 ? -12.836 15.555 -1.62 1 96.12 334 ARG A CA 1
ATOM 2607 C C . ARG A 1 334 ? -13.289 16.969 -1.96 1 96.12 334 ARG A C 1
ATOM 2609 O O . ARG A 1 334 ? -13.141 17.891 -1.147 1 96.12 334 ARG A O 1
ATOM 2616 N N . ASP A 1 335 ? -13.836 17.219 -3.178 1 95.88 335 ASP A N 1
ATOM 2617 C CA . ASP A 1 335 ? -14.336 18.531 -3.561 1 95.88 335 ASP A CA 1
ATOM 2618 C C . ASP A 1 335 ? -15.555 18.922 -2.725 1 95.88 335 ASP A C 1
ATOM 2620 O O . ASP A 1 335 ? -15.703 20.078 -2.332 1 95.88 335 ASP A O 1
ATOM 2624 N N . LEU A 1 336 ? -16.344 17.922 -2.504 1 96.38 336 LEU A N 1
ATOM 2625 C CA . LEU A 1 336 ? -17.516 18.156 -1.664 1 96.38 336 LEU A CA 1
ATOM 2626 C C . LEU A 1 336 ? -17.109 18.547 -0.252 1 96.38 336 LEU A C 1
ATOM 2628 O O . LEU A 1 336 ? -17.656 19.5 0.31 1 96.38 336 LEU A O 1
ATOM 2632 N N . ILE A 1 337 ? -16.156 17.875 0.311 1 98.12 337 ILE A N 1
ATOM 2633 C CA . ILE A 1 337 ? -15.703 18.109 1.676 1 98.12 337 ILE A CA 1
ATOM 2634 C C . ILE A 1 337 ? -15.109 19.516 1.78 1 98.12 337 ILE A C 1
ATOM 2636 O O . ILE A 1 337 ? -15.422 20.266 2.707 1 98.12 337 ILE A O 1
ATOM 2640 N N . VAL A 1 338 ? -14.312 19.891 0.856 1 98.31 338 VAL A N 1
ATOM 2641 C CA . VAL A 1 338 ? -13.664 21.188 0.866 1 98.31 338 VAL A CA 1
ATOM 2642 C C . VAL A 1 338 ? -14.727 22.297 0.798 1 98.31 338 VAL A C 1
ATOM 2644 O O . VAL A 1 338 ? -14.633 23.297 1.505 1 98.31 338 VAL A O 1
ATOM 2647 N N . GLU A 1 339 ? -15.688 22.094 -0.053 1 98.06 339 GLU A N 1
ATOM 2648 C CA . GLU A 1 339 ? -16.781 23.047 -0.166 1 98.06 339 GLU A CA 1
ATOM 2649 C C . GLU A 1 339 ? -17.531 23.188 1.152 1 98.06 339 GLU A C 1
ATOM 2651 O O . GLU A 1 339 ? -17.891 24.297 1.562 1 98.06 339 GLU A O 1
ATOM 2656 N N . GLN A 1 340 ? -17.766 22.078 1.778 1 98.75 340 GLN A N 1
ATOM 2657 C CA . GLN A 1 340 ? -18.469 22.078 3.057 1 98.75 340 GLN A CA 1
ATOM 2658 C C . GLN A 1 340 ? -17.672 22.812 4.125 1 98.75 340 GLN A C 1
ATOM 2660 O O . GLN A 1 340 ? -18.219 23.625 4.875 1 98.75 340 GLN A O 1
ATOM 2665 N N . VAL A 1 341 ? -16.391 22.562 4.184 1 98.88 341 VAL A N 1
ATOM 2666 C CA . VAL A 1 341 ? -15.523 23.234 5.145 1 98.88 341 VAL A CA 1
ATOM 2667 C C . VAL A 1 341 ? -15.492 24.734 4.852 1 98.88 341 VAL A C 1
ATOM 2669 O O . VAL A 1 341 ? -15.578 25.547 5.766 1 98.88 341 VAL A O 1
ATOM 2672 N N . ARG A 1 342 ? -15.352 25.078 3.58 1 98.69 342 ARG A N 1
ATOM 2673 C CA . ARG A 1 342 ? -15.328 26.484 3.17 1 98.69 342 ARG A CA 1
ATOM 2674 C C . ARG A 1 342 ? -16.578 27.203 3.631 1 98.69 342 ARG A C 1
ATOM 2676 O O . ARG A 1 342 ? -16.516 28.328 4.141 1 98.69 342 ARG A O 1
ATOM 2683 N N . ARG A 1 343 ? -17.703 26.609 3.459 1 98.56 343 ARG A N 1
ATOM 2684 C CA . ARG A 1 343 ? -18.984 27.203 3.861 1 98.56 343 ARG A CA 1
ATOM 2685 C C . ARG A 1 343 ? -19.016 27.453 5.367 1 98.56 343 ARG A C 1
ATOM 2687 O O . ARG A 1 343 ? -19.469 28.5 5.816 1 98.56 343 ARG A O 1
ATOM 2694 N N . ILE A 1 344 ? -18.547 26.516 6.117 1 98.56 344 ILE A N 1
ATOM 2695 C CA . ILE A 1 344 ? -18.547 26.625 7.57 1 98.56 344 ILE A CA 1
ATOM 2696 C C . ILE A 1 344 ? -17.625 27.766 8.008 1 98.56 344 ILE A C 1
ATOM 2698 O O . ILE A 1 344 ? -17.984 28.562 8.867 1 98.56 344 ILE A O 1
ATOM 2702 N N . VAL A 1 345 ? -16.484 27.812 7.438 1 98.5 345 VAL A N 1
ATOM 2703 C CA . VAL A 1 345 ? -15.508 28.844 7.762 1 98.5 345 VAL A CA 1
ATOM 2704 C C . VAL A 1 345 ? -16.078 30.219 7.43 1 98.5 345 VAL A C 1
ATOM 2706 O O . VAL A 1 345 ? -15.93 31.172 8.203 1 98.5 345 VAL A O 1
ATOM 2709 N N . GLU A 1 346 ? -16.781 30.312 6.273 1 98.12 346 GLU A N 1
ATOM 2710 C CA . GLU A 1 346 ? -17.406 31.562 5.848 1 98.12 346 GLU A CA 1
ATOM 2711 C C . GLU A 1 346 ? -18.562 31.938 6.773 1 98.12 346 GLU A C 1
ATOM 2713 O O . GLU A 1 346 ? -18.672 33.094 7.188 1 98.12 346 GLU A O 1
ATOM 2718 N N . GLU A 1 347 ? -19.375 31 7.066 1 98 347 GLU A N 1
ATOM 2719 C CA . GLU A 1 347 ? -20.531 31.234 7.922 1 98 347 GLU A CA 1
ATOM 2720 C C . GLU A 1 347 ? -20.109 31.719 9.305 1 98 347 GLU A C 1
ATOM 2722 O O . GLU A 1 347 ? -20.781 32.562 9.906 1 98 347 GLU A O 1
ATOM 2727 N N . ARG A 1 348 ? -19.031 31.219 9.773 1 97.75 348 ARG A N 1
ATOM 2728 C CA . ARG A 1 348 ? -18.562 31.562 11.109 1 97.75 348 ARG A CA 1
ATOM 2729 C C . ARG A 1 348 ? -17.688 32.812 11.07 1 97.75 348 ARG A C 1
ATOM 2731 O O . ARG A 1 348 ? -17.266 33.312 12.117 1 97.75 348 ARG A O 1
ATOM 2738 N N . GLY A 1 349 ? -17.406 33.25 9.906 1 97.88 349 GLY A N 1
ATOM 2739 C CA . GLY A 1 349 ? -16.672 34.5 9.719 1 97.88 349 GLY A CA 1
ATOM 2740 C C . GLY A 1 349 ? -15.234 34.438 10.188 1 97.88 349 GLY A C 1
ATOM 2741 O O . GLY A 1 349 ? -14.688 35.406 10.688 1 97.88 349 GLY A O 1
ATOM 2742 N N . LEU A 1 350 ? -14.602 33.281 10.102 1 98.12 350 LEU A N 1
ATOM 2743 C CA . LEU A 1 350 ? -13.281 33.094 10.68 1 98.12 350 LEU A CA 1
ATOM 2744 C C . LEU A 1 350 ? -12.203 33.75 9.836 1 98.12 350 LEU A C 1
ATOM 2746 O O . LEU A 1 350 ? -11.117 34.062 10.328 1 98.12 350 LEU A O 1
ATOM 2750 N N . GLY A 1 351 ? -12.5 33.938 8.539 1 98.12 351 GLY A N 1
ATOM 2751 C CA . GLY A 1 351 ? -11.625 34.719 7.68 1 98.12 351 GLY A CA 1
ATOM 2752 C C . GLY A 1 351 ? -10.555 33.906 6.996 1 98.12 351 GLY A C 1
ATOM 2753 O O . GLY A 1 351 ? -9.844 34.375 6.117 1 98.12 351 GLY A O 1
ATOM 2754 N N . ALA A 1 352 ? -10.367 32.625 7.293 1 98.12 352 ALA A N 1
ATOM 2755 C CA . ALA A 1 352 ? -9.336 31.781 6.703 1 98.12 352 ALA A CA 1
ATOM 2756 C C . ALA A 1 352 ? -9.711 31.375 5.281 1 98.12 352 ALA A C 1
ATOM 2758 O O . ALA A 1 352 ? -10.898 31.344 4.93 1 98.12 352 ALA A O 1
ATOM 2759 N N . GLN A 1 353 ? -8.695 31.109 4.43 1 97.88 353 GLN A N 1
ATOM 2760 C CA . GLN A 1 353 ? -8.898 30.516 3.109 1 97.88 353 GLN A CA 1
ATOM 2761 C C . GLN A 1 353 ? -8.812 29 3.164 1 97.88 353 GLN A C 1
ATOM 2763 O O . GLN A 1 353 ? -7.863 28.438 3.719 1 97.88 353 GLN A O 1
ATOM 2768 N N . VAL A 1 354 ? -9.828 28.312 2.627 1 98.62 354 VAL A N 1
ATOM 2769 C CA . VAL A 1 354 ? -9.867 26.859 2.631 1 98.62 354 VAL A CA 1
ATOM 2770 C C . VAL A 1 354 ? -9.531 26.328 1.24 1 98.62 354 VAL A C 1
ATOM 2772 O O . VAL A 1 354 ? -10.18 26.672 0.256 1 98.62 354 VAL A O 1
ATOM 2775 N N . LEU A 1 355 ? -8.516 25.484 1.135 1 97.75 355 LEU A N 1
ATOM 2776 C CA . LEU A 1 355 ? -8.023 24.938 -0.123 1 97.75 355 LEU A CA 1
ATOM 2777 C C . LEU A 1 355 ? -7.918 23.422 -0.05 1 97.75 355 LEU A C 1
ATOM 2779 O O . LEU A 1 355 ? -7.977 22.844 1.038 1 97.75 355 LEU A O 1
ATOM 2783 N N . LEU A 1 356 ? -7.867 22.781 -1.201 1 97.19 356 LEU A N 1
ATOM 2784 C CA . LEU A 1 356 ? -7.656 21.344 -1.301 1 97.19 356 LEU A CA 1
ATOM 2785 C C . LEU A 1 356 ? -6.199 21.031 -1.624 1 97.19 356 LEU A C 1
ATOM 2787 O O . LEU A 1 356 ? -5.609 21.641 -2.514 1 97.19 356 LEU A O 1
ATOM 2791 N N . ALA A 1 357 ? -5.562 20.125 -0.81 1 97.19 357 ALA A N 1
ATOM 2792 C CA . ALA A 1 357 ? -4.301 19.547 -1.261 1 97.19 357 ALA A CA 1
ATOM 2793 C C . ALA A 1 357 ? -4.535 18.484 -2.32 1 97.19 357 ALA A C 1
ATOM 2795 O O . ALA A 1 357 ? -4.879 17.344 -1.993 1 97.19 357 ALA A O 1
ATOM 2796 N N . LYS A 1 358 ? -4.262 18.812 -3.529 1 96.44 358 LYS A N 1
ATOM 2797 C CA . LYS A 1 358 ? -4.586 17.922 -4.641 1 96.44 358 LYS A CA 1
ATOM 2798 C C . LYS A 1 358 ? -3.361 17.109 -5.074 1 96.44 358 LYS A C 1
ATOM 2800 O O . LYS A 1 358 ? -2.285 17.688 -5.285 1 96.44 358 LYS A O 1
ATOM 2805 N N . GLN A 1 359 ? -3.531 15.789 -5.176 1 97.31 359 GLN A N 1
ATOM 2806 C CA . GLN A 1 359 ? -2.443 14.945 -5.648 1 97.31 359 GLN A CA 1
ATOM 2807 C C . GLN A 1 359 ? -1.877 15.453 -6.969 1 97.31 359 GLN A C 1
ATOM 2809 O O . GLN A 1 359 ? -2.629 15.844 -7.863 1 97.31 359 GLN A O 1
ATOM 2814 N N . GLY A 1 360 ? -0.55 15.5 -7.059 1 97.31 360 GLY A N 1
ATOM 2815 C CA . GLY A 1 360 ? 0.118 15.875 -8.297 1 97.31 360 GLY A CA 1
ATOM 2816 C C . GLY A 1 360 ? 0.354 17.359 -8.422 1 97.31 360 GLY A C 1
ATOM 2817 O O . GLY A 1 360 ? 0.746 17.844 -9.484 1 97.31 360 GLY A O 1
ATOM 2818 N N . THR A 1 361 ? 0.099 18.094 -7.355 1 95.88 361 THR A N 1
ATOM 2819 C CA . THR A 1 361 ? 0.31 19.531 -7.402 1 95.88 361 THR A CA 1
ATOM 2820 C C . THR A 1 361 ? 1.51 19.922 -6.551 1 95.88 361 THR A C 1
ATOM 2822 O O . THR A 1 361 ? 1.936 19.172 -5.676 1 95.88 361 THR A O 1
ATOM 2825 N N . ARG A 1 362 ? 2.107 21.047 -6.863 1 95 362 ARG A N 1
ATOM 2826 C CA . ARG A 1 362 ? 3.174 21.688 -6.098 1 95 362 ARG A CA 1
ATOM 2827 C C . ARG A 1 362 ? 2.688 22.984 -5.445 1 95 362 ARG A C 1
ATOM 2829 O O . ARG A 1 362 ? 2.232 23.891 -6.133 1 95 362 ARG A O 1
ATOM 2836 N N . ILE A 1 363 ? 2.73 23.062 -4.145 1 93.31 363 ILE A N 1
ATOM 2837 C CA . ILE A 1 363 ? 2.332 24.219 -3.359 1 93.31 363 ILE A CA 1
ATOM 2838 C C . ILE A 1 363 ? 3.561 25.062 -3.023 1 93.31 363 ILE A C 1
ATOM 2840 O O . ILE A 1 363 ? 4.59 24.531 -2.6 1 93.31 363 ILE A O 1
ATOM 2844 N N . GLY A 1 364 ? 3.635 26.422 -2.951 1 82.75 364 GLY A N 1
ATOM 2845 C CA . GLY A 1 364 ? 4.742 27.328 -2.666 1 82.75 364 GLY A CA 1
ATOM 2846 C C . GLY A 1 364 ? 5.211 28.094 -3.885 1 82.75 364 GLY A C 1
ATOM 2847 O O . GLY A 1 364 ? 5.918 29.094 -3.754 1 82.75 364 GLY A O 1
ATOM 2848 N N . THR A 1 365 ? 5.367 27.625 -5.031 1 61.34 365 THR A N 1
ATOM 2849 C CA . THR A 1 365 ? 5.734 28.391 -6.215 1 61.34 365 THR A CA 1
ATOM 2850 C C . THR A 1 365 ? 4.539 29.188 -6.73 1 61.34 365 THR A C 1
ATOM 2852 O O . THR A 1 365 ? 3.406 28.984 -6.301 1 61.34 365 THR A O 1
ATOM 2855 N N . SER A 1 366 ? 4.77 29.906 -7.812 1 46.69 366 SER A N 1
ATOM 2856 C CA . SER A 1 366 ? 3.814 30.844 -8.391 1 46.69 366 SER A CA 1
ATOM 2857 C C . SER A 1 366 ? 2.381 30.359 -8.203 1 46.69 366 SER A C 1
ATOM 2859 O O . SER A 1 366 ? 2.152 29.281 -7.645 1 46.69 366 SER A O 1
ATOM 2861 N N . GLY A 1 367 ? 1.469 30.469 -9.352 1 39.25 367 GLY A N 1
ATOM 2862 C CA . GLY A 1 367 ? 0.057 30.406 -9.695 1 39.25 367 GLY A CA 1
ATOM 2863 C C . GLY A 1 367 ? -0.598 29.094 -9.32 1 39.25 367 GLY A C 1
ATOM 2864 O O . GLY A 1 367 ? -1.198 28.422 -10.164 1 39.25 367 GLY A O 1
ATOM 2865 N N . TYR A 1 368 ? -0.061 28.188 -8.797 1 35.88 368 TYR A N 1
ATOM 2866 C CA . TYR A 1 368 ? -1.153 27.219 -8.672 1 35.88 368 TYR A CA 1
ATOM 2867 C C . TYR A 1 368 ? -2.418 27.906 -8.156 1 35.88 368 TYR A C 1
ATOM 2869 O O . TYR A 1 368 ? -2.535 28.188 -6.965 1 35.88 368 TYR A O 1
ATOM 2877 N N . LEU A 1 369 ? -2.789 28.984 -8.781 1 30.66 369 LEU A N 1
ATOM 2878 C CA . LEU A 1 369 ? -4.219 29.25 -8.898 1 30.66 369 LEU A CA 1
ATOM 2879 C C . LEU A 1 369 ? -5.008 27.938 -8.914 1 30.66 369 LEU A C 1
ATOM 2881 O O . LEU A 1 369 ? -4.73 27.047 -9.727 1 30.66 369 LEU A O 1
ATOM 2885 N N . PHE A 1 370 ? -5.207 27.281 -7.797 1 29.05 370 PHE A N 1
ATOM 2886 C CA . PHE A 1 370 ? -6.387 26.469 -7.531 1 29.05 370 PHE A CA 1
ATOM 2887 C C . PHE A 1 370 ? -7.426 26.656 -8.625 1 29.05 370 PHE A C 1
ATOM 2889 O O . PHE A 1 370 ? -8.219 27.594 -8.586 1 29.05 370 PHE A O 1
ATOM 2896 N N . ARG A 1 371 ? -7.039 26.719 -9.844 1 24.19 371 ARG A N 1
ATOM 2897 C CA . ARG A 1 371 ? -8.062 26.906 -10.867 1 24.19 371 ARG A CA 1
ATOM 2898 C C . ARG A 1 371 ? -9.258 25.984 -10.617 1 24.19 371 ARG A C 1
ATOM 2900 O O . ARG A 1 371 ? -9.094 24.781 -10.438 1 24.19 371 ARG A O 1
ATOM 2907 N N . THR A 1 372 ? -10.219 26.516 -9.812 1 22.17 372 THR A N 1
ATOM 2908 C CA . THR A 1 372 ? -11.641 26.203 -9.883 1 22.17 372 THR A CA 1
ATOM 2909 C C . THR A 1 372 ? -12.008 25.625 -11.25 1 22.17 372 THR A C 1
ATOM 2911 O O . THR A 1 372 ? -11.727 26.25 -12.281 1 22.17 372 THR A O 1
ATOM 2914 N N . ILE A 1 373 ? -11.984 24.203 -11.344 1 19.81 373 ILE A N 1
ATOM 2915 C CA . ILE A 1 373 ? -12.797 23.984 -12.531 1 19.81 373 ILE A CA 1
ATOM 2916 C C . ILE A 1 373 ? -13.953 24.984 -12.562 1 19.81 373 ILE A C 1
ATOM 2918 O O . ILE A 1 373 ? -14.594 25.234 -11.539 1 19.81 373 ILE A O 1
ATOM 2922 N N . MET B 1 1 ? -2.143 -28.797 -43.281 1 24.31 1 MET B N 1
ATOM 2923 C CA . MET B 1 1 ? -1.711 -28.062 -42.094 1 24.31 1 MET B CA 1
ATOM 2924 C C . MET B 1 1 ? -2.41 -28.578 -40.844 1 24.31 1 MET B C 1
ATOM 2926 O O . MET B 1 1 ? -3.641 -28.641 -40.781 1 24.31 1 MET B O 1
ATOM 2930 N N . PRO B 1 2 ? -1.867 -29.5 -40.094 1 28.06 2 PRO B N 1
ATOM 2931 C CA . PRO B 1 2 ? -2.648 -30.141 -39.031 1 28.06 2 PRO B CA 1
ATOM 2932 C C . PRO B 1 2 ? -3.406 -29.141 -38.188 1 28.06 2 PRO B C 1
ATOM 2934 O O . PRO B 1 2 ? -2.973 -28 -38.031 1 28.06 2 PRO B O 1
ATOM 2937 N N . LEU B 1 3 ? -4.746 -29.062 -38.188 1 30.3 3 LEU B N 1
ATOM 2938 C CA . LEU B 1 3 ? -5.637 -28.297 -37.312 1 30.3 3 LEU B CA 1
ATOM 2939 C C . LEU B 1 3 ? -5.102 -28.266 -35.906 1 30.3 3 LEU B C 1
ATOM 2941 O O . LEU B 1 3 ? -4.562 -29.266 -35.406 1 30.3 3 LEU B O 1
ATOM 2945 N N . SER B 1 4 ? -4.586 -27.125 -35.406 1 34.72 4 SER B N 1
ATOM 2946 C CA . SER B 1 4 ? -4.223 -27.016 -34 1 34.72 4 SER B CA 1
ATOM 2947 C C . SER B 1 4 ? -5.133 -27.875 -33.125 1 34.72 4 SER B C 1
ATOM 2949 O O . SER B 1 4 ? -6.32 -28.031 -33.406 1 34.72 4 SER B O 1
ATOM 2951 N N . PRO B 1 5 ? -4.68 -28.953 -32.5 1 38.34 5 PRO B N 1
ATOM 2952 C CA . PRO B 1 5 ? -5.562 -29.766 -31.672 1 38.34 5 PRO B CA 1
ATOM 2953 C C . PRO B 1 5 ? -6.715 -28.969 -31.062 1 38.34 5 PRO B C 1
ATOM 2955 O O . PRO B 1 5 ? -6.609 -27.75 -30.906 1 38.34 5 PRO B O 1
ATOM 2958 N N . PRO B 1 6 ? -7.965 -29.281 -31.141 1 40.38 6 PRO B N 1
ATOM 2959 C CA . PRO B 1 6 ? -9.133 -28.609 -30.578 1 40.38 6 PRO B CA 1
ATOM 2960 C C . PRO B 1 6 ? -8.844 -27.938 -29.234 1 40.38 6 PRO B C 1
ATOM 2962 O O . PRO B 1 6 ? -8.156 -28.516 -28.391 1 40.38 6 PRO B O 1
ATOM 2965 N N . SER B 1 7 ? -8.531 -26.562 -29.078 1 48.12 7 SER B N 1
ATOM 2966 C CA . SER B 1 7 ? -8.25 -25.688 -27.953 1 48.12 7 SER B CA 1
ATOM 2967 C C . SER B 1 7 ? -9.023 -26.109 -26.719 1 48.12 7 SER B C 1
ATOM 2969 O O . SER B 1 7 ? -10.242 -26.266 -26.766 1 48.12 7 SER B O 1
ATOM 2971 N N . SER B 1 8 ? -8.492 -27.016 -25.859 1 58.38 8 SER B N 1
ATOM 2972 C CA . SER B 1 8 ? -9.086 -27.375 -24.578 1 58.38 8 SER B CA 1
ATOM 2973 C C . SER B 1 8 ? -9.883 -26.219 -24 1 58.38 8 SER B C 1
ATOM 2975 O O . SER B 1 8 ? -9.477 -25.062 -24.109 1 58.38 8 SER B O 1
ATOM 2977 N N . PRO B 1 9 ? -11.18 -26.484 -23.672 1 70.75 9 PRO B N 1
ATOM 2978 C CA . PRO B 1 9 ? -12.07 -25.438 -23.141 1 70.75 9 PRO B CA 1
ATOM 2979 C C . PRO B 1 9 ? -11.438 -24.625 -22.016 1 70.75 9 PRO B C 1
ATOM 2981 O O . PRO B 1 9 ? -10.633 -25.156 -21.25 1 70.75 9 PRO B O 1
ATOM 2984 N N . VAL B 1 10 ? -11.453 -23.359 -22.156 1 84.62 10 VAL B N 1
ATOM 2985 C CA . VAL B 1 10 ? -11.008 -22.438 -21.125 1 84.62 10 VAL B CA 1
ATOM 2986 C C . VAL B 1 10 ? -11.867 -22.594 -19.875 1 84.62 10 VAL B C 1
ATOM 2988 O O . VAL B 1 10 ? -13.094 -22.656 -19.953 1 84.62 10 VAL B O 1
ATOM 2991 N N . SER B 1 11 ? -11.203 -22.828 -18.734 1 92.31 11 SER B N 1
ATOM 2992 C CA . SER B 1 11 ? -11.938 -23.094 -17.5 1 92.31 11 SER B CA 1
ATOM 2993 C C . SER B 1 11 ? -12.031 -21.859 -16.625 1 92.31 11 SER B C 1
ATOM 2995 O O . SER B 1 11 ? -12.953 -21.719 -15.812 1 92.31 11 SER B O 1
ATOM 2997 N N . PHE B 1 12 ? -11.07 -20.938 -16.797 1 95.81 12 PHE B N 1
ATOM 2998 C CA . PHE B 1 12 ? -11.039 -19.781 -15.914 1 95.81 12 PHE B CA 1
ATOM 2999 C C . PHE B 1 12 ? -10.805 -18.5 -16.719 1 95.81 12 PHE B C 1
ATOM 3001 O O . PHE B 1 12 ? -10.25 -18.547 -17.812 1 95.81 12 PHE B O 1
ATOM 3008 N N . ASP B 1 13 ? -11.32 -17.406 -16.203 1 94.94 13 ASP B N 1
ATOM 3009 C CA . ASP B 1 13 ? -10.844 -16.062 -16.516 1 94.94 13 ASP B CA 1
ATOM 3010 C C . ASP B 1 13 ? -10.055 -15.469 -15.359 1 94.94 13 ASP B C 1
ATOM 3012 O O . ASP B 1 13 ? -10.453 -15.617 -14.195 1 94.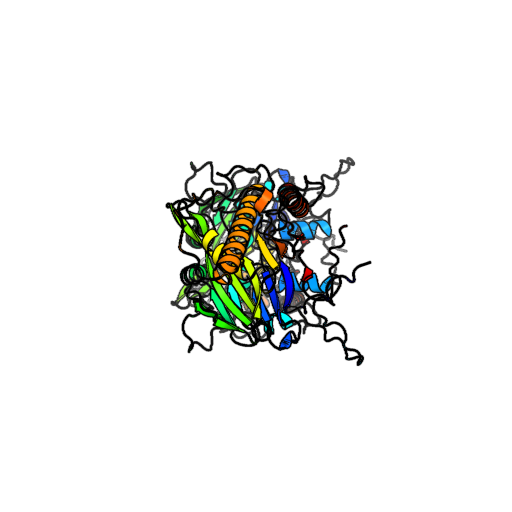94 13 ASP B O 1
ATOM 3016 N N . LEU B 1 14 ? -8.922 -14.914 -15.688 1 97.62 14 LEU B N 1
ATOM 3017 C CA . LEU B 1 14 ? -8.078 -14.289 -14.672 1 97.62 14 LEU B CA 1
ATOM 3018 C C . LEU B 1 14 ? -7.68 -12.875 -15.094 1 97.62 14 LEU B C 1
ATOM 3020 O O . LEU B 1 14 ? -7.098 -12.688 -16.156 1 97.62 14 LEU B O 1
ATOM 3024 N N . VAL B 1 15 ? -8.062 -11.914 -14.297 1 97.69 15 VAL B N 1
ATOM 3025 C CA . VAL B 1 15 ? -7.652 -10.531 -14.531 1 97.69 15 VAL B CA 1
ATOM 3026 C C . VAL B 1 15 ? -6.453 -10.195 -13.656 1 97.69 15 VAL B C 1
ATOM 3028 O O . VAL B 1 15 ? -6.477 -10.422 -12.445 1 97.69 15 VAL B O 1
ATOM 3031 N N . VAL B 1 16 ? -5.441 -9.648 -14.289 1 98.69 16 VAL B N 1
ATOM 3032 C CA . VAL B 1 16 ? -4.238 -9.234 -13.57 1 98.69 16 VAL B CA 1
ATOM 3033 C C . VAL B 1 16 ? -4.395 -7.793 -13.094 1 98.69 16 VAL B C 1
ATOM 3035 O O . VAL B 1 16 ? -4.215 -6.852 -13.867 1 98.69 16 VAL B O 1
ATOM 3038 N N . VAL B 1 17 ? -4.656 -7.594 -11.797 1 98.75 17 VAL B N 1
ATOM 3039 C CA . VAL B 1 17 ? -4.773 -6.258 -11.219 1 98.75 17 VAL B CA 1
ATOM 3040 C C . VAL B 1 17 ? -3.383 -5.703 -10.914 1 98.75 17 VAL B C 1
ATOM 3042 O O . VAL B 1 17 ? -3.102 -4.531 -11.18 1 98.75 17 VAL B O 1
ATOM 3045 N N . GLY B 1 18 ? -2.562 -6.527 -10.398 1 98.56 18 GLY B N 1
ATOM 3046 C CA . GLY B 1 18 ? -1.146 -6.27 -10.195 1 98.56 18 GLY B CA 1
ATOM 3047 C C . GLY B 1 18 ? -0.297 -7.527 -10.258 1 98.56 18 GLY B C 1
ATOM 3048 O O . GLY B 1 18 ? -0.742 -8.602 -9.867 1 98.56 18 GLY B O 1
ATOM 3049 N N . ALA B 1 19 ? 0.946 -7.332 -10.703 1 98.19 19 ALA B N 1
ATOM 3050 C CA . ALA B 1 19 ? 1.78 -8.516 -10.898 1 98.19 19 ALA B CA 1
ATOM 3051 C C . ALA B 1 19 ? 3.209 -8.266 -10.414 1 98.19 19 ALA B C 1
ATOM 3053 O O . ALA B 1 19 ? 4.094 -9.094 -10.625 1 98.19 19 ALA B O 1
ATOM 3054 N N . GLY B 1 20 ? 3.463 -7.117 -9.852 1 96.69 20 GLY B N 1
ATOM 3055 C CA . GLY B 1 20 ? 4.805 -6.762 -9.414 1 96.69 20 GLY B CA 1
ATOM 3056 C C . GLY B 1 20 ? 5.086 -7.133 -7.973 1 96.69 20 GLY B C 1
ATOM 3057 O O . GLY B 1 20 ? 4.18 -7.559 -7.25 1 96.69 20 GLY B O 1
ATOM 3058 N N . GLY B 1 21 ? 6.301 -7.039 -7.586 1 95.19 21 GLY B N 1
ATOM 3059 C CA . GLY B 1 21 ? 6.715 -7.336 -6.223 1 95.19 21 GLY B CA 1
ATOM 3060 C C . GLY B 1 21 ? 7.312 -6.141 -5.508 1 95.19 21 GLY B C 1
ATOM 3061 O O . GLY B 1 21 ? 7.996 -6.293 -4.496 1 95.19 21 GLY B O 1
ATOM 3062 N N . GLY B 1 22 ? 7.023 -4.914 -6.031 1 92.56 22 GLY B N 1
ATOM 3063 C CA . GLY B 1 22 ? 7.645 -3.727 -5.465 1 92.56 22 GLY B CA 1
ATOM 3064 C C . GLY B 1 22 ? 8.922 -3.328 -6.176 1 92.56 22 GLY B C 1
ATOM 3065 O O . GLY B 1 22 ? 9.469 -4.102 -6.965 1 92.56 22 GLY B O 1
ATOM 3066 N N . PRO B 1 23 ? 9.328 -2.08 -5.992 1 94.75 23 PRO B N 1
ATOM 3067 C CA . PRO B 1 23 ? 8.812 -1.115 -5.02 1 94.75 23 PRO B CA 1
ATOM 3068 C C . PRO B 1 23 ? 7.641 -0.299 -5.562 1 94.75 23 PRO B C 1
ATOM 3070 O O . PRO B 1 23 ? 7.07 0.524 -4.84 1 94.75 23 PRO B O 1
ATOM 3073 N N . ASP B 1 24 ? 7.258 -0.442 -6.828 1 96.75 24 ASP B N 1
ATOM 3074 C CA . ASP B 1 24 ? 6.074 0.227 -7.359 1 96.75 24 ASP B CA 1
ATOM 3075 C C . ASP B 1 24 ? 4.812 -0.228 -6.629 1 96.75 24 ASP B C 1
ATOM 3077 O O . ASP B 1 24 ? 4.238 -1.268 -6.957 1 96.75 24 ASP B O 1
ATOM 3081 N N . GLU B 1 25 ? 4.34 0.547 -5.637 1 97.31 25 GLU B N 1
ATOM 3082 C CA . GLU B 1 25 ? 3.223 0.157 -4.781 1 97.31 25 GLU B CA 1
ATOM 3083 C C . GLU B 1 25 ? 1.898 0.225 -5.535 1 97.31 25 GLU B C 1
ATOM 3085 O O . GLU B 1 25 ? 0.856 -0.17 -5.008 1 97.31 25 GLU B O 1
ATOM 3090 N N . THR B 1 26 ? 1.9 0.671 -6.84 1 97.38 26 THR B N 1
ATOM 3091 C CA . THR B 1 26 ? 0.681 0.725 -7.637 1 97.38 26 THR B CA 1
ATOM 3092 C C . THR B 1 26 ? 0.552 -0.519 -8.516 1 97.38 26 THR B C 1
ATOM 3094 O O . THR B 1 26 ? -0.344 -0.603 -9.352 1 97.38 26 THR B O 1
ATOM 3097 N N . ASN B 1 27 ? 1.436 -1.42 -8.391 1 97.69 27 ASN B N 1
ATOM 3098 C CA . ASN B 1 27 ? 1.465 -2.672 -9.133 1 97.69 27 ASN B CA 1
ATOM 3099 C C . ASN B 1 27 ? 1.949 -3.83 -8.266 1 97.69 27 ASN B C 1
ATOM 3101 O O . ASN B 1 27 ? 2.979 -4.441 -8.562 1 97.69 27 ASN B O 1
ATOM 3105 N N . LEU B 1 28 ? 1.189 -4.176 -7.266 1 98.62 28 LEU B N 1
ATOM 3106 C CA . LEU B 1 28 ? 1.552 -5.25 -6.344 1 98.62 28 LEU B CA 1
ATOM 3107 C C . LEU B 1 28 ? 0.692 -6.484 -6.586 1 98.62 28 LEU B C 1
ATOM 3109 O O . LEU B 1 28 ? -0.402 -6.387 -7.145 1 98.62 28 LEU B O 1
ATOM 3113 N N . SER B 1 29 ? 1.125 -7.617 -6.191 1 98.75 29 SER B N 1
ATOM 3114 C CA . SER B 1 29 ? 0.541 -8.914 -6.504 1 98.75 29 SER B CA 1
ATOM 3115 C C . SER B 1 29 ? -0.943 -8.953 -6.156 1 98.75 29 SER B C 1
ATOM 3117 O O . SER B 1 29 ? -1.315 -8.805 -4.988 1 98.75 29 SER B O 1
ATOM 3119 N N . ALA B 1 30 ? -1.854 -9.133 -7.184 1 98.94 30 ALA B N 1
ATOM 3120 C CA . ALA B 1 30 ? -3.305 -9.203 -7.016 1 98.94 30 ALA B CA 1
ATOM 3121 C C . ALA B 1 30 ? -3.982 -9.68 -8.297 1 98.94 30 ALA B C 1
ATOM 3123 O O . ALA B 1 30 ? -3.77 -9.109 -9.367 1 98.94 30 ALA B O 1
ATOM 3124 N N . TYR B 1 31 ? -4.812 -10.711 -8.234 1 98.88 31 TYR B N 1
ATOM 3125 C CA . TYR B 1 31 ? -5.473 -11.328 -9.383 1 98.88 31 TYR B CA 1
ATOM 3126 C C . TYR B 1 31 ? -6.926 -11.656 -9.062 1 98.88 31 TYR B C 1
ATOM 3128 O O . TYR B 1 31 ? -7.242 -12.078 -7.945 1 98.88 31 TYR B O 1
ATOM 3136 N N . LEU B 1 32 ? -7.797 -11.461 -9.984 1 98.75 32 LEU B N 1
ATOM 3137 C CA . LEU B 1 32 ? -9.211 -11.797 -9.844 1 98.75 32 LEU B CA 1
ATOM 3138 C C . LEU B 1 32 ? -9.594 -12.93 -10.781 1 98.75 32 LEU B C 1
ATOM 3140 O O . LEU B 1 32 ? -9.359 -12.859 -11.984 1 98.75 32 LEU B O 1
ATOM 3144 N N . VAL B 1 33 ? -10.188 -13.961 -10.211 1 98.31 33 VAL B N 1
ATOM 3145 C CA . VAL B 1 33 ? -10.422 -15.195 -10.953 1 98.31 33 VAL B CA 1
ATOM 3146 C C . VAL B 1 33 ? -11.898 -15.578 -10.883 1 98.31 33 VAL B C 1
ATOM 3148 O O . VAL B 1 33 ? -12.523 -15.469 -9.82 1 98.31 33 VAL B O 1
ATOM 3151 N N . LYS B 1 34 ? -12.445 -16 -11.922 1 96.69 34 LYS B N 1
ATOM 3152 C CA . LYS B 1 34 ? -13.758 -16.641 -11.969 1 96.69 34 LYS B CA 1
ATOM 3153 C C . LYS B 1 34 ? -13.766 -17.828 -12.93 1 96.69 34 LYS B C 1
ATOM 3155 O O . LYS B 1 34 ? -12.922 -17.906 -13.828 1 96.69 34 LYS B O 1
ATOM 3160 N N . PRO B 1 35 ? -14.711 -18.797 -12.75 1 95.31 35 PRO B N 1
ATOM 3161 C CA . PRO B 1 35 ? -14.938 -19.75 -13.836 1 95.31 35 PRO B CA 1
ATOM 3162 C C . PRO B 1 35 ? -15.297 -19.078 -15.148 1 95.31 35 PRO B C 1
ATOM 3164 O O . PRO B 1 35 ? -16.031 -18.078 -15.156 1 95.31 35 PRO B O 1
ATOM 3167 N N . HIS B 1 36 ? -14.789 -19.594 -16.234 1 93.19 36 HIS B N 1
ATOM 3168 C CA . HIS B 1 36 ? -14.969 -18.984 -17.562 1 93.19 36 HIS B CA 1
ATOM 3169 C C . HIS B 1 36 ? -16.453 -18.859 -17.906 1 93.19 36 HIS B C 1
ATOM 3171 O O . HIS B 1 36 ? -16.859 -17.891 -18.531 1 93.19 36 HIS B O 1
ATOM 3177 N N . ASP B 1 37 ? -17.219 -19.812 -17.516 1 88.44 37 ASP B N 1
ATOM 3178 C CA . ASP B 1 37 ? -18.625 -19.891 -17.922 1 88.44 37 ASP B CA 1
ATOM 3179 C C . ASP B 1 37 ? -19.516 -19.156 -16.922 1 88.44 37 ASP B C 1
ATOM 3181 O O . ASP B 1 37 ? -20.75 -19.188 -17.047 1 88.44 37 ASP B O 1
ATOM 3185 N N . ALA B 1 38 ? -18.969 -18.484 -15.93 1 92.44 38 ALA B N 1
ATOM 3186 C CA . ALA B 1 38 ? -19.734 -17.766 -14.922 1 92.44 38 ALA B CA 1
ATOM 3187 C C . ALA B 1 38 ? -19.656 -16.25 -15.148 1 92.44 38 ALA B C 1
ATOM 3189 O O . ALA B 1 38 ? -18.781 -15.773 -15.875 1 92.44 38 ALA B O 1
ATOM 3190 N N . GLU B 1 39 ? -20.609 -15.508 -14.625 1 92.5 39 GLU B N 1
ATOM 3191 C CA . GLU B 1 39 ? -20.547 -14.055 -14.57 1 92.5 39 GLU B CA 1
ATOM 3192 C C . GLU B 1 39 ? -19.719 -13.578 -13.391 1 92.5 39 GLU B C 1
ATOM 3194 O O . GLU B 1 39 ? -19.578 -14.297 -12.398 1 92.5 39 GLU B O 1
ATOM 3199 N N . TRP B 1 40 ? -19.172 -12.445 -13.562 1 94.75 40 TRP B N 1
ATOM 3200 C CA . TRP B 1 40 ? -18.375 -11.906 -12.469 1 94.75 40 TRP B CA 1
ATOM 3201 C C . TRP B 1 40 ? -19.219 -11.742 -11.211 1 94.75 40 TRP B C 1
ATOM 3203 O O . TRP B 1 40 ? -18.75 -12 -10.102 1 94.75 40 TRP B O 1
ATOM 3213 N N . GLU B 1 41 ? -20.438 -11.391 -11.328 1 94.31 41 GLU B N 1
ATOM 3214 C CA . GLU B 1 41 ? -21.375 -11.156 -10.219 1 94.31 41 GLU B CA 1
ATOM 3215 C C . GLU B 1 41 ? -21.625 -12.445 -9.438 1 94.31 41 GLU B C 1
ATOM 3217 O O . GLU B 1 41 ? -22.094 -12.391 -8.297 1 94.31 41 GLU B O 1
ATOM 3222 N N . ASP B 1 42 ? -21.328 -13.57 -10.094 1 94.94 42 ASP B N 1
ATOM 3223 C CA . ASP B 1 42 ? -21.594 -14.852 -9.445 1 94.94 42 ASP B CA 1
ATOM 3224 C C . ASP B 1 42 ? -20.578 -15.117 -8.328 1 94.94 42 ASP B C 1
ATOM 3226 O O . ASP B 1 42 ? -20.812 -15.961 -7.465 1 94.94 42 ASP B O 1
ATOM 3230 N N . GLY B 1 43 ? -19.5 -14.453 -8.414 1 96.56 43 GLY B N 1
ATOM 3231 C CA . GLY B 1 43 ? -18.469 -14.625 -7.398 1 96.56 43 GLY B CA 1
ATOM 3232 C C . GLY B 1 43 ? -17.062 -14.617 -7.965 1 96.56 43 GLY B C 1
ATOM 3233 O O . GLY B 1 43 ? -16.797 -15.242 -8.992 1 96.56 43 GLY B O 1
ATOM 3234 N N . ILE B 1 44 ? -16.25 -13.914 -7.309 1 97.81 44 ILE B N 1
ATOM 3235 C CA . ILE B 1 44 ? -14.867 -13.789 -7.738 1 97.81 44 ILE B CA 1
ATOM 3236 C C . ILE B 1 44 ? -13.938 -14.328 -6.652 1 97.81 44 ILE B C 1
ATOM 3238 O O . ILE B 1 44 ? -14.141 -14.055 -5.465 1 97.81 44 ILE B O 1
ATOM 3242 N N . LEU B 1 45 ? -12.984 -15.18 -7.031 1 98.62 45 LEU B N 1
ATOM 3243 C CA . LEU B 1 45 ? -11.859 -15.531 -6.172 1 98.62 45 LEU B CA 1
ATOM 3244 C C . LEU B 1 45 ? -10.703 -14.547 -6.355 1 98.62 45 LEU B C 1
ATOM 3246 O O . LEU B 1 45 ? -10.203 -14.367 -7.469 1 98.62 45 LEU B O 1
ATOM 3250 N N . ALA B 1 46 ? -10.359 -13.867 -5.32 1 98.81 46 ALA B N 1
ATOM 3251 C CA . ALA B 1 46 ? -9.188 -12.992 -5.371 1 98.81 46 ALA B CA 1
ATOM 3252 C C . ALA B 1 46 ? -7.93 -13.727 -4.922 1 98.81 46 ALA B C 1
ATOM 3254 O O . ALA B 1 46 ? -7.887 -14.281 -3.818 1 98.81 46 ALA B O 1
ATOM 3255 N N . LEU B 1 47 ? -6.945 -13.812 -5.824 1 98.81 47 LEU B N 1
ATOM 3256 C CA . LEU B 1 47 ? -5.625 -14.32 -5.48 1 98.81 47 LEU B CA 1
ATOM 3257 C C . LEU B 1 47 ? -4.691 -13.188 -5.074 1 98.81 47 LEU B C 1
ATOM 3259 O O . LEU B 1 47 ? -4.359 -12.328 -5.895 1 98.81 47 LEU B O 1
ATOM 3263 N N . GLU B 1 48 ? -4.223 -13.203 -3.834 1 98.81 48 GLU B N 1
ATOM 3264 C CA . GLU B 1 48 ? -3.459 -12.086 -3.285 1 98.81 48 GLU B CA 1
ATOM 3265 C C . GLU B 1 48 ? -4.297 -10.812 -3.234 1 98.81 48 GLU B C 1
ATOM 3267 O O . GLU B 1 48 ? -5.473 -10.82 -3.604 1 98.81 48 GLU B O 1
ATOM 3272 N N . ALA B 1 49 ? -3.738 -9.758 -2.703 1 98.69 49 ALA B N 1
ATOM 3273 C CA . ALA B 1 49 ? -4.461 -8.508 -2.525 1 98.69 49 ALA B CA 1
ATOM 3274 C C . ALA B 1 49 ? -3.5 -7.355 -2.236 1 98.69 49 ALA B C 1
ATOM 3276 O O . ALA B 1 49 ? -3.791 -6.488 -1.408 1 98.69 49 ALA B O 1
ATOM 3277 N N . GLY B 1 50 ? -2.348 -7.375 -2.936 1 98.69 50 GLY B N 1
ATOM 3278 C CA . GLY B 1 50 ? -1.451 -6.234 -2.832 1 98.69 50 GLY B CA 1
ATOM 3279 C C . GLY B 1 50 ? -2.014 -4.977 -3.467 1 98.69 50 GLY B C 1
ATOM 3280 O O . GLY B 1 50 ? -1.913 -3.889 -2.895 1 98.69 50 GLY B O 1
ATOM 3281 N N . SER B 1 51 ? -2.48 -5.078 -4.684 1 98.69 51 SER B N 1
ATOM 3282 C CA . SER B 1 51 ? -3.252 -4.043 -5.363 1 98.69 51 SER B CA 1
ATOM 3283 C C . SER B 1 51 ? -4.75 -4.293 -5.234 1 98.69 51 SER B C 1
ATOM 3285 O O . SER B 1 51 ? -5.18 -5.438 -5.055 1 98.69 51 SER B O 1
ATOM 3287 N N . GLY B 1 52 ? -5.547 -3.26 -5.281 1 98 52 GLY B N 1
ATOM 3288 C CA . GLY B 1 52 ? -6.977 -3.408 -5.062 1 98 52 GLY B CA 1
ATOM 3289 C C . GLY B 1 52 ? -7.805 -2.396 -5.828 1 98 52 GLY B C 1
ATOM 3290 O O . GLY B 1 52 ? -7.617 -2.217 -7.035 1 98 52 GLY B O 1
ATOM 3291 N N . GLN B 1 53 ? -8.789 -1.753 -5.164 1 96.88 53 GLN B N 1
ATOM 3292 C CA . GLN B 1 53 ? -9.797 -0.917 -5.809 1 96.88 53 GLN B CA 1
ATOM 3293 C C . GLN B 1 53 ? -9.156 0.278 -6.508 1 96.88 53 GLN B C 1
ATOM 3295 O O . GLN B 1 53 ? -9.562 0.653 -7.609 1 96.88 53 GLN B O 1
ATOM 3300 N N . GLY B 1 54 ? -8.18 0.902 -5.852 1 96.94 54 GLY B N 1
ATOM 3301 C CA . GLY B 1 54 ? -7.531 2.049 -6.465 1 96.94 54 GLY B CA 1
ATOM 3302 C C . GLY B 1 54 ? -6.859 1.716 -7.785 1 96.94 54 GLY B C 1
ATOM 3303 O O . GLY B 1 54 ? -7.094 2.387 -8.797 1 96.94 54 GLY B O 1
ATOM 3304 N N . THR B 1 55 ? -6.035 0.692 -7.773 1 98.25 55 THR B N 1
ATOM 3305 C CA . THR B 1 55 ? -5.34 0.244 -8.977 1 98.25 55 THR B CA 1
ATOM 3306 C C . THR B 1 55 ? -6.332 -0.192 -10.047 1 98.25 55 THR B C 1
ATOM 3308 O O . THR B 1 55 ? -6.207 0.188 -11.211 1 98.25 55 THR B O 1
ATOM 3311 N N . LEU B 1 56 ? -7.336 -0.946 -9.641 1 97.81 56 LEU B N 1
ATOM 3312 C CA . LEU B 1 56 ? -8.312 -1.435 -10.609 1 97.81 56 LEU B CA 1
ATOM 3313 C C . LEU B 1 56 ? -9.078 -0.276 -11.242 1 97.81 56 LEU B C 1
ATOM 3315 O O . LEU B 1 56 ? -9.398 -0.312 -12.43 1 97.81 56 LEU B O 1
ATOM 3319 N N . ALA B 1 57 ? -9.438 0.723 -10.438 1 96 57 ALA B N 1
ATOM 3320 C CA . ALA B 1 57 ? -10.117 1.893 -10.977 1 96 57 ALA B CA 1
ATOM 3321 C C . ALA B 1 57 ? -9.297 2.539 -12.094 1 96 57 ALA B C 1
ATOM 3323 O O . ALA B 1 57 ? -9.844 2.936 -13.125 1 96 57 ALA B O 1
ATOM 3324 N N . GLN B 1 58 ? -8.016 2.621 -11.914 1 95.62 58 GLN B N 1
ATOM 3325 C CA . GLN B 1 58 ? -7.137 3.178 -12.93 1 95.62 58 GLN B CA 1
ATOM 3326 C C . GLN B 1 58 ? -7.117 2.299 -14.18 1 95.62 58 GLN B C 1
ATOM 3328 O O . GLN B 1 58 ? -7.145 2.805 -15.305 1 95.62 58 GLN B O 1
ATOM 3333 N N . LEU B 1 59 ? -7.035 1.022 -13.977 1 96.88 59 LEU B N 1
ATOM 3334 C CA . LEU B 1 59 ? -7.016 0.086 -15.094 1 96.88 59 LEU B CA 1
ATOM 3335 C C . LEU B 1 59 ? -8.305 0.176 -15.906 1 96.88 59 LEU B C 1
ATOM 3337 O O . LEU B 1 59 ? -8.266 0.124 -17.141 1 96.88 59 LEU B O 1
ATOM 3341 N N . LEU B 1 60 ? -9.414 0.301 -15.203 1 94.94 60 LEU B N 1
ATOM 3342 C CA . LEU B 1 60 ? -10.711 0.37 -15.867 1 94.94 60 LEU B CA 1
ATOM 3343 C C . LEU B 1 60 ? -10.844 1.665 -16.656 1 94.94 60 LEU B C 1
ATOM 3345 O O . LEU B 1 60 ? -11.531 1.704 -17.688 1 94.94 60 LEU B O 1
ATOM 3349 N N . ARG B 1 61 ? -10.211 2.717 -16.188 1 92.88 61 ARG B N 1
ATOM 3350 C CA . ARG B 1 61 ? -10.195 3.951 -16.969 1 92.88 61 ARG B CA 1
ATOM 3351 C C . ARG B 1 61 ? -9.461 3.754 -18.281 1 92.88 61 ARG B C 1
ATOM 3353 O O . ARG B 1 61 ? -9.852 4.316 -19.312 1 92.88 61 ARG B O 1
ATOM 3360 N N . LYS B 1 62 ? -8.438 2.967 -18.266 1 93.44 62 LYS B N 1
ATOM 3361 C CA . LYS B 1 62 ? -7.641 2.697 -19.453 1 93.44 62 LYS B CA 1
ATOM 3362 C C . LYS B 1 62 ? -8.336 1.691 -20.375 1 93.44 62 LYS B C 1
ATOM 3364 O O . LYS B 1 62 ? -8.297 1.823 -21.594 1 93.44 62 LYS B O 1
ATOM 3369 N N . ASN B 1 63 ? -8.906 0.678 -19.781 1 93.5 63 ASN B N 1
ATOM 3370 C CA . ASN B 1 63 ? -9.633 -0.363 -20.5 1 93.5 63 ASN B CA 1
ATOM 3371 C C . ASN B 1 63 ? -10.969 -0.684 -19.828 1 93.5 63 ASN B C 1
ATOM 3373 O O . ASN B 1 63 ? -11.07 -1.652 -19.078 1 93.5 63 ASN B O 1
ATOM 3377 N N . PRO B 1 64 ? -12.016 0.053 -20.172 1 89.88 64 PRO B N 1
ATOM 3378 C CA . PRO B 1 64 ? -13.312 -0.143 -19.531 1 89.88 64 PRO B CA 1
ATOM 3379 C C . PRO B 1 64 ? -13.922 -1.511 -19.828 1 89.88 64 PRO B C 1
ATOM 3381 O O . PRO B 1 64 ? -14.891 -1.919 -19.188 1 89.88 64 PRO B O 1
ATOM 3384 N N . HIS B 1 65 ? -13.359 -2.264 -20.781 1 88.69 65 HIS B N 1
ATOM 3385 C CA . HIS B 1 65 ? -13.953 -3.527 -21.203 1 88.69 65 HIS B CA 1
ATOM 3386 C C . HIS B 1 65 ? -13.242 -4.711 -20.562 1 88.69 65 HIS B C 1
ATOM 3388 O O . HIS B 1 65 ? -13.453 -5.859 -20.953 1 88.69 65 HIS B O 1
ATOM 3394 N N . LEU B 1 66 ? -12.461 -4.477 -19.625 1 92.62 66 LEU B N 1
ATOM 3395 C CA . LEU B 1 66 ? -11.617 -5.484 -18.984 1 92.62 66 LEU B CA 1
ATOM 3396 C C . LEU B 1 66 ? -12.461 -6.613 -18.406 1 92.62 66 LEU B C 1
ATOM 3398 O O . LEU B 1 66 ? -12.023 -7.766 -18.375 1 92.62 66 LEU B O 1
ATOM 3402 N N . PHE B 1 67 ? -13.672 -6.273 -17.953 1 93.06 67 PHE B N 1
ATOM 3403 C CA . PHE B 1 67 ? -14.516 -7.266 -17.297 1 93.06 67 PHE B CA 1
ATOM 3404 C C . PHE B 1 67 ? -15.719 -7.605 -18.172 1 93.06 67 PHE B C 1
ATOM 3406 O O . PHE B 1 67 ? -16.688 -8.211 -17.688 1 93.06 67 PHE B O 1
ATOM 3413 N N . LEU B 1 68 ? -15.711 -7.113 -19.391 1 85.94 68 LEU B N 1
ATOM 3414 C CA . LEU B 1 68 ? -16.812 -7.43 -20.297 1 85.94 68 LEU B CA 1
ATOM 3415 C C . LEU B 1 68 ? -16.719 -8.875 -20.766 1 85.94 68 LEU B C 1
ATOM 3417 O O . LEU B 1 68 ? -15.633 -9.367 -21.078 1 85.94 68 LEU B O 1
ATOM 3421 N N . ASN B 1 69 ? -17.797 -9.5 -20.516 1 74.25 69 ASN B N 1
ATOM 3422 C CA . ASN B 1 69 ? -17.844 -10.852 -21.062 1 74.25 69 ASN B CA 1
ATOM 3423 C C . ASN B 1 69 ? -18.094 -10.836 -22.562 1 74.25 69 ASN B C 1
ATOM 3425 O O . ASN B 1 69 ? -18.781 -9.953 -23.078 1 74.25 69 ASN B O 1
ATOM 3429 N N . PRO B 1 70 ? -17.234 -11.508 -23.328 1 57.97 70 PRO B N 1
ATOM 3430 C CA . PRO B 1 70 ? -17.469 -11.539 -24.781 1 57.97 70 PRO B CA 1
ATOM 3431 C C . PRO B 1 70 ? -18.953 -11.672 -25.125 1 57.97 70 PRO B C 1
ATOM 3433 O O . PRO B 1 70 ? -19.719 -12.266 -24.375 1 57.97 70 PRO B O 1
ATOM 3436 N N . VAL B 1 71 ? -19.531 -10.516 -25.672 1 50.81 71 VAL B N 1
ATOM 3437 C CA . VAL B 1 71 ? -20.922 -10.375 -26.094 1 50.81 71 VAL B CA 1
ATOM 3438 C C . VAL B 1 71 ? -21.453 -11.711 -26.609 1 50.81 71 VAL B C 1
ATOM 3440 O O . VAL B 1 71 ? -20.859 -12.297 -27.531 1 50.81 71 VAL B O 1
ATOM 3443 N N . ASN B 1 72 ? -22.172 -12.336 -25.766 1 47.62 72 ASN B N 1
ATOM 3444 C CA . ASN B 1 72 ? -23.078 -13.312 -26.344 1 47.62 72 ASN B CA 1
ATOM 3445 C C . ASN B 1 72 ? -23.828 -12.742 -27.547 1 47.62 72 ASN B C 1
ATOM 3447 O O . ASN B 1 72 ? -23.875 -11.523 -27.734 1 47.62 72 ASN B O 1
ATOM 3451 N N . SER B 1 73 ? -24.188 -13.438 -28.516 1 44.03 73 SER B N 1
ATOM 3452 C CA . SER B 1 73 ? -24.922 -13.172 -29.734 1 44.03 73 SER B CA 1
ATOM 3453 C C . SER B 1 73 ? -26.016 -12.133 -29.5 1 44.03 73 SER B C 1
ATOM 3455 O O . SER B 1 73 ? -26.609 -11.617 -30.453 1 44.03 73 SER B O 1
ATOM 3457 N N . GLU B 1 74 ? -26.781 -12.086 -28.312 1 48.44 74 GLU B N 1
ATOM 3458 C CA . GLU B 1 74 ? -28.078 -11.422 -28.328 1 48.44 74 GLU B CA 1
ATOM 3459 C C . GLU B 1 74 ? -27.938 -9.922 -28.062 1 48.44 74 GLU B C 1
ATOM 3461 O O . GLU B 1 74 ? -28.938 -9.211 -27.953 1 48.44 74 GLU B O 1
ATOM 3466 N N . GLY B 1 75 ? -26.906 -9.164 -28.25 1 48.25 75 GLY B N 1
ATOM 3467 C CA . GLY B 1 75 ? -26.906 -7.707 -28.234 1 48.25 75 GLY B CA 1
ATOM 3468 C C . GLY B 1 75 ? -26.938 -7.137 -26.828 1 48.25 75 GLY B C 1
ATOM 3469 O O . GLY B 1 75 ? -27.391 -6.012 -26.609 1 48.25 75 GLY B O 1
ATOM 3470 N N . SER B 1 76 ? -27 -7.863 -25.766 1 49.66 76 SER B N 1
ATOM 3471 C CA . SER B 1 76 ? -27.297 -7.359 -24.422 1 49.66 76 SER B CA 1
ATOM 3472 C C . SER B 1 76 ? -26.266 -6.316 -23.984 1 49.66 76 SER B C 1
ATOM 3474 O O . SER B 1 76 ? -25.109 -6.367 -24.391 1 49.66 76 SER B O 1
ATOM 3476 N N . ILE B 1 77 ? -26.766 -5.172 -23.375 1 53.34 77 ILE B N 1
ATOM 3477 C CA . ILE B 1 77 ? -26.203 -3.973 -22.766 1 53.34 77 ILE B CA 1
ATOM 3478 C C . ILE B 1 77 ? -25.016 -4.352 -21.875 1 53.34 77 ILE B C 1
ATOM 3480 O O . ILE B 1 77 ? -25.125 -5.246 -21.031 1 53.34 77 ILE B O 1
ATOM 3484 N N . THR B 1 78 ? -23.828 -4.078 -22.281 1 59.31 78 THR B N 1
ATOM 3485 C CA . THR B 1 78 ? -22.547 -4.281 -21.609 1 59.31 78 THR B CA 1
ATOM 3486 C C . THR B 1 78 ? -22.516 -3.543 -20.281 1 59.31 78 THR B C 1
ATOM 3488 O O . THR B 1 78 ? -22.656 -2.32 -20.234 1 59.31 78 THR B O 1
ATOM 3491 N N . LYS B 1 79 ? -22.859 -4.215 -19.156 1 72.12 79 LYS B N 1
ATOM 3492 C CA . LYS B 1 79 ? -22.797 -3.668 -17.797 1 72.12 79 LYS B CA 1
ATOM 3493 C C . LYS B 1 79 ? -21.406 -3.16 -17.469 1 72.12 79 LYS B C 1
ATOM 3495 O O . LYS B 1 79 ? -20.406 -3.855 -17.719 1 72.12 79 LYS B O 1
ATOM 3500 N N . MET B 1 80 ? -21.234 -1.871 -17.281 1 84.94 80 MET B N 1
ATOM 3501 C CA . MET B 1 80 ? -19.984 -1.264 -16.812 1 84.94 80 MET B CA 1
ATOM 3502 C C . MET B 1 80 ? -19.891 -1.291 -15.297 1 84.94 80 MET B C 1
ATOM 3504 O O . MET B 1 80 ? -20.844 -0.919 -14.602 1 84.94 80 MET B O 1
ATOM 3508 N N . TYR B 1 81 ? -18.828 -2.002 -14.805 1 90.69 81 TYR B N 1
ATOM 3509 C CA . TYR B 1 81 ? -18.609 -2.123 -13.367 1 90.69 81 TYR B CA 1
ATOM 3510 C C . TYR B 1 81 ? -17.578 -1.122 -12.883 1 90.69 81 TYR B C 1
ATOM 3512 O O . TYR B 1 81 ? -16.578 -0.877 -13.562 1 90.69 81 TYR B O 1
ATOM 3520 N N . SER B 1 82 ? -17.828 -0.483 -11.75 1 92.75 82 SER B N 1
ATOM 3521 C CA . SER B 1 82 ? -16.766 0.219 -11.047 1 92.75 82 SER B CA 1
ATOM 3522 C C . SER B 1 82 ? -15.828 -0.759 -10.328 1 92.75 82 SER B C 1
ATOM 3524 O O . SER B 1 82 ? -16.156 -1.939 -10.188 1 92.75 82 SER B O 1
ATOM 3526 N N . ALA B 1 83 ? -14.68 -0.287 -9.984 1 95.56 83 ALA B N 1
ATOM 3527 C CA . ALA B 1 83 ? -13.773 -1.116 -9.188 1 95.56 83 ALA B CA 1
ATOM 3528 C C . ALA B 1 83 ? -14.461 -1.618 -7.922 1 95.56 83 ALA B C 1
ATOM 3530 O O . ALA B 1 83 ? -14.32 -2.787 -7.555 1 95.56 83 ALA B O 1
ATOM 3531 N N . SER B 1 84 ? -15.211 -0.733 -7.289 1 95.06 84 SER B N 1
ATOM 3532 C CA . SER B 1 84 ? -15.93 -1.087 -6.07 1 95.06 84 SER B CA 1
ATOM 3533 C C . SER B 1 84 ? -16.969 -2.176 -6.332 1 95.06 84 SER B C 1
ATOM 3535 O O . SER B 1 84 ? -17.172 -3.061 -5.496 1 95.06 84 SER B O 1
ATOM 3537 N N . ASP B 1 85 ? -17.625 -2.104 -7.461 1 94.88 85 ASP B N 1
ATOM 3538 C CA . ASP B 1 85 ? -18.547 -3.158 -7.848 1 94.88 85 ASP B CA 1
ATOM 3539 C C . ASP B 1 85 ? -17.844 -4.508 -7.961 1 94.88 85 ASP B C 1
ATOM 3541 O O . ASP B 1 85 ? -18.297 -5.504 -7.395 1 94.88 85 ASP B O 1
ATOM 3545 N N . ILE B 1 86 ? -16.828 -4.484 -8.672 1 96.56 86 ILE B N 1
ATOM 3546 C CA . ILE B 1 86 ? -16.078 -5.715 -8.914 1 96.56 86 ILE B CA 1
ATOM 3547 C C . ILE B 1 86 ? -15.648 -6.324 -7.582 1 96.56 86 ILE B C 1
ATOM 3549 O O . ILE B 1 86 ? -15.852 -7.52 -7.344 1 96.56 86 ILE B O 1
ATOM 3553 N N . TYR B 1 87 ? -15.117 -5.57 -6.707 1 97.31 87 TYR B N 1
ATOM 3554 C CA . TYR B 1 87 ? -14.641 -6.094 -5.438 1 97.31 87 TYR B CA 1
ATOM 3555 C C . TYR B 1 87 ? -15.805 -6.492 -4.535 1 97.31 87 TYR B C 1
ATOM 3557 O O . TYR B 1 87 ? -15.633 -7.281 -3.604 1 97.31 87 TYR B O 1
ATOM 3565 N N . SER B 1 88 ? -16.969 -5.895 -4.781 1 96.75 88 SER B N 1
ATOM 3566 C CA . SER B 1 88 ? -18.141 -6.352 -4.035 1 96.75 88 SER B CA 1
ATOM 3567 C C . SER B 1 88 ? -18.516 -7.773 -4.434 1 96.75 88 SER B C 1
ATOM 3569 O O . SER B 1 88 ? -19.219 -8.461 -3.689 1 96.75 88 SER B O 1
ATOM 3571 N N . PHE B 1 89 ? -18.062 -8.203 -5.625 1 97.06 89 PHE B N 1
ATOM 3572 C CA . PHE B 1 89 ? -18.359 -9.539 -6.113 1 97.06 89 PHE B CA 1
ATOM 3573 C C . PHE B 1 89 ? -17.359 -10.555 -5.574 1 97.06 89 PHE B C 1
ATOM 3575 O O . PHE B 1 89 ? -17.547 -11.766 -5.734 1 97.06 89 PHE B O 1
ATOM 3582 N N . VAL B 1 90 ? -16.281 -10.156 -4.945 1 97.94 90 VAL B N 1
ATOM 3583 C CA . VAL B 1 90 ? -15.273 -11.062 -4.391 1 97.94 90 VAL B CA 1
ATOM 3584 C C . VAL B 1 90 ? -15.875 -11.844 -3.229 1 97.94 90 VAL B C 1
ATOM 3586 O O . VAL B 1 90 ? -16.484 -11.266 -2.326 1 97.94 90 VAL B O 1
ATOM 3589 N N . ARG B 1 91 ? -15.695 -13.141 -3.287 1 97.12 91 ARG B N 1
ATOM 3590 C CA . ARG B 1 91 ? -16.219 -14.016 -2.24 1 97.12 91 ARG B CA 1
ATOM 3591 C C . ARG B 1 91 ? -15.133 -14.344 -1.214 1 97.12 91 ARG B C 1
ATOM 3593 O O . ARG B 1 91 ? -15.43 -14.508 -0.027 1 97.12 91 ARG B O 1
ATOM 3600 N N . CYS B 1 92 ? -13.992 -14.492 -1.733 1 98.12 92 CYS B N 1
ATOM 3601 C CA . CYS B 1 92 ? -12.906 -14.828 -0.823 1 98.12 92 CYS B CA 1
ATOM 3602 C C . CYS B 1 92 ? -11.555 -14.422 -1.409 1 98.12 92 CYS B C 1
ATOM 3604 O O . CYS B 1 92 ? -11.461 -14.125 -2.602 1 98.12 92 CYS B O 1
ATOM 3606 N N . PHE B 1 93 ? -10.648 -14.328 -0.528 1 98.75 93 PHE B N 1
ATOM 3607 C CA . PHE B 1 93 ? -9.25 -14.102 -0.863 1 98.75 93 PHE B CA 1
ATOM 3608 C C . PHE B 1 93 ? -8.414 -15.344 -0.564 1 98.75 93 PHE B C 1
ATOM 3610 O O . PHE B 1 93 ? -8.617 -16 0.456 1 98.75 93 PHE B O 1
ATOM 3617 N N . LEU B 1 94 ? -7.516 -15.727 -1.46 1 98.88 94 LEU B N 1
ATOM 3618 C CA . LEU B 1 94 ? -6.41 -16.641 -1.182 1 98.88 94 LEU B CA 1
ATOM 3619 C C . LEU B 1 94 ? -5.098 -15.875 -1.037 1 98.88 94 LEU B C 1
ATOM 3621 O O . LEU B 1 94 ? -4.652 -15.211 -1.979 1 98.88 94 LEU B O 1
ATOM 3625 N N . VAL B 1 95 ? -4.516 -15.938 0.115 1 98.88 95 VAL B N 1
ATOM 3626 C CA . VAL B 1 95 ? -3.277 -15.211 0.385 1 98.88 95 VAL B CA 1
ATOM 3627 C C . VAL B 1 95 ? -2.133 -16.203 0.578 1 98.88 95 VAL B C 1
ATOM 3629 O O . VAL B 1 95 ? -2.197 -17.078 1.449 1 98.88 95 VAL B O 1
ATOM 3632 N N . THR B 1 96 ? -1.082 -16.062 -0.207 1 98.88 96 THR B N 1
ATOM 3633 C CA . THR B 1 96 ? 0.028 -17 -0.159 1 98.88 96 THR B CA 1
ATOM 3634 C C . THR B 1 96 ? 0.873 -16.781 1.093 1 98.88 96 THR B C 1
ATOM 3636 O O . THR B 1 96 ? 1.34 -17.75 1.711 1 98.88 96 THR B O 1
ATOM 3639 N N . HIS B 1 97 ? 1.132 -15.586 1.408 1 98.56 97 HIS B N 1
ATOM 3640 C CA . HIS B 1 97 ? 1.834 -15.172 2.617 1 98.56 97 HIS B CA 1
ATOM 3641 C C . HIS B 1 97 ? 1.539 -13.711 2.953 1 98.56 97 HIS B C 1
ATOM 3643 O O . HIS B 1 97 ? 0.873 -13.016 2.184 1 98.56 97 HIS B O 1
ATOM 3649 N N . ALA B 1 98 ? 2.029 -13.242 4.066 1 98.19 98 ALA B N 1
ATOM 3650 C CA . ALA B 1 98 ? 1.468 -12.016 4.613 1 98.19 98 ALA B CA 1
ATOM 3651 C C . ALA B 1 98 ? 2.406 -10.828 4.383 1 98.19 98 ALA B C 1
ATOM 3653 O O . ALA B 1 98 ? 2.301 -9.805 5.059 1 98.19 98 ALA B O 1
ATOM 3654 N N . HIS B 1 99 ? 3.395 -10.93 3.479 1 98.19 99 HIS B N 1
ATOM 3655 C CA . HIS B 1 99 ? 4.152 -9.734 3.131 1 98.19 99 HIS B CA 1
ATOM 3656 C C . HIS B 1 99 ? 3.244 -8.656 2.559 1 98.19 99 HIS B C 1
ATOM 3658 O O . HIS B 1 99 ? 2.256 -8.961 1.888 1 98.19 99 HIS B O 1
ATOM 3664 N N . LEU B 1 100 ? 3.621 -7.461 2.73 1 98.44 100 LEU B N 1
ATOM 3665 C CA . LEU B 1 100 ? 2.738 -6.328 2.461 1 98.44 100 LEU B CA 1
ATOM 3666 C C . LEU B 1 100 ? 2.428 -6.227 0.971 1 98.44 100 LEU B C 1
ATOM 3668 O O . LEU B 1 100 ? 1.329 -5.816 0.588 1 98.44 100 LEU B O 1
ATOM 3672 N N . ASP B 1 101 ? 3.346 -6.547 0.1 1 98.31 101 ASP B N 1
ATOM 3673 C CA . ASP B 1 101 ? 3.096 -6.449 -1.334 1 98.31 101 ASP B CA 1
ATOM 3674 C C . ASP B 1 101 ? 2.08 -7.492 -1.788 1 98.31 101 ASP B C 1
ATOM 3676 O O . ASP B 1 101 ? 1.64 -7.48 -2.939 1 98.31 101 ASP B O 1
ATOM 3680 N N . HIS B 1 102 ? 1.623 -8.336 -0.891 1 98.81 102 HIS B N 1
ATOM 3681 C CA . HIS B 1 102 ? 0.604 -9.328 -1.212 1 98.81 102 HIS B CA 1
ATOM 3682 C C . HIS B 1 102 ? -0.702 -9.031 -0.481 1 98.81 102 HIS B C 1
ATOM 3684 O O . HIS B 1 102 ? -1.741 -9.617 -0.798 1 98.81 102 HIS B O 1
ATOM 3690 N N . ILE B 1 103 ? -0.715 -8.109 0.531 1 98.81 103 ILE B N 1
ATOM 3691 C CA . ILE B 1 103 ? -1.921 -7.992 1.345 1 98.81 103 ILE B CA 1
ATOM 3692 C C . ILE B 1 103 ? -2.266 -6.516 1.548 1 98.81 103 ILE B C 1
ATOM 3694 O O . ILE B 1 103 ? -3.266 -6.191 2.189 1 98.81 103 ILE B O 1
ATOM 3698 N N . ASN B 1 104 ? -1.519 -5.613 1.037 1 98.25 104 ASN B N 1
ATOM 3699 C CA . ASN B 1 104 ? -1.639 -4.199 1.362 1 98.25 104 ASN B CA 1
ATOM 3700 C C . ASN B 1 104 ? -3.057 -3.686 1.127 1 98.25 104 ASN B C 1
ATOM 3702 O O . ASN B 1 104 ? -3.672 -3.113 2.027 1 98.25 104 ASN B O 1
ATOM 3706 N N . SER B 1 105 ? -3.566 -3.824 -0.05 1 98.12 105 SER B N 1
ATOM 3707 C CA . SER B 1 105 ? -4.883 -3.289 -0.38 1 98.12 105 SER B CA 1
ATOM 3708 C C . SER B 1 105 ? -5.98 -3.988 0.419 1 98.12 105 SER B C 1
ATOM 3710 O O . SER B 1 105 ? -7.016 -3.391 0.716 1 98.12 105 SER B O 1
ATOM 3712 N N . LEU B 1 106 ? -5.781 -5.305 0.704 1 98.44 106 LEU B N 1
ATOM 3713 C CA . LEU B 1 106 ? -6.711 -6.027 1.564 1 98.44 106 LEU B CA 1
ATOM 3714 C C . LEU B 1 106 ? -6.883 -5.312 2.9 1 98.44 106 LEU B C 1
ATOM 3716 O O . LEU B 1 106 ? -8.008 -5.09 3.35 1 98.44 106 LEU B O 1
ATOM 3720 N N . VAL B 1 107 ? -5.797 -4.922 3.479 1 98.25 107 VAL B N 1
ATOM 3721 C CA . VAL B 1 107 ? -5.805 -4.316 4.809 1 98.25 107 VAL B CA 1
ATOM 3722 C C . VAL B 1 107 ? -6.379 -2.904 4.73 1 98.25 107 VAL B C 1
ATOM 3724 O O . VAL B 1 107 ? -7.316 -2.568 5.457 1 98.25 107 VAL B O 1
ATOM 3727 N N . VAL B 1 108 ? -5.922 -2.113 3.799 1 97.38 108 VAL B N 1
ATOM 3728 C CA . VAL B 1 108 ? -6.27 -0.7 3.701 1 97.38 108 VAL B CA 1
ATOM 3729 C C . VAL B 1 108 ? -7.742 -0.554 3.328 1 97.38 108 VAL B C 1
ATOM 3731 O O . VAL B 1 108 ? -8.406 0.395 3.752 1 97.38 108 VAL B O 1
ATOM 3734 N N . SER B 1 109 ? -8.305 -1.548 2.623 1 96.38 109 SER B N 1
ATOM 3735 C CA . SER B 1 109 ? -9.672 -1.425 2.127 1 96.38 109 SER B CA 1
ATOM 3736 C C . SER B 1 109 ? -10.656 -2.154 3.031 1 96.38 109 SER B C 1
ATOM 3738 O O . SER B 1 109 ? -11.867 -2.145 2.779 1 96.38 109 SER B O 1
ATOM 3740 N N . ALA B 1 110 ? -10.203 -2.789 4.059 1 96 110 ALA B N 1
ATOM 3741 C CA . ALA B 1 110 ? -11.016 -3.695 4.867 1 96 110 ALA B CA 1
ATOM 3742 C C . ALA B 1 110 ? -12.258 -2.99 5.402 1 96 110 ALA B C 1
ATOM 3744 O O . ALA B 1 110 ? -13.344 -3.578 5.449 1 96 110 ALA B O 1
ATOM 3745 N N . GLY B 1 111 ? -12.125 -1.713 5.754 1 91.75 111 GLY B N 1
ATOM 3746 C CA . GLY B 1 111 ? -13.242 -0.977 6.332 1 91.75 111 GLY B CA 1
ATOM 3747 C C . GLY B 1 111 ? -14.234 -0.49 5.293 1 91.75 111 GLY B C 1
ATOM 3748 O O . GLY B 1 111 ? -15.328 -0.028 5.641 1 91.75 111 GLY B O 1
ATOM 3749 N N . SER B 1 112 ? -13.906 -0.654 4.02 1 91.56 112 SER B N 1
ATOM 3750 C CA . SER B 1 112 ? -14.742 -0.086 2.965 1 91.56 112 SER B CA 1
ATOM 3751 C C . SER B 1 112 ? -15.281 -1.172 2.039 1 91.56 112 SER B C 1
ATOM 3753 O O . SER B 1 112 ? -15.906 -0.873 1.021 1 91.56 112 SER B O 1
ATOM 3755 N N . LEU B 1 113 ? -15.008 -2.408 2.371 1 91.81 113 LEU B N 1
ATOM 3756 C CA . LEU B 1 113 ? -15.445 -3.512 1.522 1 91.81 113 LEU B CA 1
ATOM 3757 C C . LEU B 1 113 ? -16.969 -3.602 1.493 1 91.81 113 LEU B C 1
ATOM 3759 O O . LEU B 1 113 ? -17.625 -3.443 2.525 1 91.81 113 LEU B O 1
ATOM 3763 N N . ARG B 1 114 ? -17.5 -3.768 0.347 1 93 114 ARG B N 1
ATOM 3764 C CA . ARG B 1 114 ? -18.922 -3.959 0.132 1 93 114 ARG B CA 1
ATOM 3765 C C . ARG B 1 114 ? -19.234 -5.41 -0.22 1 93 114 ARG B C 1
ATOM 3767 O O . ARG B 1 114 ? -18.328 -6.199 -0.483 1 93 114 ARG B O 1
ATOM 3774 N N . GLY B 1 115 ? -20.531 -5.746 -0.202 1 92.44 115 GLY B N 1
ATOM 3775 C CA . GLY B 1 115 ? -20.953 -7.094 -0.546 1 92.44 115 GLY B CA 1
ATOM 3776 C C . GLY B 1 115 ? -20.953 -8.039 0.64 1 92.44 115 GLY B C 1
ATOM 3777 O O . GLY B 1 115 ? -21.062 -7.605 1.789 1 92.44 115 GLY B O 1
ATOM 3778 N N . CYS B 1 116 ? -20.875 -9.258 0.392 1 92.06 116 CYS B N 1
ATOM 3779 C CA . CYS B 1 116 ? -20.953 -10.273 1.434 1 92.06 116 CYS B CA 1
ATOM 3780 C C . CYS B 1 116 ? -19.672 -10.32 2.26 1 92.06 116 CYS B C 1
ATOM 3782 O O . CYS B 1 116 ? -18.672 -9.734 1.873 1 92.06 116 CYS B O 1
ATOM 3784 N N . ARG B 1 117 ? -19.859 -10.938 3.469 1 94.06 117 ARG B N 1
ATOM 3785 C CA . ARG B 1 117 ? -18.656 -11.227 4.242 1 94.06 117 ARG B CA 1
ATOM 3786 C C . ARG B 1 117 ? -17.672 -12.078 3.432 1 94.06 117 ARG B C 1
ATOM 3788 O O . ARG B 1 117 ? -18.094 -13 2.727 1 94.06 117 ARG B O 1
ATOM 3795 N N . LYS B 1 118 ? -16.438 -11.766 3.514 1 96.62 118 LYS B N 1
ATOM 3796 C CA . LYS B 1 118 ? -15.422 -12.422 2.693 1 96.62 118 LYS B CA 1
ATOM 3797 C C . LYS B 1 118 ? -14.477 -13.25 3.553 1 96.62 118 LYS B C 1
ATOM 3799 O O . LYS B 1 118 ? -14.039 -12.805 4.617 1 96.62 118 LYS B O 1
ATOM 3804 N N . ARG B 1 119 ? -14.203 -14.445 3.088 1 97.25 119 ARG B N 1
ATOM 3805 C CA . ARG B 1 119 ? -13.211 -15.273 3.77 1 97.25 119 ARG B CA 1
ATOM 3806 C C . ARG B 1 119 ? -11.805 -14.984 3.242 1 97.25 119 ARG B C 1
ATOM 3808 O O . ARG B 1 119 ? -11.633 -14.703 2.055 1 97.25 119 ARG B O 1
ATOM 3815 N N . VAL B 1 120 ? -10.883 -14.945 4.125 1 98.75 120 VAL B N 1
ATOM 3816 C CA . VAL B 1 120 ? -9.469 -14.914 3.764 1 98.75 120 VAL B CA 1
ATOM 3817 C C . VAL B 1 120 ? -8.828 -16.266 4.039 1 98.75 120 VAL B C 1
ATOM 3819 O O . VAL B 1 120 ? -8.641 -16.656 5.195 1 98.75 120 VAL B O 1
ATOM 3822 N N . TYR B 1 121 ? -8.516 -16.953 2.961 1 98.75 121 TYR B N 1
ATOM 3823 C CA . TYR B 1 121 ? -7.906 -18.266 3.072 1 98.75 121 TYR B CA 1
ATOM 3824 C C . TYR B 1 121 ? -6.387 -18.188 3.01 1 98.75 121 TYR B C 1
ATOM 3826 O O . TYR B 1 121 ? -5.84 -17.375 2.248 1 98.75 121 TYR B O 1
ATOM 3834 N N . GLY B 1 122 ? -5.688 -18.891 3.654 1 98.62 122 GLY B N 1
ATOM 3835 C CA . GLY B 1 122 ? -4.246 -19.094 3.705 1 98.62 122 GLY B CA 1
ATOM 3836 C C . GLY B 1 122 ? -3.826 -20.156 4.699 1 98.62 122 GLY B C 1
ATOM 3837 O O . GLY B 1 122 ? -4.664 -20.703 5.414 1 98.62 122 GLY B O 1
ATOM 3838 N N . LEU B 1 123 ? -2.574 -20.547 4.668 1 98.38 123 LEU B N 1
ATOM 3839 C CA . LEU B 1 123 ? -2.094 -21.422 5.734 1 98.38 123 LEU B CA 1
ATOM 3840 C C . LEU B 1 123 ? -2.193 -20.734 7.09 1 98.38 123 LEU B C 1
ATOM 3842 O O . LEU B 1 123 ? -2.271 -19.5 7.156 1 98.38 123 LEU B O 1
ATOM 3846 N N . LYS B 1 124 ? -2.258 -21.5 8.117 1 97.94 124 LYS B N 1
ATOM 3847 C CA . LYS B 1 124 ? -2.488 -20.969 9.461 1 97.94 124 LYS B CA 1
ATOM 3848 C C . LYS B 1 124 ? -1.461 -19.906 9.812 1 97.94 124 LYS B C 1
ATOM 3850 O O . LYS B 1 124 ? -1.821 -18.812 10.273 1 97.94 124 LYS B O 1
ATOM 3855 N N . GLN B 1 125 ? -0.217 -20.172 9.586 1 96.38 125 GLN B N 1
ATOM 3856 C CA . GLN B 1 125 ? 0.84 -19.219 9.922 1 96.38 125 GLN B CA 1
ATOM 3857 C C . GLN B 1 125 ? 0.679 -17.922 9.133 1 96.38 125 GLN B C 1
ATOM 3859 O O . GLN B 1 125 ? 0.937 -16.828 9.656 1 96.38 125 GLN B O 1
ATOM 3864 N N . THR B 1 126 ? 0.306 -18.016 7.855 1 97.88 126 THR B N 1
ATOM 3865 C CA . THR B 1 126 ? 0.067 -16.859 7.016 1 97.88 126 THR B CA 1
ATOM 3866 C C . THR B 1 126 ? -1.001 -15.953 7.633 1 97.88 126 THR B C 1
ATOM 3868 O O . THR B 1 126 ? -0.814 -14.742 7.734 1 97.88 126 THR B O 1
ATOM 3871 N N . LEU B 1 127 ? -2.1 -16.547 8.055 1 98.56 127 LEU B N 1
ATOM 3872 C CA . LEU B 1 127 ? -3.209 -15.789 8.625 1 98.56 127 LEU B CA 1
ATOM 3873 C C . LEU B 1 127 ? -2.824 -15.195 9.977 1 98.56 127 LEU B C 1
ATOM 3875 O O . LEU B 1 127 ? -3.252 -14.094 10.32 1 98.56 127 LEU B O 1
ATOM 3879 N N . GLN B 1 128 ? -2.016 -15.898 10.734 1 97.81 128 GLN B N 1
ATOM 3880 C CA . GLN B 1 128 ? -1.506 -15.359 11.992 1 97.81 128 GLN B CA 1
ATOM 3881 C C . GLN B 1 128 ? -0.61 -14.148 11.742 1 97.81 128 GLN B C 1
ATOM 3883 O O . GLN B 1 128 ? -0.649 -13.18 12.5 1 97.81 128 GLN B O 1
ATOM 3888 N N . ASP B 1 129 ? 0.222 -14.258 10.758 1 97.12 129 ASP B N 1
ATOM 3889 C CA . ASP B 1 129 ? 1.027 -13.102 10.383 1 97.12 129 ASP B CA 1
ATOM 3890 C C . ASP B 1 129 ? 0.143 -11.93 9.953 1 97.12 129 ASP B C 1
ATOM 3892 O O . ASP B 1 129 ? 0.449 -10.773 10.258 1 97.12 129 ASP B O 1
ATOM 3896 N N . LEU B 1 130 ? -0.921 -12.188 9.203 1 98.25 130 LEU B N 1
ATOM 3897 C CA . LEU B 1 130 ? -1.864 -11.164 8.766 1 98.25 130 LEU B CA 1
ATOM 3898 C C . LEU B 1 130 ? -2.492 -10.461 9.969 1 98.25 130 LEU B C 1
ATOM 3900 O O . LEU B 1 130 ? -2.803 -9.273 9.898 1 98.25 130 LEU B O 1
ATOM 3904 N N . GLU B 1 131 ? -2.607 -11.109 11.109 1 97.56 131 GLU B N 1
ATOM 3905 C CA . GLU B 1 131 ? -3.143 -10.516 12.328 1 97.56 131 GLU B CA 1
ATOM 3906 C C . GLU B 1 131 ? -2.268 -9.367 12.812 1 97.56 131 GLU B C 1
ATOM 3908 O O . GLU B 1 131 ? -2.752 -8.453 13.484 1 97.56 131 GLU B O 1
ATOM 3913 N N . LEU B 1 132 ? -1.009 -9.438 12.492 1 96.88 132 LEU B N 1
ATOM 3914 C CA . LEU B 1 132 ? -0.114 -8.352 12.883 1 96.88 132 LEU B CA 1
ATOM 3915 C C . LEU B 1 132 ? -0.518 -7.043 12.211 1 96.88 132 LEU B C 1
ATOM 3917 O O . LEU B 1 132 ? -0.361 -5.969 12.797 1 96.88 132 LEU B O 1
ATOM 3921 N N . ALA B 1 133 ? -0.986 -7.141 10.961 1 97.81 133 ALA B N 1
ATOM 3922 C CA . ALA B 1 133 ? -1.475 -5.949 10.266 1 97.81 133 ALA B CA 1
ATOM 3923 C C . ALA B 1 133 ? -2.76 -5.434 10.906 1 97.81 133 ALA B C 1
ATOM 3925 O O . ALA B 1 133 ? -2.934 -4.223 11.07 1 97.81 133 ALA B O 1
ATOM 3926 N N . PHE B 1 134 ? -3.645 -6.359 11.289 1 96.62 134 PHE B N 1
ATOM 3927 C CA . PHE B 1 134 ? -4.914 -6.035 11.93 1 96.62 134 PHE B CA 1
ATOM 3928 C C . PHE B 1 134 ? -4.773 -6.031 13.445 1 96.62 134 PHE B C 1
ATOM 3930 O O . PHE B 1 134 ? -5.578 -6.641 14.156 1 96.62 134 PHE B O 1
ATOM 3937 N N . SER B 1 135 ? -3.805 -5.344 13.977 1 92.88 135 SER B N 1
ATOM 3938 C CA . SER B 1 135 ? -3.441 -5.398 15.391 1 92.88 135 SER B CA 1
ATOM 3939 C C . SER B 1 135 ? -4.047 -4.23 16.156 1 92.88 135 SER B C 1
ATOM 3941 O O . SER B 1 135 ? -3.77 -4.055 17.344 1 92.88 135 SER B O 1
ATOM 3943 N N . ASP B 1 136 ? -4.789 -3.324 15.539 1 93.44 136 ASP B N 1
ATOM 3944 C CA . ASP B 1 136 ? -5.281 -2.072 16.109 1 93.44 136 ASP B CA 1
ATOM 3945 C C . ASP B 1 136 ? -4.141 -1.076 16.312 1 93.44 136 ASP B C 1
ATOM 3947 O O . ASP B 1 136 ? -4.277 -0.122 17.078 1 93.44 136 ASP B O 1
ATOM 3951 N N . ARG B 1 137 ? -3.014 -1.362 15.734 1 94 137 ARG B N 1
ATOM 3952 C CA . ARG B 1 137 ? -1.878 -0.447 15.75 1 94 137 ARG B CA 1
ATOM 3953 C C . ARG B 1 137 ? -1.507 -0.002 14.344 1 94 137 ARG B C 1
ATOM 3955 O O . ARG B 1 137 ? -1.702 1.16 13.984 1 94 137 ARG B O 1
ATOM 3962 N N . LEU B 1 138 ? -1.187 -1.014 13.492 1 96.5 138 LEU B N 1
ATOM 3963 C CA . LEU B 1 138 ? -0.903 -0.676 12.102 1 96.5 138 LEU B CA 1
ATOM 3964 C C . LEU B 1 138 ? -2.191 -0.38 11.344 1 96.5 138 LEU B C 1
ATOM 3966 O O . LEU B 1 138 ? -2.197 0.431 10.414 1 96.5 138 LEU B O 1
ATOM 3970 N N . TRP B 1 139 ? -3.176 -1.097 11.766 1 96.5 139 TRP B N 1
ATOM 3971 C CA . TRP B 1 139 ? -4.508 -0.965 11.188 1 96.5 139 TRP B CA 1
ATOM 3972 C C . TRP B 1 139 ? -5.574 -1.477 12.148 1 96.5 139 TRP B C 1
ATOM 3974 O O . TRP B 1 139 ? -5.293 -2.314 13.008 1 96.5 139 TRP B O 1
ATOM 3984 N N . PRO B 1 140 ? -6.852 -0.952 12.125 1 93.75 140 PRO B N 1
ATOM 3985 C CA . PRO B 1 140 ? -7.898 -1.505 12.984 1 93.75 140 PRO B CA 1
ATOM 3986 C C . PRO B 1 140 ? -8.094 -3.008 12.789 1 93.75 140 PRO B C 1
ATOM 3988 O O . PRO B 1 140 ? -7.891 -3.52 11.688 1 93.75 140 PRO B O 1
ATOM 3991 N N . ASN B 1 141 ? -8.43 -3.691 13.875 1 94 141 ASN B N 1
ATOM 3992 C CA . ASN B 1 141 ? -8.719 -5.121 13.789 1 94 141 ASN B CA 1
ATOM 3993 C C . ASN B 1 141 ? -10.039 -5.383 13.086 1 94 141 ASN B C 1
ATOM 3995 O O . ASN B 1 141 ? -11.094 -5.41 13.719 1 94 141 ASN B O 1
ATOM 3999 N N . LEU B 1 142 ? -9.977 -5.633 11.82 1 94.69 142 LEU B N 1
ATOM 4000 C CA . LEU B 1 142 ? -11.172 -5.75 10.992 1 94.69 142 LEU B CA 1
ATOM 4001 C C . LEU B 1 142 ? -11.305 -7.156 10.414 1 94.69 142 LEU B C 1
ATOM 4003 O O . LEU B 1 142 ? -11.984 -7.359 9.406 1 94.69 142 LEU B O 1
ATOM 4007 N N . ALA B 1 143 ? -10.633 -8.125 10.977 1 96.75 143 ALA B N 1
ATOM 4008 C CA . ALA B 1 143 ? -10.727 -9.539 10.609 1 96.75 143 ALA B CA 1
ATOM 4009 C C . ALA B 1 143 ? -10.875 -10.414 11.852 1 96.75 143 ALA B C 1
ATOM 4011 O O . ALA B 1 143 ? -10.406 -10.055 12.93 1 96.75 143 ALA B O 1
ATOM 4012 N N . SER B 1 144 ? -11.547 -11.539 11.672 1 96.19 144 SER B N 1
ATOM 4013 C CA . SER B 1 144 ? -11.836 -12.391 12.828 1 96.19 144 SER B CA 1
ATOM 4014 C C . SER B 1 144 ? -11.75 -13.867 12.461 1 96.19 144 SER B C 1
ATOM 4016 O O . SER B 1 144 ? -11.938 -14.234 11.297 1 96.19 144 SER B O 1
ATOM 4018 N N . TRP B 1 145 ? -11.453 -14.711 13.43 1 96.94 145 TRP B N 1
ATOM 4019 C CA . TRP B 1 145 ? -11.516 -16.156 13.297 1 96.94 145 TRP B CA 1
ATOM 4020 C C . TRP B 1 145 ? -12.922 -16.672 13.594 1 96.94 145 TRP B C 1
ATOM 4022 O O . TRP B 1 145 ? -13.242 -17.828 13.297 1 96.94 145 TRP B O 1
ATOM 4032 N N . LYS B 1 146 ? -13.695 -15.797 14.211 1 94.25 146 LYS B N 1
ATOM 4033 C CA . LYS B 1 146 ? -14.992 -16.219 14.742 1 94.25 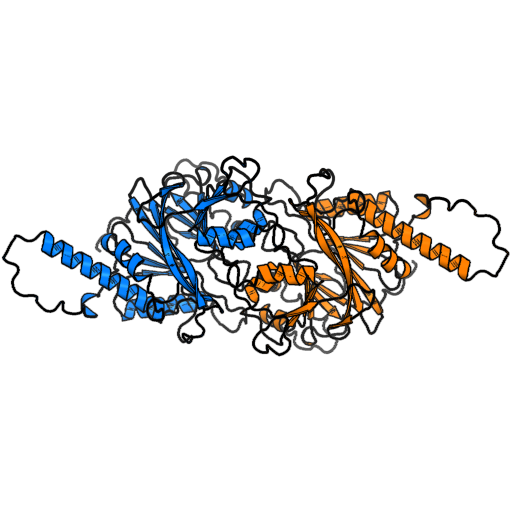146 LYS B CA 1
ATOM 4034 C C . LYS B 1 146 ? -16.094 -16.062 13.703 1 94.25 146 LYS B C 1
ATOM 4036 O O . LYS B 1 146 ? -16.438 -14.938 13.336 1 94.25 146 LYS B O 1
ATOM 4041 N N . GLU B 1 147 ? -16.766 -17.125 13.375 1 90.44 147 GLU B N 1
ATOM 4042 C CA . GLU B 1 147 ? -17.812 -17.141 12.375 1 90.44 147 GLU B CA 1
ATOM 4043 C C . GLU B 1 147 ? -19.031 -16.312 12.828 1 90.44 147 GLU B C 1
ATOM 4045 O O . GLU B 1 147 ? -19.781 -15.789 12 1 90.44 147 GLU B O 1
ATOM 4050 N N . LYS B 1 148 ? -19.172 -16.125 14.062 1 87.25 148 LYS B N 1
ATOM 4051 C CA . LYS B 1 148 ? -20.359 -15.461 14.609 1 87.25 148 LYS B CA 1
ATOM 4052 C C . LYS B 1 148 ? -20.156 -13.953 14.672 1 87.25 148 LYS B C 1
ATOM 4054 O O . LYS B 1 148 ? -21.094 -13.211 15 1 87.25 148 LYS B O 1
ATOM 4059 N N . ASP B 1 149 ? -18.938 -13.5 14.328 1 81.38 149 ASP B N 1
ATOM 4060 C CA . ASP B 1 149 ? -18.656 -12.062 14.328 1 81.38 149 ASP B CA 1
ATOM 4061 C C . ASP B 1 149 ? -19.219 -11.406 13.07 1 81.38 149 ASP B C 1
ATOM 4063 O O . ASP B 1 149 ? -18.453 -10.961 12.211 1 81.38 149 ASP B O 1
ATOM 4067 N N . ASP B 1 150 ? -20.469 -11.172 12.953 1 76.88 150 ASP B N 1
ATOM 4068 C CA . ASP B 1 150 ? -21.172 -10.773 11.742 1 76.88 150 ASP B CA 1
ATOM 4069 C C . ASP B 1 150 ? -20.812 -9.344 11.336 1 76.88 150 ASP B C 1
ATOM 4071 O O . ASP B 1 150 ? -20.984 -8.953 10.18 1 76.88 150 ASP B O 1
ATOM 4075 N N . GLU B 1 151 ? -20.25 -8.641 12.281 1 79.25 151 GLU B N 1
ATOM 4076 C CA . GLU B 1 151 ? -19.938 -7.238 12 1 79.25 151 GLU B CA 1
ATOM 4077 C C . GLU B 1 151 ? -18.609 -7.094 11.266 1 79.25 151 GLU B C 1
ATOM 4079 O O . GLU B 1 151 ? -18.328 -6.055 10.664 1 79.25 151 GLU B O 1
ATOM 4084 N N . ILE B 1 152 ? -17.812 -8.18 11.344 1 83.38 152 ILE B N 1
ATOM 4085 C CA . ILE B 1 152 ? -16.484 -8.133 10.727 1 83.38 152 ILE B CA 1
ATOM 4086 C C . ILE B 1 152 ? -16.547 -8.719 9.32 1 83.38 152 ILE B C 1
ATOM 4088 O O . ILE B 1 152 ? -17.016 -9.844 9.125 1 83.38 152 ILE B O 1
ATOM 4092 N N . LYS B 1 153 ? -16 -7.934 8.383 1 88.31 153 LYS B N 1
ATOM 4093 C CA . LYS B 1 153 ? -16.203 -8.273 6.977 1 88.31 153 LYS B CA 1
ATOM 4094 C C . LYS B 1 153 ? -15.188 -9.312 6.512 1 88.31 153 LYS B C 1
ATOM 4096 O O . LYS B 1 153 ? -15.375 -9.945 5.469 1 88.31 153 LYS B O 1
ATOM 4101 N N . LEU B 1 154 ? -14.102 -9.492 7.254 1 97.19 154 LEU B N 1
ATOM 4102 C CA . LEU B 1 154 ? -13.094 -10.469 6.855 1 97.19 154 LEU B CA 1
ATOM 4103 C C . LEU B 1 154 ? -13.008 -11.609 7.867 1 97.19 154 LEU B C 1
ATOM 4105 O O . LEU B 1 154 ? -12.867 -11.367 9.07 1 97.19 154 LEU B O 1
ATOM 4109 N N . LEU B 1 155 ? -13.195 -12.781 7.371 1 97.69 155 LEU B N 1
ATOM 4110 C CA . LEU B 1 155 ? -13.148 -13.969 8.211 1 97.69 155 LEU B CA 1
ATOM 4111 C C . LEU B 1 155 ? -11.945 -14.844 7.863 1 97.69 155 LEU B C 1
ATOM 4113 O O . LEU B 1 155 ? -11.859 -15.367 6.75 1 97.69 155 LEU B O 1
ATOM 4117 N N . TYR B 1 156 ? -11.016 -15.008 8.82 1 98.38 156 TYR B N 1
ATOM 4118 C CA . TYR B 1 156 ? -9.875 -15.898 8.625 1 98.38 156 TYR B CA 1
ATOM 4119 C C . TYR B 1 156 ? -10.336 -17.344 8.477 1 98.38 156 TYR B C 1
ATOM 4121 O O . TYR B 1 156 ? -11.141 -17.828 9.273 1 98.38 156 TYR B O 1
ATOM 4129 N N . SER B 1 157 ? -9.883 -17.984 7.496 1 98.06 157 SER B N 1
ATOM 4130 C CA . SER B 1 157 ? -10.188 -19.406 7.258 1 98.06 157 SER B CA 1
ATOM 4131 C C . SER B 1 157 ? -8.938 -20.172 6.852 1 98.06 157 SER B C 1
ATOM 4133 O O . SER B 1 157 ? -8.531 -20.141 5.688 1 98.06 157 SER B O 1
ATOM 4135 N N . ALA B 1 158 ? -8.383 -20.969 7.723 1 98.12 158 ALA B N 1
ATOM 4136 C CA . ALA B 1 158 ? -7.113 -21.641 7.484 1 98.12 158 ALA B CA 1
ATOM 4137 C C . ALA B 1 158 ? -7.289 -22.828 6.543 1 98.12 158 ALA B C 1
ATOM 4139 O O . ALA B 1 158 ? -8.266 -23.578 6.656 1 98.12 158 ALA B O 1
ATOM 4140 N N . LEU B 1 159 ? -6.441 -22.938 5.586 1 98.06 159 LEU B N 1
ATOM 4141 C CA . LEU B 1 159 ? -6.316 -24.141 4.773 1 98.06 159 LEU B CA 1
ATOM 4142 C C . LEU B 1 159 ? -5.359 -25.141 5.422 1 98.06 159 LEU B C 1
ATOM 4144 O O . LEU B 1 159 ? -4.32 -24.75 5.957 1 98.06 159 LEU B O 1
ATOM 4148 N N . ILE B 1 160 ? -5.723 -26.375 5.418 1 96.94 160 ILE B N 1
ATOM 4149 C CA . ILE B 1 160 ? -4.863 -27.438 5.922 1 96.94 160 ILE B CA 1
ATOM 4150 C C . ILE B 1 160 ? -4.137 -28.109 4.754 1 96.94 160 ILE B C 1
ATOM 4152 O O . ILE B 1 160 ? -4.77 -28.578 3.807 1 96.94 160 ILE B O 1
ATOM 4156 N N . PRO B 1 161 ? -2.854 -28.094 4.812 1 96.12 161 PRO B N 1
ATOM 4157 C CA . PRO B 1 161 ? -2.094 -28.703 3.723 1 96.12 161 PRO B CA 1
ATOM 4158 C C . PRO B 1 161 ? -2.076 -30.234 3.807 1 96.12 161 PRO B C 1
ATOM 4160 O O . PRO B 1 161 ? -1.011 -30.828 3.975 1 96.12 161 PRO B O 1
ATOM 4163 N N . ASP B 1 162 ? -3.182 -30.906 3.576 1 95.5 162 ASP B N 1
ATOM 4164 C CA . ASP B 1 162 ? -3.324 -32.344 3.711 1 95.5 162 ASP B CA 1
ATOM 4165 C C . ASP B 1 162 ? -3.568 -33 2.355 1 95.5 162 ASP B C 1
ATOM 4167 O O . ASP B 1 162 ? -3.947 -34.188 2.285 1 95.5 162 ASP B O 1
ATOM 4171 N N . GLY B 1 163 ? -3.443 -32.312 1.376 1 93.12 163 GLY B N 1
ATOM 4172 C CA . GLY B 1 163 ? -3.59 -32.844 0.035 1 93.12 163 GLY B CA 1
ATOM 4173 C C . GLY B 1 163 ? -5.027 -32.875 -0.45 1 93.12 163 GLY B C 1
ATOM 4174 O O . GLY B 1 163 ? -5.301 -33.25 -1.589 1 93.12 163 GLY B O 1
ATOM 4175 N N . LYS B 1 164 ? -5.918 -32.375 0.301 1 96.25 164 LYS B N 1
ATOM 4176 C CA . LYS B 1 164 ? -7.328 -32.375 -0.079 1 96.25 164 LYS B CA 1
ATOM 4177 C C . LYS B 1 164 ? -7.742 -31.031 -0.645 1 96.25 164 LYS B C 1
ATOM 4179 O O . LYS B 1 164 ? -7.207 -30 -0.245 1 96.25 164 LYS B O 1
ATOM 4184 N N . TYR B 1 165 ? -8.664 -31.125 -1.591 1 97.94 165 TYR B N 1
ATOM 4185 C CA . TYR B 1 165 ? -9.242 -29.906 -2.145 1 97.94 165 TYR B CA 1
ATOM 4186 C C . TYR B 1 165 ? -10.414 -29.438 -1.295 1 97.94 165 TYR B C 1
ATOM 4188 O O . TYR B 1 165 ? -11.211 -30.234 -0.81 1 97.94 165 TYR B O 1
ATOM 4196 N N . LYS B 1 166 ? -10.484 -28.188 -1.086 1 97.88 166 LYS B N 1
ATOM 4197 C CA . LYS B 1 166 ? -11.594 -27.531 -0.399 1 97.88 166 LYS B CA 1
ATOM 4198 C C . LYS B 1 166 ? -12.305 -26.547 -1.321 1 97.88 166 LYS B C 1
ATOM 4200 O O . LYS B 1 166 ? -11.656 -25.688 -1.94 1 97.88 166 LYS B O 1
ATOM 4205 N N . VAL B 1 167 ? -13.602 -26.656 -1.457 1 97.88 167 VAL B N 1
ATOM 4206 C CA . VAL B 1 167 ? -14.359 -25.672 -2.232 1 97.88 167 VAL B CA 1
ATOM 4207 C C . VAL B 1 167 ? -14.391 -24.344 -1.493 1 97.88 167 VAL B C 1
ATOM 4209 O O . VAL B 1 167 ? -14.836 -24.266 -0.345 1 97.88 167 VAL B O 1
ATOM 4212 N N . VAL B 1 168 ? -13.891 -23.266 -2.098 1 97.12 168 VAL B N 1
ATOM 4213 C CA . VAL B 1 168 ? -13.758 -21.984 -1.408 1 97.12 168 VAL B CA 1
ATOM 4214 C C . VAL B 1 168 ? -14.672 -20.953 -2.062 1 97.12 168 VAL B C 1
ATOM 4216 O O . VAL B 1 168 ? -14.969 -19.922 -1.465 1 97.12 168 VAL B O 1
ATOM 4219 N N . CYS B 1 169 ? -15.023 -21.094 -3.213 1 94 169 CYS B N 1
ATOM 4220 C CA . CYS B 1 169 ? -15.883 -20.266 -4.051 1 94 169 CYS B CA 1
ATOM 4221 C C . CYS B 1 169 ? -16.75 -21.125 -4.961 1 94 169 CYS B C 1
ATOM 4223 O O . CYS B 1 169 ? -16.453 -22.312 -5.172 1 94 169 CYS B O 1
ATOM 4225 N N . PRO B 1 170 ? -17.844 -20.562 -5.5 1 90.94 170 PRO B N 1
ATOM 4226 C CA . PRO B 1 170 ? -18.641 -21.406 -6.391 1 90.94 170 PRO B CA 1
ATOM 4227 C C . PRO B 1 170 ? -17.828 -22.031 -7.516 1 90.94 170 PRO B C 1
ATOM 4229 O O . PRO B 1 170 ? -17.156 -21.312 -8.273 1 90.94 170 PRO B O 1
ATOM 4232 N N . LYS B 1 171 ? -17.766 -23.328 -7.586 1 96.44 171 LYS B N 1
ATOM 4233 C CA . LYS B 1 171 ? -17.188 -24.125 -8.664 1 96.44 171 LYS B CA 1
ATOM 4234 C C . LYS B 1 171 ? -15.664 -24.094 -8.609 1 96.44 171 LYS B C 1
ATOM 4236 O O . LYS B 1 171 ? -15 -24.531 -9.555 1 96.44 171 LYS B O 1
ATOM 4241 N N . ILE B 1 172 ? -15.117 -23.531 -7.555 1 98.19 172 ILE B N 1
ATOM 4242 C CA . ILE B 1 172 ? -13.664 -23.453 -7.457 1 98.19 172 ILE B CA 1
ATOM 4243 C C . ILE B 1 172 ? -13.195 -24.125 -6.168 1 98.19 172 ILE B C 1
ATOM 4245 O O . ILE B 1 172 ? -13.656 -23.781 -5.078 1 98.19 172 ILE B O 1
ATOM 4249 N N . ALA B 1 173 ? -12.359 -25.109 -6.281 1 98.5 173 ALA B N 1
ATOM 4250 C CA . ALA B 1 173 ? -11.727 -25.766 -5.141 1 98.5 173 ALA B CA 1
ATOM 4251 C C . ALA B 1 173 ? -10.227 -25.484 -5.113 1 98.5 173 ALA B C 1
ATOM 4253 O O . ALA B 1 173 ? -9.617 -25.219 -6.148 1 98.5 173 ALA B O 1
ATOM 4254 N N . VAL B 1 174 ? -9.641 -25.516 -3.875 1 98.62 174 VAL B N 1
ATOM 4255 C CA . VAL B 1 174 ? -8.242 -25.125 -3.738 1 98.62 174 VAL B CA 1
ATOM 4256 C C . VAL B 1 174 ? -7.527 -26.094 -2.801 1 98.62 174 VAL B C 1
ATOM 4258 O O . VAL B 1 174 ? -8.125 -26.594 -1.84 1 98.62 174 VAL B O 1
ATOM 4261 N N . GLN B 1 175 ? -6.379 -26.453 -3.133 1 97.94 175 GLN B N 1
ATOM 4262 C CA . GLN B 1 175 ? -5.438 -27.094 -2.221 1 97.94 175 GLN B CA 1
ATOM 4263 C C . GLN B 1 175 ? -4.168 -26.25 -2.068 1 97.94 175 GLN B C 1
ATOM 4265 O O . GLN B 1 175 ? -3.602 -25.797 -3.061 1 97.94 175 GLN B O 1
ATOM 4270 N N . GLY B 1 176 ? -3.766 -26 -0.804 1 98.31 176 GLY B N 1
ATOM 4271 C CA . GLY B 1 176 ? -2.562 -25.234 -0.53 1 98.31 176 GLY B CA 1
ATOM 4272 C C . GLY B 1 176 ? -1.396 -26.078 -0.072 1 98.31 176 GLY B C 1
ATOM 4273 O O . GLY B 1 176 ? -1.58 -27.031 0.683 1 98.31 176 GLY B O 1
ATOM 4274 N N . MET B 1 177 ? -0.217 -25.812 -0.601 1 98.25 177 MET B N 1
ATOM 4275 C CA . MET B 1 177 ? 1.015 -26.484 -0.21 1 98.25 177 MET B CA 1
ATOM 4276 C C . MET B 1 177 ? 2.062 -25.484 0.265 1 98.25 177 MET B C 1
ATOM 4278 O O . MET B 1 177 ? 2.229 -24.422 -0.336 1 98.25 177 MET B O 1
ATOM 4282 N N . PRO B 1 178 ? 2.771 -25.797 1.327 1 97.81 178 PRO B N 1
ATOM 4283 C CA . PRO B 1 178 ? 3.775 -24.875 1.838 1 97.81 178 PRO B CA 1
ATOM 4284 C C . PRO B 1 178 ? 4.984 -24.734 0.914 1 97.81 178 PRO B C 1
ATOM 4286 O O . PRO B 1 178 ? 5.371 -25.703 0.258 1 97.81 178 PRO B O 1
ATOM 4289 N N . LEU B 1 179 ? 5.523 -23.562 0.818 1 98 179 LEU B N 1
ATOM 4290 C CA . LEU B 1 179 ? 6.746 -23.219 0.1 1 98 179 LEU B CA 1
ATOM 4291 C C . LEU B 1 179 ? 7.75 -22.547 1.029 1 98 179 LEU B C 1
ATOM 4293 O O . LEU B 1 179 ? 7.371 -22 2.064 1 98 179 LEU B O 1
ATOM 4297 N N . ASN B 1 180 ? 9 -22.656 0.608 1 96.75 180 ASN B N 1
ATOM 4298 C CA . ASN B 1 180 ? 10.016 -21.828 1.253 1 96.75 180 ASN B CA 1
ATOM 4299 C C . ASN B 1 180 ? 10.109 -20.453 0.619 1 96.75 180 ASN B C 1
ATOM 4301 O O . ASN B 1 180 ? 10.07 -20.312 -0.605 1 96.75 180 ASN B O 1
ATOM 4305 N N . HIS B 1 181 ? 10.141 -19.391 1.469 1 96.5 181 HIS B N 1
ATOM 4306 C CA . HIS B 1 181 ? 10.258 -18.016 0.989 1 96.5 181 HIS B CA 1
ATOM 4307 C C . HIS B 1 181 ? 11.312 -17.25 1.782 1 96.5 181 HIS B C 1
ATOM 4309 O O . HIS B 1 181 ? 11.055 -16.156 2.262 1 96.5 181 HIS B O 1
ATOM 4315 N N . GLY B 1 182 ? 12.469 -17.891 1.956 1 91.62 182 GLY B N 1
ATOM 4316 C CA . GLY B 1 182 ? 13.586 -17.25 2.627 1 91.62 182 GLY B CA 1
ATOM 4317 C C . GLY B 1 182 ? 13.578 -17.453 4.133 1 91.62 182 GLY B C 1
ATOM 4318 O O . GLY B 1 182 ? 12.727 -18.172 4.66 1 91.62 182 GLY B O 1
ATOM 4319 N N . ARG B 1 183 ? 14.648 -16.922 4.727 1 85.62 183 ARG B N 1
ATOM 4320 C CA . ARG B 1 183 ? 14.82 -17.031 6.172 1 85.62 183 ARG B CA 1
ATOM 4321 C C . ARG B 1 183 ? 14.938 -15.648 6.809 1 85.62 183 ARG B C 1
ATOM 4323 O O . ARG B 1 183 ? 15.469 -14.727 6.195 1 85.62 183 ARG B O 1
ATOM 4330 N N . ASN B 1 184 ? 14.328 -15.602 7.934 1 76.75 184 ASN B N 1
ATOM 4331 C CA . ASN B 1 184 ? 14.445 -14.328 8.641 1 76.75 184 ASN B CA 1
ATOM 4332 C C . ASN B 1 184 ? 15.773 -14.227 9.391 1 76.75 184 ASN B C 1
ATOM 4334 O O . ASN B 1 184 ? 16.594 -15.148 9.352 1 76.75 184 ASN B O 1
ATOM 4338 N N . THR B 1 185 ? 16 -13.07 9.953 1 70.94 185 THR B N 1
ATOM 4339 C CA . THR B 1 185 ? 17.266 -12.781 10.625 1 70.94 185 THR B CA 1
ATOM 4340 C C . THR B 1 185 ? 17.469 -13.695 11.828 1 70.94 185 THR B C 1
ATOM 4342 O O . THR B 1 185 ? 18.594 -13.906 12.273 1 70.94 185 THR B O 1
ATOM 4345 N N . LEU B 1 186 ? 16.344 -14.281 12.258 1 70.12 186 LEU B N 1
ATOM 4346 C CA . LEU B 1 186 ? 16.438 -15.156 13.414 1 70.12 186 LEU B CA 1
ATOM 4347 C C . LEU B 1 186 ? 16.578 -16.609 12.984 1 70.12 186 LEU B C 1
ATOM 4349 O O . LEU B 1 186 ? 16.609 -17.516 13.82 1 70.12 186 LEU B O 1
ATOM 4353 N N . GLY B 1 187 ? 16.672 -16.75 11.727 1 71.25 187 GLY B N 1
ATOM 4354 C CA . GLY B 1 187 ? 16.922 -18.094 11.203 1 71.25 187 GLY B CA 1
ATOM 4355 C C . GLY B 1 187 ? 15.641 -18.859 10.898 1 71.25 187 GLY B C 1
ATOM 4356 O O . GLY B 1 187 ? 15.688 -19.984 10.414 1 71.25 187 GLY B O 1
ATOM 4357 N N . GLY B 1 188 ? 14.547 -18.25 11.172 1 79.25 188 GLY B N 1
ATOM 4358 C CA . GLY B 1 188 ? 13.281 -18.922 10.914 1 79.25 188 GLY B CA 1
ATOM 4359 C C . GLY B 1 188 ? 12.859 -18.859 9.461 1 79.25 188 GLY B C 1
ATOM 4360 O O . GLY B 1 188 ? 13.117 -17.859 8.781 1 79.25 188 GLY B O 1
ATOM 4361 N N . GLN B 1 189 ? 12.383 -19.984 9.023 1 83.12 189 GLN B N 1
ATOM 4362 C CA . GLN B 1 189 ? 11.906 -20.062 7.648 1 83.12 189 GLN B CA 1
ATOM 4363 C C . GLN B 1 189 ? 10.609 -19.281 7.469 1 83.12 189 GLN B C 1
ATOM 4365 O O . GLN B 1 189 ? 9.711 -19.359 8.305 1 83.12 189 GLN B O 1
ATOM 4370 N N . HIS B 1 190 ? 10.594 -18.438 6.465 1 91.44 190 HIS B N 1
ATOM 4371 C CA . HIS B 1 190 ? 9.344 -17.797 6.074 1 91.44 190 HIS B CA 1
ATOM 4372 C C . HIS B 1 190 ? 8.555 -18.688 5.105 1 91.44 190 HIS B C 1
ATOM 4374 O O . HIS B 1 190 ? 9.094 -19.109 4.078 1 91.44 190 HIS B O 1
ATOM 4380 N N . THR B 1 191 ? 7.355 -18.922 5.492 1 94.19 191 THR B N 1
ATOM 4381 C CA . THR B 1 191 ? 6.547 -19.844 4.711 1 94.19 191 THR B CA 1
ATOM 4382 C C . THR B 1 191 ? 5.629 -19.094 3.752 1 94.19 191 THR B C 1
ATOM 4384 O O . THR B 1 191 ? 5.035 -18.078 4.125 1 94.19 191 THR B O 1
ATOM 4387 N N . SER B 1 192 ? 5.672 -19.438 2.539 1 97.81 192 SER B N 1
ATOM 4388 C CA . SER B 1 192 ? 4.715 -19.062 1.507 1 97.81 192 SER B CA 1
ATOM 4389 C C . SER B 1 192 ? 3.861 -20.25 1.079 1 97.81 192 SER B C 1
ATOM 4391 O O . SER B 1 192 ? 3.836 -21.281 1.759 1 97.81 192 SER B O 1
ATOM 4393 N N . THR B 1 193 ? 3.039 -20.094 0.074 1 98.81 193 THR B N 1
ATOM 4394 C CA . THR B 1 193 ? 2.102 -21.141 -0.29 1 98.81 193 THR B CA 1
ATOM 4395 C C . THR B 1 193 ? 1.961 -21.25 -1.807 1 98.81 193 THR B C 1
ATOM 4397 O O . THR B 1 193 ? 1.974 -20.234 -2.504 1 98.81 193 THR B O 1
ATOM 4400 N N . ALA B 1 194 ? 1.922 -22.438 -2.361 1 98.88 194 ALA B N 1
ATOM 4401 C CA . ALA B 1 194 ? 1.416 -22.703 -3.705 1 98.88 194 ALA B CA 1
ATOM 4402 C C . ALA B 1 194 ? -0.028 -23.188 -3.658 1 98.88 194 ALA B C 1
ATOM 4404 O O . ALA B 1 194 ? -0.391 -24 -2.795 1 98.88 194 ALA B O 1
ATOM 4405 N N . PHE B 1 195 ? -0.852 -22.719 -4.527 1 98.88 195 PHE B N 1
ATOM 4406 C CA . PHE B 1 195 ? -2.252 -23.125 -4.582 1 98.88 195 PHE B CA 1
ATOM 4407 C C . PHE B 1 195 ? -2.543 -23.875 -5.871 1 98.88 195 PHE B C 1
ATOM 4409 O O . PHE B 1 195 ? -2.273 -23.375 -6.969 1 98.88 195 PHE B O 1
ATOM 4416 N N . PHE B 1 196 ? -3.01 -25.141 -5.773 1 98.75 196 PHE B N 1
ATOM 4417 C CA . PHE B 1 196 ? -3.727 -25.781 -6.871 1 98.75 196 PHE B CA 1
ATOM 4418 C C . PHE B 1 196 ? -5.176 -25.312 -6.914 1 98.75 196 PHE B C 1
ATOM 4420 O O . PHE B 1 196 ? -5.922 -25.5 -5.949 1 98.75 196 PHE B O 1
ATOM 4427 N N . ILE B 1 197 ? -5.547 -24.609 -7.906 1 98.62 197 ILE B N 1
ATOM 4428 C CA . ILE B 1 197 ? -6.902 -24.094 -8.047 1 98.62 197 ILE B CA 1
ATOM 4429 C C . ILE B 1 197 ? -7.645 -24.875 -9.133 1 98.62 197 ILE B C 1
ATOM 4431 O O . ILE B 1 197 ? -7.242 -24.875 -10.297 1 98.62 197 ILE B O 1
ATOM 4435 N N . ARG B 1 198 ? -8.703 -25.5 -8.734 1 98 198 ARG B N 1
ATOM 4436 C CA . ARG B 1 198 ? -9.375 -26.469 -9.602 1 98 198 ARG B CA 1
ATOM 4437 C C . ARG B 1 198 ? -10.789 -26 -9.945 1 98 198 ARG B C 1
ATOM 4439 O O . ARG B 1 198 ? -11.523 -25.547 -9.062 1 98 198 ARG B O 1
ATOM 4446 N N . HIS B 1 199 ? -11.078 -26.016 -11.188 1 97.38 199 HIS B N 1
ATOM 4447 C CA . HIS B 1 199 ? -12.461 -25.891 -11.641 1 97.38 199 HIS B CA 1
ATOM 4448 C C . HIS B 1 199 ? -13.234 -27.188 -11.398 1 97.38 199 HIS B C 1
ATOM 4450 O O . HIS B 1 199 ? -13.008 -28.188 -12.078 1 97.38 199 HIS B O 1
ATOM 4456 N N . GLU B 1 200 ? -14.141 -27.188 -10.539 1 96.44 200 GLU B N 1
ATOM 4457 C CA . GLU B 1 200 ? -14.781 -28.406 -10.062 1 96.44 200 GLU B CA 1
ATOM 4458 C C . GLU B 1 200 ? -15.523 -29.125 -11.195 1 96.44 200 GLU B C 1
ATOM 4460 O O . GLU B 1 200 ? -15.422 -30.344 -11.336 1 96.44 200 GLU B O 1
ATOM 4465 N N . PRO B 1 201 ? -16.219 -28.375 -12.008 1 94.75 201 PRO B N 1
ATOM 4466 C CA . PRO B 1 201 ? -16.984 -29.062 -13.055 1 94.75 201 PRO B CA 1
ATOM 4467 C C . PRO B 1 201 ? -16.094 -29.766 -14.062 1 94.75 201 PRO B C 1
ATOM 4469 O O . PRO B 1 201 ? -16.391 -30.891 -14.492 1 94.75 201 PRO B O 1
ATOM 4472 N N . SER B 1 202 ? -14.992 -29.156 -14.477 1 94.19 202 SER B N 1
ATOM 4473 C CA . SER B 1 202 ? -14.148 -29.734 -15.516 1 94.19 202 SER B CA 1
ATOM 4474 C C . SER B 1 202 ? -12.938 -30.453 -14.922 1 94.19 202 SER B C 1
ATOM 4476 O O . SER B 1 202 ? -12.25 -31.203 -15.617 1 94.19 202 SER B O 1
ATOM 4478 N N . LEU B 1 203 ? -12.617 -30.188 -13.633 1 95.56 203 LEU B N 1
ATOM 4479 C CA . LEU B 1 203 ? -11.492 -30.734 -12.883 1 95.56 203 LEU B CA 1
ATOM 4480 C C . LEU B 1 203 ? -10.164 -30.219 -13.438 1 95.56 203 LEU B C 1
ATOM 4482 O O . LEU B 1 203 ? -9.094 -30.656 -13.008 1 95.56 203 LEU B O 1
ATOM 4486 N N . ARG B 1 204 ? -10.258 -29.281 -14.383 1 95.75 204 ARG B N 1
ATOM 4487 C CA . ARG B 1 204 ? -9.055 -28.594 -14.836 1 95.75 204 ARG B CA 1
ATOM 4488 C C . ARG B 1 204 ? -8.547 -27.625 -13.781 1 95.75 204 ARG B C 1
ATOM 4490 O O . ARG B 1 204 ? -9.336 -27.062 -13.023 1 95.75 204 ARG B O 1
ATOM 4497 N N . GLU B 1 205 ? -7.234 -27.484 -13.758 1 96.25 205 GLU B N 1
ATOM 4498 C CA . GLU B 1 205 ? -6.691 -26.656 -12.688 1 96.25 205 GLU B CA 1
ATOM 4499 C C . GLU B 1 205 ? -5.496 -25.844 -13.18 1 96.25 205 GLU B C 1
ATOM 4501 O O . GLU B 1 205 ? -4.941 -26.125 -14.242 1 96.25 205 GLU B O 1
ATOM 4506 N N . PHE B 1 206 ? -5.188 -24.797 -12.555 1 97.94 206 PHE B N 1
ATOM 4507 C CA . PHE B 1 206 ? -3.914 -24.109 -12.703 1 97.94 206 PHE B CA 1
ATOM 4508 C C . PHE B 1 206 ? -3.205 -24 -11.359 1 97.94 206 PHE B C 1
ATOM 4510 O O . PHE B 1 206 ? -3.822 -24.188 -10.305 1 97.94 206 PHE B O 1
ATOM 4517 N N . LEU B 1 207 ? -1.934 -23.891 -11.422 1 98.75 207 LEU B N 1
ATOM 4518 C CA . LEU B 1 207 ? -1.067 -23.781 -10.258 1 98.75 207 LEU B CA 1
ATOM 4519 C C . LEU B 1 207 ? -0.6 -22.344 -10.062 1 98.75 207 LEU B C 1
ATOM 4521 O O . LEU B 1 207 ? -0.121 -21.703 -11.008 1 98.75 207 LEU B O 1
ATOM 4525 N N . PHE B 1 208 ? -0.828 -21.812 -8.859 1 98.94 208 PHE B N 1
ATOM 4526 C CA . PHE B 1 208 ? -0.438 -20.453 -8.523 1 98.94 208 PHE B CA 1
ATOM 4527 C C . PHE B 1 208 ? 0.561 -20.438 -7.375 1 98.94 208 PHE B C 1
ATOM 4529 O O . PHE B 1 208 ? 0.232 -20.844 -6.258 1 98.94 208 PHE B O 1
ATOM 4536 N N . PHE B 1 209 ? 1.743 -19.891 -7.625 1 98.88 209 PHE B N 1
ATOM 4537 C CA . PHE B 1 209 ? 2.797 -19.844 -6.621 1 98.88 209 PHE B CA 1
ATOM 4538 C C . PHE B 1 209 ? 2.811 -18.5 -5.91 1 98.88 209 PHE B C 1
ATOM 4540 O O . PHE B 1 209 ? 2.676 -17.453 -6.547 1 98.88 209 PHE B O 1
ATOM 4547 N N . GLY B 1 210 ? 2.879 -18.516 -4.535 1 98.75 210 GLY B N 1
ATOM 4548 C CA . GLY B 1 210 ? 3.422 -17.344 -3.852 1 98.75 210 GLY B CA 1
ATOM 4549 C C . GLY B 1 210 ? 4.914 -17.172 -4.07 1 98.75 210 GLY B C 1
ATOM 4550 O O . GLY B 1 210 ? 5.504 -17.844 -4.922 1 98.75 210 GLY B O 1
ATOM 4551 N N . ASP B 1 211 ? 5.5 -16.234 -3.367 1 98.56 211 ASP B N 1
ATOM 4552 C CA . ASP B 1 211 ? 6.945 -16.062 -3.434 1 98.56 211 ASP B CA 1
ATOM 4553 C C . ASP B 1 211 ? 7.672 -17.328 -2.988 1 98.56 211 ASP B C 1
ATOM 4555 O O . ASP B 1 211 ? 7.254 -18 -2.037 1 98.56 211 ASP B O 1
ATOM 4559 N N . VAL B 1 212 ? 8.703 -17.656 -3.719 1 98.38 212 VAL B N 1
ATOM 4560 C CA . VAL B 1 212 ? 9.312 -18.969 -3.467 1 98.38 212 VAL B CA 1
ATOM 4561 C C . VAL B 1 212 ? 10.82 -18.875 -3.639 1 98.38 212 VAL B C 1
ATOM 4563 O O . VAL B 1 212 ? 11.312 -18.188 -4.547 1 98.38 212 VAL B O 1
ATOM 4566 N N . GLU B 1 213 ? 11.523 -19.516 -2.707 1 96.81 213 GLU B N 1
ATOM 4567 C CA . GLU B 1 213 ? 12.969 -19.656 -2.793 1 96.81 213 GLU B CA 1
ATOM 4568 C C . GLU B 1 213 ? 13.352 -20.922 -3.557 1 96.81 213 GLU B C 1
ATOM 4570 O O . GLU B 1 213 ? 12.625 -21.922 -3.508 1 96.81 213 GLU B O 1
ATOM 4575 N N . PRO B 1 214 ? 14.5 -20.906 -4.246 1 97.38 214 PRO B N 1
ATOM 4576 C CA . PRO B 1 214 ? 14.898 -22.109 -4.98 1 97.38 214 PRO B CA 1
ATOM 4577 C C . PRO B 1 214 ? 15.156 -23.312 -4.066 1 97.38 214 PRO B C 1
ATOM 4579 O O . PRO B 1 214 ? 15.852 -23.172 -3.059 1 97.38 214 PRO B O 1
ATOM 4582 N N . ASP B 1 215 ? 14.625 -24.438 -4.438 1 97.81 215 ASP B N 1
ATOM 4583 C CA . ASP B 1 215 ? 14.906 -25.656 -3.693 1 97.81 215 ASP B CA 1
ATOM 4584 C C . ASP B 1 215 ? 16.406 -25.953 -3.658 1 97.81 215 ASP B C 1
ATOM 4586 O O . ASP B 1 215 ? 16.906 -26.547 -2.707 1 97.81 215 ASP B O 1
ATOM 4590 N N . SER B 1 216 ? 17.172 -25.5 -4.625 1 96.12 216 SER B N 1
ATOM 4591 C CA . SER B 1 216 ? 18.594 -25.797 -4.762 1 96.12 216 SER B CA 1
ATOM 4592 C C . SER B 1 216 ? 19.406 -25.109 -3.674 1 96.12 216 SER B C 1
ATOM 4594 O O . SER B 1 216 ? 20.562 -25.484 -3.439 1 96.12 216 SER B O 1
ATOM 4596 N N . ILE B 1 217 ? 18.859 -24.094 -2.984 1 93.06 217 ILE B N 1
ATOM 4597 C CA . ILE B 1 217 ? 19.703 -23.391 -2.035 1 93.06 217 ILE B CA 1
ATOM 4598 C C . ILE B 1 217 ? 19.109 -23.5 -0.63 1 93.06 217 ILE B C 1
ATOM 4600 O O . ILE B 1 217 ? 19.594 -22.859 0.307 1 93.06 217 ILE B O 1
ATOM 4604 N N . THR B 1 218 ? 18.047 -24.156 -0.505 1 91.5 218 THR B N 1
ATOM 4605 C CA . THR B 1 218 ? 17.453 -24.344 0.816 1 91.5 218 THR B CA 1
ATOM 4606 C C . THR B 1 218 ? 17.859 -25.703 1.396 1 91.5 218 THR B C 1
ATOM 4608 O O . THR B 1 218 ? 18.141 -26.641 0.652 1 91.5 218 THR B O 1
ATOM 4611 N N . ASN B 1 219 ? 17.859 -25.781 2.719 1 88.75 219 ASN B N 1
ATOM 4612 C CA . ASN B 1 219 ? 18.172 -27.031 3.391 1 88.75 219 ASN B CA 1
ATOM 4613 C C . ASN B 1 219 ? 16.984 -27.984 3.389 1 88.75 219 ASN B C 1
ATOM 4615 O O . ASN B 1 219 ? 17.156 -29.203 3.506 1 88.75 219 ASN B O 1
ATOM 4619 N N . GLU B 1 220 ? 15.812 -27.453 3.303 1 93.19 220 GLU B N 1
ATOM 4620 C CA . GLU B 1 220 ? 14.586 -28.25 3.311 1 93.19 220 GLU B CA 1
ATOM 4621 C C . GLU B 1 220 ? 13.719 -27.938 2.094 1 93.19 220 GLU B C 1
ATOM 4623 O O . GLU B 1 220 ? 12.719 -27.219 2.207 1 93.19 220 GLU B O 1
ATOM 4628 N N . PRO B 1 221 ? 14.023 -28.547 0.991 1 96.25 221 PRO B N 1
ATOM 4629 C CA . PRO B 1 221 ? 13.266 -28.25 -0.23 1 96.25 221 PRO B CA 1
ATOM 4630 C C . PRO B 1 221 ? 11.781 -28.547 -0.085 1 96.25 221 PRO B C 1
ATOM 4632 O O . PRO B 1 221 ? 11.406 -29.578 0.493 1 96.25 221 PRO B O 1
ATOM 4635 N N . GLN B 1 222 ? 10.953 -27.641 -0.505 1 97.5 222 GLN B N 1
ATOM 4636 C CA . GLN B 1 222 ? 9.508 -27.812 -0.429 1 97.5 222 GLN B CA 1
ATOM 4637 C C . GLN B 1 222 ? 8.883 -27.828 -1.82 1 97.5 222 GLN B C 1
ATOM 4639 O O . GLN B 1 222 ? 7.84 -28.453 -2.035 1 97.5 222 GLN B O 1
ATOM 4644 N N . THR B 1 223 ? 9.469 -27.125 -2.795 1 98.56 223 THR B N 1
ATOM 4645 C CA . THR B 1 223 ? 8.883 -26.984 -4.121 1 98.56 223 THR B CA 1
ATOM 4646 C C . THR B 1 223 ? 8.766 -28.328 -4.82 1 98.56 223 THR B C 1
ATOM 4648 O O . THR B 1 223 ? 7.816 -28.562 -5.57 1 98.56 223 THR B O 1
ATOM 4651 N N . ILE B 1 224 ? 9.695 -29.266 -4.531 1 98.62 224 ILE B N 1
ATOM 4652 C CA . ILE B 1 224 ? 9.688 -30.594 -5.137 1 98.62 224 ILE B CA 1
ATOM 4653 C C . ILE B 1 224 ? 8.383 -31.312 -4.801 1 98.62 224 ILE B C 1
ATOM 4655 O O . ILE B 1 224 ? 7.859 -32.062 -5.613 1 98.62 224 ILE B O 1
ATOM 4659 N N . ASN B 1 225 ? 7.855 -31.094 -3.598 1 98.5 225 ASN B N 1
ATOM 4660 C CA . ASN B 1 225 ? 6.586 -31.703 -3.211 1 98.5 225 ASN B CA 1
ATOM 4661 C C . ASN B 1 225 ? 5.434 -31.188 -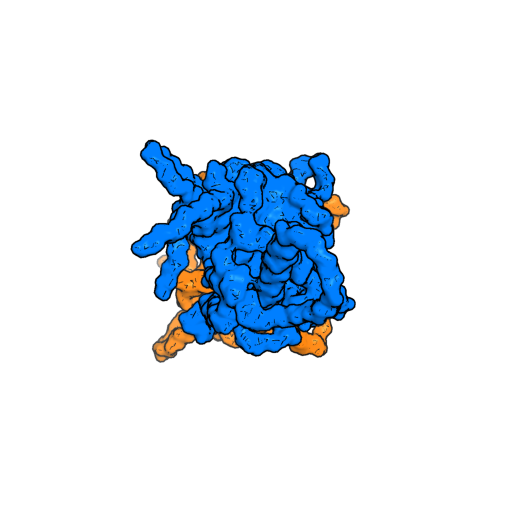4.066 1 98.5 225 ASN B C 1
ATOM 4663 O O . ASN B 1 225 ? 4.52 -31.938 -4.402 1 98.5 225 ASN B O 1
ATOM 4667 N N . VAL B 1 226 ? 5.465 -29.906 -4.383 1 98.75 226 VAL B N 1
ATOM 4668 C CA . VAL B 1 226 ? 4.465 -29.312 -5.27 1 98.75 226 VAL B CA 1
ATOM 4669 C C . VAL B 1 226 ? 4.566 -29.953 -6.652 1 98.75 226 VAL B C 1
ATOM 4671 O O . VAL B 1 226 ? 3.551 -30.344 -7.238 1 98.75 226 VAL B O 1
ATOM 4674 N N . TRP B 1 227 ? 5.789 -30.125 -7.176 1 98.75 227 TRP B N 1
ATOM 4675 C CA . TRP B 1 227 ? 6.012 -30.703 -8.5 1 98.75 227 TRP B CA 1
ATOM 4676 C C . TRP B 1 227 ? 5.523 -32.125 -8.57 1 98.75 227 TRP B C 1
ATOM 4678 O O . TRP B 1 227 ? 4.934 -32.562 -9.562 1 98.75 227 TRP B O 1
ATOM 4688 N N . ARG B 1 228 ? 5.723 -32.906 -7.523 1 98.31 228 ARG B N 1
ATOM 4689 C CA . ARG B 1 228 ? 5.301 -34.312 -7.48 1 98.31 228 ARG B CA 1
ATOM 4690 C C . ARG B 1 228 ? 3.781 -34.406 -7.574 1 98.31 228 ARG B C 1
ATOM 4692 O O . ARG B 1 228 ? 3.26 -35.344 -8.195 1 98.31 228 ARG B O 1
ATOM 4699 N N . ILE B 1 229 ? 3.127 -33.438 -6.965 1 98 229 ILE B N 1
ATOM 4700 C CA . ILE B 1 229 ? 1.669 -33.438 -7.008 1 98 229 ILE B CA 1
ATOM 4701 C C . ILE B 1 229 ? 1.192 -32.969 -8.375 1 98 229 ILE B C 1
ATOM 4703 O O . ILE B 1 229 ? 0.181 -33.438 -8.891 1 98 229 ILE B O 1
ATOM 4707 N N . ALA B 1 230 ? 1.92 -32.062 -9 1 98.5 230 ALA B N 1
ATOM 4708 C CA . ALA B 1 230 ? 1.547 -31.484 -10.281 1 98.5 230 ALA B CA 1
ATOM 4709 C C . ALA B 1 230 ? 1.819 -32.469 -11.43 1 98.5 230 ALA B C 1
ATOM 4711 O O . ALA B 1 230 ? 1.072 -32.5 -12.406 1 98.5 230 ALA B O 1
ATOM 4712 N N . ALA B 1 231 ? 2.818 -33.25 -11.336 1 98.31 231 ALA B N 1
ATOM 4713 C CA . ALA B 1 231 ? 3.391 -34.062 -12.414 1 98.31 231 ALA B CA 1
ATOM 4714 C C . ALA B 1 231 ? 2.328 -34.938 -13.078 1 98.31 231 ALA B C 1
ATOM 4716 O O . ALA B 1 231 ? 2.174 -34.906 -14.305 1 98.31 231 ALA B O 1
ATOM 4717 N N . PRO B 1 232 ? 1.546 -35.688 -12.312 1 97.69 232 PRO B N 1
ATOM 4718 C CA . PRO B 1 232 ? 0.557 -36.562 -12.938 1 97.69 232 PRO B CA 1
ATOM 4719 C C . PRO B 1 232 ? -0.516 -35.781 -13.703 1 97.69 232 PRO B C 1
ATOM 4721 O O . PRO B 1 232 ? -1.254 -36.375 -14.5 1 97.69 232 PRO B O 1
ATOM 4724 N N . LYS B 1 233 ? -0.61 -34.531 -13.469 1 97.31 233 LYS B N 1
ATOM 4725 C CA . LYS B 1 233 ? -1.693 -33.719 -14.031 1 97.31 233 LYS B CA 1
ATOM 4726 C C . LYS B 1 233 ? -1.252 -33 -15.312 1 97.31 233 LYS B C 1
ATOM 4728 O O . LYS B 1 233 ? -2.084 -32.5 -16.062 1 97.31 233 LYS B O 1
ATOM 4733 N N . ILE B 1 234 ? -0.006 -32.969 -15.617 1 96.56 234 ILE B N 1
ATOM 4734 C CA . ILE B 1 234 ? 0.589 -32.188 -16.703 1 96.56 234 ILE B CA 1
ATOM 4735 C C . ILE B 1 234 ? 0.559 -33 -18 1 96.56 234 ILE B C 1
ATOM 4737 O O . ILE B 1 234 ? 0.963 -34.156 -18 1 96.56 234 ILE B O 1
ATOM 4741 N N . PRO B 1 235 ? 0.09 -32.438 -19.016 1 94.56 235 PRO B N 1
ATOM 4742 C CA . PRO B 1 235 ? -0.527 -31.125 -19.156 1 94.56 235 PRO B CA 1
ATOM 4743 C C . PRO B 1 235 ? -2.053 -31.188 -19.203 1 94.56 235 PRO B C 1
ATOM 4745 O O . PRO B 1 235 ? -2.707 -30.172 -19.438 1 94.56 235 PRO B O 1
ATOM 4748 N N . ASP B 1 236 ? -2.564 -32.344 -19.062 1 93.81 236 ASP B N 1
ATOM 4749 C CA . ASP B 1 236 ? -3.951 -32.625 -19.438 1 93.81 236 ASP B CA 1
ATOM 4750 C C . ASP B 1 236 ? -4.918 -31.875 -18.516 1 93.81 236 ASP B C 1
ATOM 4752 O O . ASP B 1 236 ? -5.812 -31.172 -18.984 1 93.81 236 ASP B O 1
ATOM 4756 N N . THR B 1 237 ? -4.688 -31.969 -17.234 1 95.38 237 THR B N 1
ATOM 4757 C CA . THR B 1 237 ? -5.605 -31.328 -16.297 1 95.38 237 THR B CA 1
ATOM 4758 C C . THR B 1 237 ? -4.988 -30.047 -15.742 1 95.38 237 THR B C 1
ATOM 4760 O O . THR B 1 237 ? -5.699 -29.188 -15.219 1 95.38 237 THR B O 1
ATOM 4763 N N . LEU B 1 238 ? -3.709 -29.938 -15.789 1 96.94 238 LEU B N 1
ATOM 4764 C CA . LEU B 1 238 ? -2.967 -28.766 -15.344 1 96.94 238 LEU B CA 1
ATOM 4765 C C . LEU B 1 238 ? -2.025 -28.266 -16.438 1 96.94 238 LEU B C 1
ATOM 4767 O O . LEU B 1 238 ? -1.014 -28.922 -16.734 1 96.94 238 LEU B O 1
ATOM 4771 N N . SER B 1 239 ? -2.383 -27.172 -17.031 1 95.5 239 SER B N 1
ATOM 4772 C CA . SER B 1 239 ? -1.608 -26.734 -18.188 1 95.5 239 SER B CA 1
ATOM 4773 C C . SER B 1 239 ? -1.136 -25.297 -18.016 1 95.5 239 SER B C 1
ATOM 4775 O O . SER B 1 239 ? -0.558 -24.703 -18.938 1 95.5 239 SER B O 1
ATOM 4777 N N . SER B 1 240 ? -1.457 -24.625 -16.844 1 97.5 240 SER B N 1
ATOM 4778 C CA . SER B 1 240 ? -1.026 -23.25 -16.578 1 97.5 240 SER B CA 1
ATOM 4779 C C . SER B 1 240 ? -0.408 -23.125 -15.195 1 97.5 240 SER B C 1
ATOM 4781 O O . SER B 1 240 ? -0.96 -23.641 -14.219 1 97.5 240 SER B O 1
ATOM 4783 N N . ILE B 1 241 ? 0.741 -22.531 -15.148 1 98.69 241 ILE B N 1
ATOM 4784 C CA . ILE B 1 241 ? 1.463 -22.297 -13.906 1 98.69 241 ILE B CA 1
ATOM 4785 C C . ILE B 1 241 ? 1.847 -20.828 -13.781 1 98.69 241 ILE B C 1
ATOM 4787 O O . ILE B 1 241 ? 2.486 -20.281 -14.68 1 98.69 241 ILE B O 1
ATOM 4791 N N . PHE B 1 242 ? 1.363 -20.172 -12.75 1 98.88 242 PHE B N 1
ATOM 4792 C CA . PHE B 1 242 ? 1.813 -18.828 -12.391 1 98.88 242 PHE B CA 1
ATOM 4793 C C . PHE B 1 242 ? 2.918 -18.891 -11.344 1 98.88 242 PHE B C 1
ATOM 4795 O O . PHE B 1 242 ? 2.701 -19.391 -10.234 1 98.88 242 PHE B O 1
ATOM 4802 N N . ILE B 1 243 ? 4.102 -18.406 -11.641 1 98.88 243 ILE B N 1
ATOM 4803 C CA . ILE B 1 243 ? 5.23 -18.547 -10.727 1 98.88 243 ILE B CA 1
ATOM 4804 C C . ILE B 1 243 ? 6.125 -17.312 -10.82 1 98.88 243 ILE B C 1
ATOM 4806 O O . ILE B 1 243 ? 6.289 -16.75 -11.898 1 98.88 243 ILE B O 1
ATOM 4810 N N . GLU B 1 244 ? 6.648 -16.953 -9.656 1 98.69 244 GLU B N 1
ATOM 4811 C CA . GLU B 1 244 ? 7.441 -15.734 -9.609 1 98.69 244 GLU B CA 1
ATOM 4812 C C . GLU B 1 244 ? 8.82 -15.945 -10.234 1 98.69 244 GLU B C 1
ATOM 4814 O O . GLU B 1 244 ? 9.32 -17.062 -10.273 1 98.69 244 GLU B O 1
ATOM 4819 N N . CYS B 1 245 ? 9.352 -14.961 -10.797 1 98.62 245 CYS B N 1
ATOM 4820 C CA . CYS B 1 245 ? 10.766 -14.734 -11.078 1 98.62 245 CYS B CA 1
ATOM 4821 C C . CYS B 1 245 ? 11.141 -13.281 -10.836 1 98.62 245 CYS B C 1
ATOM 4823 O O . CYS B 1 245 ? 11.078 -12.461 -11.75 1 98.62 245 CYS B O 1
ATOM 4825 N N . SER B 1 246 ? 11.586 -13.031 -9.633 1 98.12 246 SER B N 1
ATOM 4826 C CA . SER B 1 246 ? 11.633 -11.672 -9.109 1 98.12 246 SER B CA 1
ATOM 4827 C C . SER B 1 246 ? 12.859 -10.922 -9.625 1 98.12 246 SER B C 1
ATOM 4829 O O . SER B 1 246 ? 12.836 -9.695 -9.75 1 98.12 246 SER B O 1
ATOM 4831 N N . TRP B 1 247 ? 13.914 -11.703 -9.914 1 97.69 247 TRP B N 1
ATOM 4832 C CA . TRP B 1 247 ? 15.172 -11.055 -10.25 1 97.69 247 TRP B CA 1
ATOM 4833 C C . TRP B 1 247 ? 15.656 -11.484 -11.633 1 97.69 247 TRP B C 1
ATOM 4835 O O . TRP B 1 247 ? 15.359 -12.602 -12.078 1 97.69 247 TRP B O 1
ATOM 4845 N N . PRO B 1 248 ? 16.359 -10.578 -12.305 1 96.81 248 PRO B N 1
ATOM 4846 C CA . PRO B 1 248 ? 16.969 -11 -13.57 1 96.81 248 PRO B CA 1
ATOM 4847 C C . PRO B 1 248 ? 18.156 -11.938 -13.375 1 96.81 248 PRO B C 1
ATOM 4849 O O . PRO B 1 248 ? 18.609 -12.133 -12.242 1 96.81 248 PRO B O 1
ATOM 4852 N N . SER B 1 249 ? 18.609 -12.469 -14.453 1 97.62 249 SER B N 1
ATOM 4853 C CA . SER B 1 249 ? 19.781 -13.344 -14.438 1 97.62 249 SER B CA 1
ATOM 4854 C C . SER B 1 249 ? 21 -12.633 -13.859 1 97.62 249 SER B C 1
ATOM 4856 O O . SER B 1 249 ? 21.172 -11.43 -14.055 1 97.62 249 SER B O 1
ATOM 4858 N N . GLY B 1 250 ? 21.797 -13.406 -13.148 1 95.56 250 GLY B N 1
ATOM 4859 C CA . GLY B 1 250 ? 23.078 -12.875 -12.695 1 95.56 250 GLY B CA 1
ATOM 4860 C C . GLY B 1 250 ? 23.047 -12.43 -11.242 1 95.56 250 GLY B C 1
ATOM 4861 O O . GLY B 1 250 ? 24.109 -12.203 -10.641 1 95.56 250 GLY B O 1
ATOM 4862 N N . ARG B 1 251 ? 21.891 -12.289 -10.625 1 94.88 251 ARG B N 1
ATOM 4863 C CA . ARG B 1 251 ? 21.812 -11.922 -9.219 1 94.88 251 ARG B CA 1
ATOM 4864 C C . ARG B 1 251 ? 22.391 -13.031 -8.336 1 94.88 251 ARG B C 1
ATOM 4866 O O . ARG B 1 251 ? 22.062 -14.203 -8.516 1 94.88 251 ARG B O 1
ATOM 4873 N N . LYS B 1 252 ? 23.188 -12.68 -7.316 1 96.31 252 LYS B N 1
ATOM 4874 C CA . LYS B 1 252 ? 23.828 -13.641 -6.43 1 96.31 252 LYS B CA 1
ATOM 4875 C C . LYS B 1 252 ? 22.812 -14.281 -5.484 1 96.31 252 LYS B C 1
ATOM 4877 O O . LYS B 1 252 ? 21.859 -13.633 -5.07 1 96.31 252 LYS B O 1
ATOM 4882 N N . ASP B 1 253 ? 23.109 -15.492 -5.094 1 95.06 253 ASP B N 1
ATOM 4883 C CA . ASP B 1 253 ? 22.203 -16.281 -4.27 1 95.06 253 ASP B CA 1
ATOM 4884 C C . ASP B 1 253 ? 21.938 -15.586 -2.932 1 95.06 253 ASP B C 1
ATOM 4886 O O . ASP B 1 253 ? 20.812 -15.609 -2.424 1 95.06 253 ASP B O 1
ATOM 4890 N N . ASP B 1 254 ? 22.984 -14.977 -2.354 1 92.19 254 ASP B N 1
ATOM 4891 C CA . ASP B 1 254 ? 22.844 -14.359 -1.037 1 92.19 254 ASP B CA 1
ATOM 4892 C C . ASP B 1 254 ? 22.016 -13.078 -1.109 1 92.19 254 ASP B C 1
ATOM 4894 O O . ASP B 1 254 ? 21.656 -12.508 -0.078 1 92.19 254 ASP B O 1
ATOM 4898 N N . LEU B 1 255 ? 21.594 -12.664 -2.33 1 93.06 255 LEU B N 1
ATOM 4899 C CA . LEU B 1 255 ? 20.828 -11.445 -2.521 1 93.06 255 LEU B CA 1
ATOM 4900 C C . LEU B 1 255 ? 19.453 -11.75 -3.107 1 93.06 255 LEU B C 1
ATOM 4902 O O . LEU B 1 255 ? 18.766 -10.852 -3.596 1 93.06 255 LEU B O 1
ATOM 4906 N N . LEU B 1 256 ? 19.109 -13.016 -3.064 1 94.56 256 LEU B N 1
ATOM 4907 C CA . LEU B 1 256 ? 17.828 -13.391 -3.658 1 94.56 256 LEU B CA 1
ATOM 4908 C C . LEU B 1 256 ? 16.672 -13.031 -2.734 1 94.56 256 LEU B C 1
ATOM 4910 O O . LEU B 1 256 ? 15.555 -12.789 -3.197 1 94.56 256 LEU B O 1
ATOM 4914 N N . PHE B 1 257 ? 16.938 -13.078 -1.367 1 92.44 257 PHE B N 1
ATOM 4915 C CA . PHE B 1 257 ? 15.945 -12.766 -0.345 1 92.44 257 PHE B CA 1
ATOM 4916 C C . PHE B 1 257 ? 14.695 -13.617 -0.527 1 92.44 257 PHE B C 1
ATOM 4918 O O . PHE B 1 257 ? 13.578 -13.102 -0.488 1 92.44 257 PHE B O 1
ATOM 4925 N N . GLY B 1 258 ? 14.922 -14.867 -0.822 1 95.62 258 GLY B N 1
ATOM 4926 C CA . GLY B 1 258 ? 13.836 -15.828 -0.879 1 95.62 258 GLY B CA 1
ATOM 4927 C C . GLY B 1 258 ? 13.094 -15.82 -2.205 1 95.62 258 GLY B C 1
ATOM 4928 O O . GLY B 1 258 ? 11.906 -16.141 -2.264 1 95.62 258 GLY B O 1
ATOM 4929 N N . HIS B 1 259 ? 13.742 -15.414 -3.314 1 97.69 259 HIS B N 1
ATOM 4930 C CA . HIS B 1 259 ? 13.102 -15.312 -4.621 1 97.69 259 HIS B CA 1
ATOM 4931 C C . HIS B 1 259 ? 13.914 -16.047 -5.688 1 97.69 259 HIS B C 1
ATOM 4933 O O . HIS B 1 259 ? 15.016 -16.531 -5.41 1 97.69 259 HIS B O 1
ATOM 4939 N N . LEU B 1 260 ? 13.398 -16.125 -6.871 1 98.62 260 LEU B N 1
ATOM 4940 C CA . LEU B 1 260 ? 14.016 -16.875 -7.957 1 98.62 260 LEU B CA 1
ATOM 4941 C C . LEU B 1 260 ? 14.672 -15.938 -8.961 1 98.62 260 LEU B C 1
ATOM 4943 O O . LEU B 1 260 ? 14.234 -14.797 -9.133 1 98.62 260 LEU B O 1
ATOM 4947 N N . THR B 1 261 ? 15.719 -16.406 -9.594 1 98.62 261 THR B N 1
ATOM 4948 C CA . THR B 1 261 ? 16.25 -15.914 -10.859 1 98.62 261 THR B CA 1
ATOM 4949 C C . THR B 1 261 ? 15.836 -16.828 -12.008 1 98.62 261 THR B C 1
ATOM 4951 O O . THR B 1 261 ? 15.312 -17.922 -11.781 1 98.62 261 THR B O 1
ATOM 4954 N N . PRO B 1 262 ? 16.047 -16.375 -13.266 1 98.81 262 PRO B N 1
ATOM 4955 C CA . PRO B 1 262 ? 15.727 -17.25 -14.398 1 98.81 262 PRO B CA 1
ATOM 4956 C C . PRO B 1 262 ? 16.438 -18.594 -14.32 1 98.81 262 PRO B C 1
ATOM 4958 O O . PRO B 1 262 ? 15.844 -19.641 -14.656 1 98.81 262 PRO B O 1
ATOM 4961 N N . GLU B 1 263 ? 17.656 -18.609 -13.859 1 98.56 263 GLU B N 1
ATOM 4962 C CA . GLU B 1 263 ? 18.391 -19.875 -13.727 1 98.56 263 GLU B CA 1
ATOM 4963 C C . GLU B 1 263 ? 17.734 -20.781 -12.703 1 98.56 263 GLU B C 1
ATOM 4965 O O . GLU B 1 263 ? 17.562 -21.984 -12.945 1 98.56 263 GLU B O 1
ATOM 4970 N N . HIS B 1 264 ? 17.391 -20.172 -11.594 1 98.75 264 HIS B N 1
ATOM 4971 C CA . HIS B 1 264 ? 16.734 -20.953 -10.555 1 98.75 264 HIS B CA 1
ATOM 4972 C C . HIS B 1 264 ? 15.383 -21.469 -11.023 1 98.75 264 HIS B C 1
ATOM 4974 O O . HIS B 1 264 ? 15.016 -22.609 -10.734 1 98.75 264 HIS B O 1
ATOM 4980 N N . LEU B 1 265 ? 14.641 -20.625 -11.664 1 98.81 265 LEU B N 1
ATOM 4981 C CA . LEU B 1 265 ? 13.359 -21.078 -12.211 1 98.81 265 LEU B CA 1
ATOM 4982 C C . LEU B 1 265 ? 13.57 -22.203 -13.227 1 98.81 265 LEU B C 1
ATOM 4984 O O . LEU B 1 265 ? 12.805 -23.172 -13.25 1 98.81 265 LEU B O 1
ATOM 4988 N N . GLY B 1 266 ? 14.578 -22.047 -14.094 1 98.62 266 GLY B N 1
ATOM 4989 C CA . GLY B 1 266 ? 14.922 -23.141 -14.984 1 98.62 266 GLY B CA 1
ATOM 4990 C C . GLY B 1 266 ? 15.148 -24.453 -14.266 1 98.62 266 GLY B C 1
ATOM 4991 O O . GLY B 1 266 ? 14.688 -25.5 -14.727 1 98.62 266 GLY B O 1
ATOM 4992 N N . ASN B 1 267 ? 15.883 -24.391 -13.156 1 98.5 267 ASN B N 1
ATOM 4993 C CA . ASN B 1 267 ? 16.109 -25.578 -12.344 1 98.5 267 ASN B CA 1
ATOM 4994 C C . ASN B 1 267 ? 14.805 -26.156 -11.812 1 98.5 267 ASN B C 1
ATOM 4996 O O . ASN B 1 267 ? 14.609 -27.375 -11.828 1 98.5 267 ASN B O 1
ATOM 5000 N N . GLU B 1 268 ? 13.969 -25.297 -11.336 1 98.81 268 GLU B N 1
ATOM 5001 C CA . GLU B 1 268 ? 12.672 -25.734 -10.82 1 98.81 268 GLU B CA 1
ATOM 5002 C C . GLU B 1 268 ? 11.844 -26.406 -11.922 1 98.81 268 GLU B C 1
ATOM 5004 O O . GLU B 1 268 ? 11.227 -27.438 -11.695 1 98.81 268 GLU B O 1
ATOM 5009 N N . LEU B 1 269 ? 11.82 -25.781 -13.07 1 98.75 269 LEU B N 1
ATOM 5010 C CA . LEU B 1 269 ? 11.055 -26.344 -14.18 1 98.75 269 LEU B CA 1
ATOM 5011 C C . LEU B 1 269 ? 11.648 -27.656 -14.656 1 98.75 269 LEU B C 1
ATOM 5013 O O . LEU B 1 269 ? 10.922 -28.562 -15.078 1 98.75 269 LEU B O 1
ATOM 5017 N N . SER B 1 270 ? 12.977 -27.797 -14.609 1 98.56 270 SER B N 1
ATOM 5018 C CA . SER B 1 270 ? 13.617 -29.062 -14.906 1 98.56 270 SER B CA 1
ATOM 5019 C C . SER B 1 270 ? 13.203 -30.141 -13.906 1 98.56 270 SER B C 1
ATOM 5021 O O . SER B 1 270 ? 13 -31.297 -14.273 1 98.56 270 SER B O 1
ATOM 5023 N N . ALA B 1 271 ? 13.148 -29.75 -12.648 1 98.56 271 ALA B N 1
ATOM 5024 C CA . ALA B 1 271 ? 12.672 -30.672 -11.617 1 98.56 271 ALA B CA 1
ATOM 5025 C C . ALA B 1 271 ? 11.242 -31.125 -11.914 1 98.56 271 ALA B C 1
ATOM 5027 O O . ALA B 1 271 ? 10.922 -32.312 -11.789 1 98.56 271 ALA B O 1
ATOM 5028 N N . LEU B 1 272 ? 10.391 -30.203 -12.266 1 98.69 272 LEU B N 1
ATOM 5029 C CA . LEU B 1 272 ? 9.031 -30.562 -12.656 1 98.69 272 LEU B CA 1
ATOM 5030 C C . LEU B 1 272 ? 9.047 -31.531 -13.828 1 98.69 272 LEU B C 1
ATOM 5032 O O . LEU B 1 272 ? 8.359 -32.562 -13.805 1 98.69 272 LEU B O 1
ATOM 5036 N N . ALA B 1 273 ? 9.797 -31.203 -14.875 1 98.62 273 ALA B N 1
ATOM 5037 C CA . ALA B 1 273 ? 9.906 -32.062 -16.047 1 98.62 273 ALA B CA 1
ATOM 5038 C C . ALA B 1 273 ? 10.336 -33.469 -15.656 1 98.62 273 ALA B C 1
ATOM 5040 O O . ALA B 1 273 ? 9.797 -34.469 -16.172 1 98.62 273 ALA B O 1
ATOM 5041 N N . THR B 1 274 ? 11.305 -33.5 -14.789 1 98.38 274 THR B N 1
ATOM 5042 C CA . THR B 1 274 ? 11.797 -34.781 -14.312 1 98.38 274 THR B CA 1
ATOM 5043 C C . THR B 1 274 ? 10.672 -35.562 -13.664 1 98.38 274 THR B C 1
ATOM 5045 O O . THR B 1 274 ? 10.5 -36.75 -13.945 1 98.38 274 THR B O 1
ATOM 5048 N N . GLU B 1 275 ? 9.914 -34.969 -12.773 1 98.25 275 GLU B N 1
ATOM 5049 C CA . GLU B 1 275 ? 8.805 -35.625 -12.102 1 98.25 275 GLU B CA 1
ATOM 5050 C C . GLU B 1 275 ? 7.746 -36.094 -13.109 1 98.25 275 GLU B C 1
ATOM 5052 O O . GLU B 1 275 ? 7.125 -37.125 -12.93 1 98.25 275 GLU B O 1
ATOM 5057 N N . VAL B 1 276 ? 7.496 -35.281 -14.133 1 98.06 276 VAL B N 1
ATOM 5058 C CA . VAL B 1 276 ? 6.531 -35.625 -15.172 1 98.06 276 VAL B CA 1
ATOM 5059 C C . VAL B 1 276 ? 6.98 -36.906 -15.898 1 98.06 276 VAL B C 1
ATOM 5061 O O . VAL B 1 276 ? 6.188 -37.812 -16.094 1 98.06 276 VAL B O 1
ATOM 5064 N N . VAL B 1 277 ? 8.258 -36.969 -16.281 1 97.56 277 VAL B N 1
ATOM 5065 C CA . VAL B 1 277 ? 8.797 -38.094 -17 1 97.56 277 VAL B CA 1
ATOM 5066 C C . VAL B 1 277 ? 8.758 -39.344 -16.125 1 97.56 277 VAL B C 1
ATOM 5068 O O . VAL B 1 277 ? 8.383 -40.438 -16.578 1 97.56 277 VAL B O 1
ATOM 5071 N N . LYS B 1 278 ? 9.164 -39.156 -14.867 1 96.38 278 LYS B N 1
ATOM 5072 C CA . LYS B 1 278 ? 9.109 -40.281 -13.93 1 96.38 278 LYS B CA 1
ATOM 5073 C C . LYS B 1 278 ? 7.695 -40.844 -13.852 1 96.38 278 LYS B C 1
ATOM 5075 O O . LYS B 1 278 ? 7.512 -42.062 -13.875 1 96.38 278 LYS B O 1
ATOM 5080 N N . TYR B 1 279 ? 6.73 -40 -13.758 1 95.44 279 TYR B N 1
ATOM 5081 C CA . TYR B 1 279 ? 5.34 -40.438 -13.672 1 95.44 279 TYR B CA 1
ATOM 5082 C C . TYR B 1 279 ? 4.926 -41.188 -14.93 1 95.44 279 TYR B C 1
ATOM 5084 O O . TYR B 1 279 ? 4.273 -42.25 -14.852 1 95.44 279 TYR B O 1
ATOM 5092 N N . ARG B 1 280 ? 5.34 -40.688 -16.047 1 93.31 280 ARG B N 1
ATOM 5093 C CA . ARG B 1 280 ? 4.98 -41.312 -17.328 1 93.31 280 ARG B CA 1
ATOM 5094 C C . ARG B 1 280 ? 5.613 -42.688 -17.469 1 93.31 280 ARG B C 1
ATOM 5096 O O . ARG B 1 280 ? 5 -43.594 -18.016 1 93.31 280 ARG B O 1
ATOM 5103 N N . HIS B 1 281 ? 6.816 -42.812 -16.984 1 90.75 281 HIS B N 1
ATOM 5104 C CA . HIS B 1 281 ? 7.508 -44.094 -17.031 1 90.75 281 HIS B CA 1
ATOM 5105 C C . HIS B 1 281 ? 6.859 -45.125 -16.078 1 90.75 281 HIS B C 1
ATOM 5107 O O . HIS B 1 281 ? 6.746 -46.281 -16.422 1 90.75 281 HIS B O 1
ATOM 5113 N N . SER B 1 282 ? 6.543 -44.688 -14.953 1 88.38 282 SER B N 1
ATOM 5114 C CA . SER B 1 282 ? 5.922 -45.562 -13.969 1 88.38 282 SER B CA 1
ATOM 5115 C C . SER B 1 282 ? 4.531 -46 -14.422 1 88.38 282 SER B C 1
ATOM 5117 O O . SER B 1 282 ? 4.125 -47.125 -14.18 1 88.38 282 SER B O 1
ATOM 5119 N N . SER B 1 283 ? 3.822 -45.188 -15.039 1 84 283 SER B N 1
ATOM 5120 C CA . SER B 1 283 ? 2.477 -45.5 -15.508 1 84 283 SER B CA 1
ATOM 5121 C C . SER B 1 283 ? 2.514 -46.469 -16.672 1 84 283 SER B C 1
ATOM 5123 O O . SER B 1 283 ? 1.577 -47.25 -16.875 1 84 283 SER B O 1
ATOM 5125 N N . GLN B 1 284 ? 3.541 -46.406 -17.516 1 75.88 284 GLN B N 1
ATOM 5126 C CA . GLN B 1 284 ? 3.701 -47.344 -18.641 1 75.88 284 GLN B CA 1
ATOM 5127 C C . GLN B 1 284 ? 4.051 -48.75 -18.141 1 75.88 284 GLN B C 1
ATOM 5129 O O . GLN B 1 284 ? 3.602 -49.719 -18.719 1 75.88 284 GLN B O 1
ATOM 5134 N N . HIS B 1 285 ? 4.879 -48.781 -17.078 1 68.5 285 HIS B N 1
ATOM 5135 C CA . HIS B 1 285 ? 5.277 -50.094 -16.562 1 68.5 285 HIS B CA 1
ATOM 5136 C C . HIS B 1 285 ? 4.121 -50.781 -15.828 1 68.5 285 HIS B C 1
ATOM 5138 O O . HIS B 1 285 ? 4.031 -52 -15.805 1 68.5 285 HIS B O 1
ATOM 5144 N N . SER B 1 286 ? 3.291 -49.969 -15.164 1 61.12 286 SER B N 1
ATOM 5145 C CA . SER B 1 286 ? 2.172 -50.562 -14.445 1 61.12 286 SER B CA 1
ATOM 5146 C C . SER B 1 286 ? 1.138 -51.156 -15.406 1 61.12 286 SER B C 1
ATOM 5148 O O . SER B 1 286 ? 0.384 -52.062 -15.047 1 61.12 286 SER B O 1
ATOM 5150 N N . GLU B 1 287 ? 0.903 -50.594 -16.578 1 54 287 GLU B N 1
ATOM 5151 C CA . GLU B 1 287 ? -0.032 -51.156 -17.547 1 54 287 GLU B CA 1
ATOM 5152 C C . GLU B 1 287 ? 0.535 -52.438 -18.172 1 54 287 GLU B C 1
ATOM 5154 O O . GLU B 1 287 ? -0.203 -53.219 -18.766 1 54 287 GLU B O 1
ATOM 5159 N N . GLY B 1 288 ? 1.881 -52.656 -18.266 1 47.75 288 GLY B N 1
ATOM 5160 C CA . GLY B 1 288 ? 2.494 -53.844 -18.828 1 47.75 288 GLY B CA 1
ATOM 5161 C C . GLY B 1 288 ? 2.529 -55 -17.859 1 47.75 288 GLY B C 1
ATOM 5162 O O . GLY B 1 288 ? 2.5 -54.812 -16.641 1 47.75 288 GLY B O 1
ATOM 5163 N N . ARG B 1 289 ? 2.17 -56.406 -18.203 1 51.56 289 ARG B N 1
ATOM 5164 C CA . ARG B 1 289 ? 2.047 -57.688 -17.547 1 51.56 289 ARG B CA 1
ATOM 5165 C C . ARG B 1 289 ? 3.232 -57.938 -16.625 1 51.56 289 ARG B C 1
ATOM 5167 O O . ARG B 1 289 ? 4.336 -57.469 -16.859 1 51.56 289 ARG B O 1
ATOM 5174 N N . ARG B 1 290 ? 3.102 -58.812 -15.516 1 49.19 290 ARG B N 1
ATOM 5175 C CA . ARG B 1 290 ? 3.73 -59.438 -14.359 1 49.19 290 ARG B CA 1
ATOM 5176 C C . ARG B 1 290 ? 5.09 -60 -14.727 1 49.19 290 ARG B C 1
ATOM 5178 O O . ARG B 1 290 ? 5.25 -61.219 -14.781 1 49.19 290 ARG B O 1
ATOM 5185 N N . ARG B 1 291 ? 5.777 -59.531 -15.781 1 44.75 291 ARG B N 1
ATOM 5186 C CA . ARG B 1 291 ? 6.938 -60.406 -15.875 1 44.75 291 ARG B CA 1
ATOM 5187 C C . ARG B 1 291 ? 7.832 -60.25 -14.656 1 44.75 291 ARG B C 1
ATOM 5189 O O . ARG B 1 291 ? 7.855 -59.188 -14.016 1 44.75 291 ARG B O 1
ATOM 5196 N N . PRO B 1 292 ? 8.508 -61.281 -14.141 1 44.56 292 PRO B N 1
ATOM 5197 C CA . PRO B 1 292 ? 9.312 -61.375 -12.914 1 44.56 292 PRO B CA 1
ATOM 5198 C C . PRO B 1 292 ? 10.32 -60.25 -12.766 1 44.56 292 PRO B C 1
ATOM 5200 O O . PRO B 1 292 ? 10.875 -59.781 -13.766 1 44.56 292 PRO B O 1
ATOM 5203 N N . ALA B 1 293 ? 10.258 -59.438 -11.664 1 43.62 293 ALA B N 1
ATOM 5204 C CA . ALA B 1 293 ? 11.102 -58.312 -11.203 1 43.62 293 ALA B CA 1
ATOM 5205 C C . ALA B 1 293 ? 12.578 -58.625 -11.461 1 43.62 293 ALA B C 1
ATOM 5207 O O . ALA B 1 293 ? 13.18 -59.469 -10.773 1 43.62 293 ALA B O 1
ATOM 5208 N N . ARG B 1 294 ? 12.992 -58.844 -12.719 1 38.88 294 ARG B N 1
ATOM 5209 C CA . ARG B 1 294 ? 14.453 -58.969 -12.742 1 38.88 294 ARG B CA 1
ATOM 5210 C C . ARG B 1 294 ? 15.094 -57.906 -11.852 1 38.88 294 ARG B C 1
ATOM 5212 O O . ARG B 1 294 ? 14.461 -56.906 -11.508 1 38.88 294 ARG B O 1
ATOM 5219 N N . LYS B 1 295 ? 16.469 -57.938 -11.695 1 43.44 295 LYS B N 1
ATOM 5220 C CA . LYS B 1 295 ? 17.469 -57.312 -10.844 1 43.44 295 LYS B CA 1
ATOM 5221 C C . LYS B 1 295 ? 17.297 -55.781 -10.859 1 43.44 295 LYS B C 1
ATOM 5223 O O . LYS B 1 295 ? 16.812 -55.219 -11.836 1 43.44 295 LYS B O 1
ATOM 5228 N N . LYS B 1 296 ? 17.484 -55.156 -9.727 1 42.72 296 LYS B N 1
ATOM 5229 C CA . LYS B 1 296 ? 17.609 -53.781 -9.32 1 42.72 296 LYS B CA 1
ATOM 5230 C C . LYS B 1 296 ? 18.281 -52.938 -10.414 1 42.72 296 LYS B C 1
ATOM 5232 O O . LYS B 1 296 ? 19.516 -52.938 -10.531 1 42.72 296 LYS B O 1
ATOM 5237 N N . GLN B 1 297 ? 17.875 -53 -11.672 1 38.22 297 GLN B N 1
ATOM 5238 C CA . GLN B 1 297 ? 18.578 -52.094 -12.578 1 38.22 297 GLN B CA 1
ATOM 5239 C C . GLN B 1 297 ? 18.766 -50.719 -11.945 1 38.22 297 GLN B C 1
ATOM 5241 O O . GLN B 1 297 ? 17.844 -50.188 -11.297 1 38.22 297 GLN B O 1
ATOM 5246 N N . LYS B 1 298 ? 19.906 -50.25 -11.781 1 42.88 298 LYS B N 1
ATOM 5247 C CA . LYS B 1 298 ? 20.375 -48.906 -11.383 1 42.88 298 LYS B CA 1
ATOM 5248 C C . LYS B 1 298 ? 19.438 -47.812 -11.898 1 42.88 298 LYS B C 1
ATOM 5250 O O . LYS B 1 298 ? 19.172 -47.75 -13.102 1 42.88 298 LYS B O 1
ATOM 5255 N N . ARG B 1 299 ? 18.453 -47.375 -11.156 1 45.34 299 ARG B N 1
ATOM 5256 C CA . ARG B 1 299 ? 17.609 -46.188 -11.43 1 45.34 299 ARG B CA 1
ATOM 5257 C C . ARG B 1 299 ? 18.344 -45.188 -12.281 1 45.34 299 ARG B C 1
ATOM 5259 O O . ARG B 1 299 ? 19.25 -44.5 -11.789 1 45.34 299 ARG B O 1
ATOM 5266 N N . ASN B 1 300 ? 18.703 -45.375 -13.555 1 49.44 300 ASN B N 1
ATOM 5267 C CA . ASN B 1 300 ? 19.391 -44.5 -14.484 1 49.44 300 ASN B CA 1
ATOM 5268 C C . ASN B 1 300 ? 18.891 -43.062 -14.359 1 49.44 300 ASN B C 1
ATOM 5270 O O . ASN B 1 300 ? 17.688 -42.812 -14.43 1 49.44 300 ASN B O 1
ATOM 5274 N N . SER B 1 301 ? 19.656 -42.188 -13.734 1 69.31 301 SER B N 1
ATOM 5275 C CA . SER B 1 301 ? 19.484 -40.719 -13.664 1 69.31 301 SER B CA 1
ATOM 5276 C C . SER B 1 301 ? 19.031 -40.156 -15.008 1 69.31 301 SER B C 1
ATOM 5278 O O . SER B 1 301 ? 19.609 -40.5 -16.047 1 69.31 301 SER B O 1
ATOM 5280 N N . LEU B 1 302 ? 17.734 -39.719 -15.102 1 77 302 LEU B N 1
ATOM 5281 C CA . LEU B 1 302 ? 17.188 -39.094 -16.297 1 77 302 LEU B CA 1
ATOM 5282 C C . LEU B 1 302 ? 18.172 -38.094 -16.891 1 77 302 LEU B C 1
ATOM 5284 O O . LEU B 1 302 ? 18.844 -37.375 -16.156 1 77 302 LEU B O 1
ATOM 5288 N N . THR B 1 303 ? 18.5 -38.219 -18.141 1 81.25 303 THR B N 1
ATOM 5289 C CA . THR B 1 303 ? 19.359 -37.312 -18.875 1 81.25 303 THR B CA 1
ATOM 5290 C C . THR B 1 303 ? 18.562 -36.125 -19.422 1 81.25 303 THR B C 1
ATOM 5292 O O . THR B 1 303 ? 17.328 -36.125 -19.344 1 81.25 303 THR B O 1
ATOM 5295 N N . SER B 1 304 ? 19.281 -35.156 -19.844 1 83.38 304 SER B N 1
ATOM 5296 C CA . SER B 1 304 ? 18.656 -34 -20.453 1 83.38 304 SER B CA 1
ATOM 5297 C C . SER B 1 304 ? 17.797 -34.406 -21.656 1 83.38 304 SER B C 1
ATOM 5299 O O . SER B 1 304 ? 16.75 -33.781 -21.906 1 83.38 304 SER B O 1
ATOM 5301 N N . ALA B 1 305 ? 18.234 -35.406 -22.328 1 85.81 305 ALA B N 1
ATOM 5302 C CA . ALA B 1 305 ? 17.484 -35.875 -23.484 1 85.81 305 ALA B CA 1
ATOM 5303 C C . ALA B 1 305 ? 16.141 -36.469 -23.078 1 85.81 305 ALA B C 1
ATOM 5305 O O . ALA B 1 305 ? 15.156 -36.344 -23.812 1 85.81 305 ALA B O 1
ATOM 5306 N N . ASP B 1 306 ? 16.109 -36.969 -21.922 1 90.12 306 ASP B N 1
ATOM 5307 C CA . ASP B 1 306 ? 14.875 -37.562 -21.406 1 90.12 306 ASP B CA 1
ATOM 5308 C C . ASP B 1 306 ? 13.836 -36.469 -21.094 1 90.12 306 ASP B C 1
ATOM 5310 O O . ASP B 1 306 ? 12.641 -36.75 -21.047 1 90.12 306 ASP B O 1
ATOM 5314 N N . LEU B 1 307 ? 14.273 -35.281 -20.906 1 95.06 307 LEU B N 1
ATOM 5315 C CA . LEU B 1 307 ? 13.391 -34.219 -20.453 1 95.06 307 LEU B CA 1
ATOM 5316 C C . LEU B 1 307 ? 12.859 -33.406 -21.641 1 95.06 307 LEU B C 1
ATOM 5318 O O . LEU B 1 307 ? 12.062 -32.5 -21.469 1 95.06 307 LEU B O 1
ATOM 5322 N N . LYS B 1 308 ? 13.312 -33.781 -22.844 1 96.44 308 LYS B N 1
ATOM 5323 C CA . LYS B 1 308 ? 12.898 -33.031 -24.047 1 96.44 308 LYS B CA 1
ATOM 5324 C C . LYS B 1 308 ? 11.383 -33.031 -24.172 1 96.44 308 LYS B C 1
ATOM 5326 O O . LYS B 1 308 ? 10.727 -34.062 -24.125 1 96.44 308 LYS B O 1
ATOM 5331 N N . ASP B 1 309 ? 10.789 -31.844 -24.234 1 97.38 309 ASP B N 1
ATOM 5332 C CA . ASP B 1 309 ? 9.375 -31.578 -24.469 1 97.38 309 ASP B CA 1
ATOM 5333 C C . ASP B 1 309 ? 8.516 -32.188 -23.359 1 97.38 309 ASP B C 1
ATOM 5335 O O . ASP B 1 309 ? 7.34 -32.5 -23.562 1 97.38 309 ASP B O 1
ATOM 5339 N N . ALA B 1 310 ? 9.18 -32.469 -22.203 1 97.81 310 ALA B N 1
ATOM 5340 C CA . ALA B 1 310 ? 8.445 -33.031 -21.078 1 97.81 310 ALA B CA 1
ATOM 5341 C C . ALA B 1 310 ? 7.332 -32.094 -20.609 1 97.81 310 ALA B C 1
ATOM 5343 O O . ALA B 1 310 ? 6.344 -32.531 -20.031 1 97.81 310 ALA B O 1
ATOM 5344 N N . LEU B 1 311 ? 7.453 -30.781 -20.891 1 98.38 311 LEU B N 1
ATOM 5345 C CA . LEU B 1 311 ? 6.473 -29.797 -20.438 1 98.38 311 LEU B CA 1
ATOM 5346 C C . LEU B 1 311 ? 5.727 -29.203 -21.625 1 98.38 311 LEU B C 1
ATOM 5348 O O . LEU B 1 311 ? 5.227 -28.078 -21.547 1 98.38 311 LEU B O 1
ATOM 5352 N N . ALA B 1 312 ? 5.727 -29.875 -22.75 1 97.5 312 ALA B N 1
ATOM 5353 C CA . ALA B 1 312 ? 4.922 -29.438 -23.891 1 97.5 312 ALA B CA 1
ATOM 5354 C C . ALA B 1 312 ? 3.455 -29.281 -23.5 1 97.5 312 ALA B C 1
ATOM 5356 O O . ALA B 1 312 ? 2.893 -30.156 -22.812 1 97.5 312 ALA B O 1
ATOM 5357 N N . GLY B 1 313 ? 2.861 -28.156 -23.891 1 96.06 313 GLY B N 1
ATOM 5358 C CA . GLY B 1 313 ? 1.465 -27.891 -23.578 1 96.06 313 GLY B CA 1
ATOM 5359 C C . GLY B 1 313 ? 1.274 -27.094 -22.312 1 96.06 313 GLY B C 1
ATOM 5360 O O . GLY B 1 313 ? 0.159 -26.672 -22 1 96.06 313 GLY B O 1
ATOM 5361 N N . VAL B 1 314 ? 2.33 -26.859 -21.562 1 97.44 314 VAL B N 1
ATOM 5362 C CA . VAL B 1 314 ? 2.26 -26.109 -20.312 1 97.44 314 VAL B CA 1
ATOM 5363 C C . VAL B 1 314 ? 2.615 -24.641 -20.578 1 97.44 314 VAL B C 1
ATOM 5365 O O . VAL B 1 314 ? 3.566 -24.359 -21.312 1 97.44 314 VAL B O 1
ATOM 5368 N N . ARG B 1 315 ? 1.833 -23.766 -20.094 1 97.31 315 ARG B N 1
ATOM 5369 C CA . ARG B 1 315 ? 2.111 -22.344 -20.109 1 97.31 315 ARG B CA 1
ATOM 5370 C C . ARG B 1 315 ? 2.609 -21.859 -18.75 1 97.31 315 ARG B C 1
ATOM 5372 O O . ARG B 1 315 ? 1.976 -22.125 -17.719 1 97.31 315 ARG B O 1
ATOM 5379 N N . ILE B 1 316 ? 3.727 -21.234 -18.781 1 98.5 316 ILE B N 1
ATOM 5380 C CA . ILE B 1 316 ? 4.316 -20.656 -17.562 1 98.5 316 ILE B CA 1
ATOM 5381 C C . ILE B 1 316 ? 4.148 -19.141 -17.578 1 98.5 316 ILE B C 1
ATOM 5383 O O . ILE B 1 316 ? 4.754 -18.453 -18.406 1 98.5 316 ILE B O 1
ATOM 5387 N N . PHE B 1 317 ? 3.342 -18.609 -16.688 1 98.5 317 PHE B N 1
ATOM 5388 C CA . PHE B 1 317 ? 3.158 -17.172 -16.547 1 98.5 317 PHE B CA 1
ATOM 5389 C C . PHE B 1 317 ? 4.098 -16.609 -15.484 1 98.5 317 PHE B C 1
ATOM 5391 O O . PHE B 1 317 ? 3.99 -16.969 -14.305 1 98.5 317 PHE B O 1
ATOM 5398 N N . ILE B 1 318 ? 4.977 -15.703 -15.906 1 98.75 318 ILE B N 1
ATOM 5399 C CA . ILE B 1 318 ? 5.918 -15.078 -14.977 1 98.75 318 ILE B CA 1
ATOM 5400 C C . ILE B 1 318 ? 5.234 -13.93 -14.25 1 98.75 318 ILE B C 1
ATOM 5402 O O . ILE B 1 318 ? 4.656 -13.039 -14.883 1 98.75 318 ILE B O 1
ATOM 5406 N N . ILE B 1 319 ? 5.301 -13.984 -12.883 1 98.69 319 ILE B N 1
ATOM 5407 C CA . ILE B 1 319 ? 4.703 -12.953 -12.047 1 98.69 319 ILE B CA 1
ATOM 5408 C C . ILE B 1 319 ? 5.73 -12.438 -11.047 1 98.69 319 ILE B C 1
ATOM 5410 O O . ILE B 1 319 ? 6.824 -12.992 -10.922 1 98.69 319 ILE B O 1
ATOM 5414 N N . HIS B 1 320 ? 5.426 -11.328 -10.312 1 98.62 320 HIS B N 1
ATOM 5415 C CA . HIS B 1 320 ? 6.121 -10.797 -9.141 1 98.62 320 HIS B CA 1
ATOM 5416 C C . HIS B 1 320 ? 7.543 -10.375 -9.492 1 98.62 320 HIS B C 1
ATOM 5418 O O . HIS B 1 320 ? 8.484 -10.672 -8.75 1 98.62 320 HIS B O 1
ATOM 5424 N N . CYS B 1 321 ? 7.766 -9.852 -10.688 1 97.75 321 CYS B N 1
ATOM 5425 C CA . CYS B 1 321 ? 9.047 -9.242 -11.016 1 97.75 321 CYS B CA 1
ATOM 5426 C C . CYS B 1 321 ? 9.273 -7.973 -10.203 1 97.75 321 CYS B C 1
ATOM 5428 O O . CYS B 1 321 ? 8.391 -7.113 -10.125 1 97.75 321 CYS B O 1
ATOM 5430 N N . LYS B 1 322 ? 10.414 -7.891 -9.555 1 95.19 322 LYS B N 1
ATOM 5431 C CA . LYS B 1 322 ? 10.742 -6.668 -8.828 1 95.19 322 LYS B CA 1
ATOM 5432 C C . LYS B 1 322 ? 11.039 -5.523 -9.789 1 95.19 322 LYS B C 1
ATOM 5434 O O . LYS B 1 322 ? 11.812 -5.684 -10.734 1 95.19 322 LYS B O 1
ATOM 5439 N N . ASP B 1 323 ? 10.422 -4.402 -9.523 1 90.44 323 ASP B N 1
ATOM 5440 C CA . ASP B 1 323 ? 10.516 -3.266 -10.438 1 90.44 323 ASP B CA 1
ATOM 5441 C C . ASP B 1 323 ? 11.867 -2.564 -10.305 1 90.44 323 ASP B C 1
ATOM 5443 O O . ASP B 1 323 ? 12.492 -2.607 -9.242 1 90.44 323 ASP B O 1
ATOM 5447 N N . GLU B 1 324 ? 12.297 -2.053 -11.391 1 84.31 324 GLU B N 1
ATOM 5448 C CA . GLU B 1 324 ? 13.438 -1.136 -11.398 1 84.31 324 GLU B CA 1
ATOM 5449 C C . GLU B 1 324 ? 12.984 0.299 -11.656 1 84.31 324 GLU B C 1
ATOM 5451 O O . GLU B 1 324 ? 12.586 0.639 -12.773 1 84.31 324 GLU B O 1
ATOM 5456 N N . MET B 1 325 ? 13.102 1.146 -10.664 1 81 325 MET B N 1
ATOM 5457 C CA . MET B 1 325 ? 12.523 2.482 -10.75 1 81 325 MET B CA 1
ATOM 5458 C C . MET B 1 325 ? 13.57 3.5 -11.195 1 81 325 MET B C 1
ATOM 5460 O O . MET B 1 325 ? 13.266 4.684 -11.344 1 81 325 MET B O 1
ATOM 5464 N N . ASN B 1 326 ? 14.836 3.129 -11.438 1 77.81 326 ASN B N 1
ATOM 5465 C CA . ASN B 1 326 ? 15.922 4.062 -11.734 1 77.81 326 ASN B CA 1
ATOM 5466 C C . ASN B 1 326 ? 15.883 4.508 -13.195 1 77.81 326 ASN B C 1
ATOM 5468 O O . ASN B 1 326 ? 16.578 5.449 -13.578 1 77.81 326 ASN B O 1
ATOM 5472 N N . GLY B 1 327 ? 15.008 4.102 -14.023 1 69.88 327 GLY B N 1
ATOM 5473 C CA . GLY B 1 327 ? 14.844 4.559 -15.391 1 69.88 327 GLY B CA 1
ATOM 5474 C C . GLY B 1 327 ? 16 4.188 -16.297 1 69.88 327 GLY B C 1
ATOM 5475 O O . GLY B 1 327 ? 16.094 4.656 -17.422 1 69.88 327 GLY B O 1
ATOM 5476 N N . ASP B 1 328 ? 16.891 3.449 -15.844 1 68.94 328 ASP B N 1
ATOM 5477 C CA . ASP B 1 328 ? 18.125 3.162 -16.578 1 68.94 328 ASP B CA 1
ATOM 5478 C C . ASP B 1 328 ? 17.891 2.119 -17.656 1 68.94 328 ASP B C 1
ATOM 5480 O O . ASP B 1 328 ? 18.672 2.014 -18.609 1 68.94 328 ASP B O 1
ATOM 5484 N N . LEU B 1 329 ? 16.828 1.516 -17.484 1 71.06 329 LEU B N 1
ATOM 5485 C CA . LEU B 1 329 ? 16.625 0.429 -18.438 1 71.06 329 LEU B CA 1
ATOM 5486 C C . LEU B 1 329 ? 15.805 0.904 -19.641 1 71.06 329 LEU B C 1
ATOM 5488 O O . LEU B 1 329 ? 14.867 1.693 -19.484 1 71.06 329 LEU B O 1
ATOM 5492 N N . ASP B 1 330 ? 16.125 0.432 -20.781 1 77.06 330 ASP B N 1
ATOM 5493 C CA . ASP B 1 330 ? 15.43 0.749 -22.031 1 77.06 330 ASP B CA 1
ATOM 5494 C C . ASP B 1 330 ? 14.086 0.029 -22.125 1 77.06 330 ASP B C 1
ATOM 5496 O O . ASP B 1 330 ? 13.227 0.399 -22.922 1 77.06 330 ASP B O 1
ATOM 5500 N N . ARG B 1 331 ? 14.109 -1.033 -21.391 1 84.94 331 ARG B N 1
ATOM 5501 C CA . ARG B 1 331 ? 12.867 -1.801 -21.328 1 84.94 331 ARG B CA 1
ATOM 5502 C C . ARG B 1 331 ? 12.516 -2.172 -19.891 1 84.94 331 ARG B C 1
ATOM 5504 O O . ARG B 1 331 ? 13.391 -2.238 -19.031 1 84.94 331 ARG B O 1
ATOM 5511 N N . PRO B 1 332 ? 11.242 -2.406 -19.734 1 89.81 332 PRO B N 1
ATOM 5512 C CA . PRO B 1 332 ? 10.867 -2.83 -18.391 1 89.81 332 PRO B CA 1
ATOM 5513 C C . PRO B 1 332 ? 11.578 -4.113 -17.953 1 89.81 332 PRO B C 1
ATOM 5515 O O . PRO B 1 332 ? 11.75 -5.027 -18.766 1 89.81 332 PRO B O 1
ATOM 5518 N N . ILE B 1 333 ? 11.984 -4.188 -16.766 1 93.69 333 ILE B N 1
ATOM 5519 C CA . ILE B 1 333 ? 12.758 -5.301 -16.234 1 93.69 333 ILE B CA 1
ATOM 5520 C C . ILE B 1 333 ? 11.969 -6.602 -16.375 1 93.69 333 ILE B C 1
ATOM 5522 O O . ILE B 1 333 ? 12.555 -7.664 -16.594 1 93.69 333 ILE B O 1
ATOM 5526 N N . ARG B 1 334 ? 10.68 -6.562 -16.281 1 96 334 ARG B N 1
ATOM 5527 C CA . ARG B 1 334 ? 9.852 -7.758 -16.391 1 96 334 ARG B CA 1
ATOM 5528 C C . ARG B 1 334 ? 9.984 -8.391 -17.766 1 96 334 ARG B C 1
ATOM 5530 O O . ARG B 1 334 ? 9.969 -9.617 -17.891 1 96 334 ARG B O 1
ATOM 5537 N N . ASP B 1 335 ? 10.109 -7.59 -18.859 1 95.88 335 ASP B N 1
ATOM 5538 C CA . ASP B 1 335 ? 10.297 -8.117 -20.203 1 95.88 335 ASP B CA 1
ATOM 5539 C C . ASP B 1 335 ? 11.641 -8.82 -20.344 1 95.88 335 ASP B C 1
ATOM 5541 O O . ASP B 1 335 ? 11.742 -9.867 -20.984 1 95.88 335 ASP B O 1
ATOM 5545 N N . LEU B 1 336 ? 12.594 -8.211 -19.719 1 96.31 336 LEU B N 1
ATOM 5546 C CA . LEU B 1 336 ? 13.922 -8.82 -19.719 1 96.31 336 LEU B CA 1
ATOM 5547 C C . LEU B 1 336 ? 13.898 -10.18 -19.016 1 96.31 336 LEU B C 1
ATOM 5549 O O . LEU B 1 336 ? 14.453 -11.148 -19.547 1 96.31 336 LEU B O 1
ATOM 5553 N N . ILE B 1 337 ? 13.273 -10.266 -17.891 1 98.06 337 ILE B N 1
ATOM 5554 C CA . ILE B 1 337 ? 13.211 -11.492 -17.094 1 98.06 337 ILE B CA 1
ATOM 5555 C C . ILE B 1 337 ? 12.492 -12.586 -17.875 1 98.06 337 ILE B C 1
ATOM 5557 O O . ILE B 1 337 ? 12.969 -13.719 -17.953 1 98.06 337 ILE B O 1
ATOM 5561 N N . VAL B 1 338 ? 11.406 -12.266 -18.484 1 98.31 338 VAL B N 1
ATOM 5562 C CA . VAL B 1 338 ? 10.625 -13.234 -19.25 1 98.31 338 VAL B CA 1
ATOM 5563 C C . VAL B 1 338 ? 11.461 -13.766 -20.406 1 98.31 338 VAL B C 1
ATOM 5565 O O . VAL B 1 338 ? 11.453 -14.969 -20.688 1 98.31 338 VAL B O 1
ATOM 5568 N N . GLU B 1 339 ? 12.133 -12.883 -21.062 1 98.06 339 GLU B N 1
ATOM 5569 C CA . GLU B 1 339 ? 13.008 -13.289 -22.156 1 98.06 339 GLU B CA 1
ATOM 5570 C C . GLU B 1 339 ? 14.094 -14.242 -21.688 1 98.06 339 GLU B C 1
ATOM 5572 O O . GLU B 1 339 ? 14.406 -15.234 -22.344 1 98.06 339 GLU B O 1
ATOM 5577 N N . GLN B 1 340 ? 14.656 -13.922 -20.547 1 98.75 340 GLN B N 1
ATOM 5578 C CA . GLN B 1 340 ? 15.703 -14.766 -19.984 1 98.75 340 GLN B CA 1
ATOM 5579 C C . GLN B 1 340 ? 15.164 -16.156 -19.625 1 98.75 340 GLN B C 1
ATOM 5581 O O . GLN B 1 340 ? 15.797 -17.172 -19.922 1 98.75 340 GLN B O 1
ATOM 5586 N N . VAL B 1 341 ? 14.008 -16.203 -19.016 1 98.88 341 VAL B N 1
ATOM 5587 C CA . VAL B 1 341 ? 13.391 -17.469 -18.656 1 98.88 341 VAL B CA 1
ATOM 5588 C C . VAL B 1 341 ? 13.062 -18.266 -19.922 1 98.88 341 VAL B C 1
ATOM 5590 O O . VAL B 1 341 ? 13.312 -19.469 -20 1 98.88 341 VAL B O 1
ATOM 5593 N N . ARG B 1 342 ? 12.5 -17.578 -20.922 1 98.69 342 ARG B N 1
ATOM 5594 C CA . ARG B 1 342 ? 12.164 -18.219 -22.188 1 98.69 342 ARG B CA 1
ATOM 5595 C C . ARG B 1 342 ? 13.391 -18.875 -22.812 1 98.69 342 ARG B C 1
ATOM 5597 O O . ARG B 1 342 ? 13.328 -20 -23.297 1 98.69 342 ARG B O 1
ATOM 5604 N N . ARG B 1 343 ? 14.484 -18.188 -22.812 1 98.56 343 ARG B N 1
ATOM 5605 C CA . ARG B 1 343 ? 15.734 -18.703 -23.375 1 98.56 343 ARG B CA 1
ATOM 5606 C C . ARG B 1 343 ? 16.188 -19.969 -22.656 1 98.56 343 ARG B C 1
ATOM 5608 O O . ARG B 1 343 ? 16.594 -20.938 -23.281 1 98.56 343 ARG B O 1
ATOM 5615 N N . ILE B 1 344 ? 16.078 -19.953 -21.375 1 98.56 344 ILE B N 1
ATOM 5616 C CA . ILE B 1 344 ? 16.516 -21.094 -20.578 1 98.56 344 ILE B CA 1
ATOM 5617 C C . ILE B 1 344 ? 15.617 -22.297 -20.859 1 98.56 344 ILE B C 1
ATOM 5619 O O . ILE B 1 344 ? 16.094 -23.422 -21.016 1 98.56 344 ILE B O 1
ATOM 5623 N N . VAL B 1 345 ? 14.367 -22.062 -20.891 1 98.5 345 VAL B N 1
ATOM 5624 C CA . VAL B 1 345 ? 13.398 -23.125 -21.156 1 98.5 345 VAL B CA 1
ATOM 5625 C C . VAL B 1 345 ? 13.656 -23.719 -22.547 1 98.5 345 VAL B C 1
ATOM 5627 O O . VAL B 1 345 ? 13.617 -24.953 -22.719 1 98.5 345 VAL B O 1
ATOM 5630 N N . GLU B 1 346 ? 13.953 -22.844 -23.531 1 98.06 346 GLU B N 1
ATOM 5631 C CA . GLU B 1 346 ? 14.25 -23.281 -24.891 1 98.06 346 GLU B CA 1
ATOM 5632 C C . GLU B 1 346 ? 15.562 -24.062 -24.938 1 98.06 346 GLU B C 1
ATOM 5634 O O . GLU B 1 346 ? 15.641 -25.125 -25.578 1 98.06 346 GLU B O 1
ATOM 5639 N N . GLU B 1 347 ? 16.562 -23.531 -24.312 1 98 347 GLU B N 1
ATOM 5640 C CA . GLU B 1 347 ? 17.875 -24.156 -24.312 1 98 347 GLU B CA 1
ATOM 5641 C C . GLU B 1 347 ? 17.812 -25.547 -23.688 1 98 347 GLU B C 1
ATOM 5643 O O . GLU B 1 347 ? 18.516 -26.469 -24.141 1 98 347 GLU B O 1
ATOM 5648 N N . ARG B 1 348 ? 17 -25.703 -22.719 1 97.81 348 ARG B N 1
ATOM 5649 C CA . ARG B 1 348 ? 16.922 -26.984 -22.016 1 97.81 348 ARG B CA 1
ATOM 5650 C C . ARG B 1 348 ? 15.914 -27.906 -22.688 1 97.81 348 ARG B C 1
ATOM 5652 O O . ARG B 1 348 ? 15.766 -29.062 -22.297 1 97.81 348 ARG B O 1
ATOM 5659 N N . GLY B 1 349 ? 15.234 -27.391 -23.641 1 97.88 349 GLY B N 1
ATOM 5660 C CA . GLY B 1 349 ? 14.32 -28.172 -24.453 1 97.88 349 GLY B CA 1
ATOM 5661 C C . GLY B 1 349 ? 13.109 -28.672 -23.672 1 97.88 349 GLY B C 1
ATOM 5662 O O . GLY B 1 349 ? 12.609 -29.766 -23.938 1 97.88 349 GLY B O 1
ATOM 5663 N N . LEU B 1 350 ? 12.633 -27.938 -22.719 1 98.12 350 LEU B N 1
ATOM 5664 C CA . LEU B 1 350 ? 11.586 -28.406 -21.812 1 98.12 350 LEU B CA 1
ATOM 5665 C C . LEU B 1 350 ? 10.227 -28.391 -22.5 1 98.12 350 LEU B C 1
ATOM 5667 O O . LEU B 1 350 ? 9.305 -29.094 -22.094 1 98.12 350 LEU B O 1
ATOM 5671 N N . GLY B 1 351 ? 10.094 -27.5 -23.516 1 98.12 351 GLY B N 1
ATOM 5672 C CA . GLY B 1 351 ? 8.906 -27.516 -24.344 1 98.12 351 GLY B CA 1
ATOM 5673 C C . GLY B 1 351 ? 7.805 -26.609 -23.844 1 98.12 351 GLY B C 1
ATOM 5674 O O . GLY B 1 351 ? 6.805 -26.391 -24.531 1 98.12 351 GLY B O 1
ATOM 5675 N N . ALA B 1 352 ? 7.883 -26.016 -22.688 1 98.12 352 ALA B N 1
ATOM 5676 C CA . ALA B 1 352 ? 6.852 -25.156 -22.109 1 98.12 352 ALA B CA 1
ATOM 5677 C C . ALA B 1 352 ? 6.84 -23.781 -22.797 1 98.12 352 ALA B C 1
ATOM 5679 O O . ALA B 1 352 ? 7.852 -23.344 -23.344 1 98.12 352 ALA B O 1
ATOM 5680 N N . GLN B 1 353 ? 5.66 -23.125 -22.828 1 97.81 353 GLN B N 1
ATOM 5681 C CA . GLN B 1 353 ? 5.539 -21.734 -23.266 1 97.81 353 GLN B CA 1
ATOM 5682 C C . GLN B 1 353 ? 5.68 -20.766 -22.094 1 97.81 353 GLN B C 1
ATOM 5684 O O . GLN B 1 353 ? 5.016 -20.938 -21.062 1 97.81 353 GLN B O 1
ATOM 5689 N N . VAL B 1 354 ? 6.57 -19.797 -22.219 1 98.62 354 VAL B N 1
ATOM 5690 C CA . VAL B 1 354 ? 6.805 -18.812 -21.156 1 98.62 354 VAL B CA 1
ATOM 5691 C C . VAL B 1 354 ? 6.137 -17.484 -21.531 1 98.62 354 VAL B C 1
ATOM 5693 O O . VAL B 1 354 ? 6.41 -16.922 -22.578 1 98.62 354 VAL B O 1
ATOM 5696 N N . LEU B 1 355 ? 5.258 -17 -20.672 1 97.69 355 LEU B N 1
ATOM 5697 C CA . LEU B 1 355 ? 4.488 -15.773 -20.891 1 97.69 355 LEU B CA 1
ATOM 5698 C C . LEU B 1 355 ? 4.617 -14.828 -19.703 1 97.69 355 LEU B C 1
ATOM 5700 O O . LEU B 1 355 ? 5.09 -15.227 -18.641 1 97.69 355 LEU B O 1
ATOM 5704 N N . LEU B 1 356 ? 4.297 -13.57 -19.922 1 97.12 356 LEU B N 1
ATOM 5705 C CA . LEU B 1 356 ? 4.262 -12.57 -18.875 1 97.12 356 LEU B CA 1
ATOM 5706 C C . LEU B 1 356 ? 2.832 -12.32 -18.406 1 97.12 356 LEU B C 1
ATOM 5708 O O . LEU B 1 356 ? 1.924 -12.164 -19.219 1 97.12 356 LEU B O 1
ATOM 5712 N N . ALA B 1 357 ? 2.604 -12.391 -17.062 1 97.12 357 ALA B N 1
ATOM 5713 C CA . ALA B 1 357 ? 1.354 -11.852 -16.531 1 97.12 357 ALA B CA 1
ATOM 5714 C C . ALA B 1 357 ? 1.405 -10.328 -16.469 1 97.12 357 ALA B C 1
ATOM 5716 O O . ALA B 1 357 ? 1.973 -9.758 -15.531 1 97.12 357 ALA B O 1
ATOM 5717 N N . LYS B 1 358 ? 0.758 -9.695 -17.375 1 96.38 358 LYS B N 1
ATOM 5718 C CA . LYS B 1 358 ? 0.853 -8.242 -17.484 1 96.38 358 LYS B CA 1
ATOM 5719 C C . LYS B 1 358 ? -0.326 -7.555 -16.812 1 96.38 358 LYS B C 1
ATOM 5721 O O . LYS B 1 358 ? -1.48 -7.922 -17.031 1 96.38 358 LYS B O 1
ATOM 5726 N N . GLN B 1 359 ? -0.026 -6.578 -15.961 1 97.25 359 GLN B N 1
ATOM 5727 C CA . GLN B 1 359 ? -1.081 -5.812 -15.305 1 97.25 359 GLN B CA 1
ATOM 5728 C C . GLN B 1 359 ? -2.08 -5.266 -16.312 1 97.25 359 GLN B C 1
ATOM 5730 O O . GLN B 1 359 ? -1.688 -4.77 -17.375 1 97.25 359 GLN B O 1
ATOM 5735 N N . GLY B 1 360 ? -3.361 -5.41 -16.016 1 97.25 360 GLY B N 1
ATOM 5736 C CA . GLY B 1 360 ? -4.414 -4.848 -16.844 1 97.25 360 GLY B CA 1
ATOM 5737 C C . GLY B 1 360 ? -4.875 -5.789 -17.938 1 97.25 360 GLY B C 1
ATOM 5738 O O . GLY B 1 360 ? -5.637 -5.395 -18.828 1 97.25 360 GLY B O 1
ATOM 5739 N N . THR B 1 361 ? -4.414 -7.016 -17.891 1 95.81 361 THR B N 1
ATOM 5740 C CA . THR B 1 361 ? -4.82 -7.977 -18.922 1 95.81 361 THR B CA 1
ATOM 5741 C C . THR B 1 361 ? -5.758 -9.023 -18.328 1 95.81 361 THR B C 1
ATOM 5743 O O . THR B 1 361 ? -5.801 -9.219 -17.109 1 95.81 361 THR B O 1
ATOM 5746 N N . ARG B 1 362 ? -6.562 -9.625 -19.172 1 95 362 ARG B N 1
ATOM 5747 C CA . ARG B 1 362 ? -7.43 -10.758 -18.844 1 95 362 ARG B CA 1
ATOM 5748 C C . ARG B 1 362 ? -6.949 -12.031 -19.531 1 95 362 ARG B C 1
ATOM 5750 O O . ARG B 1 362 ? -6.844 -12.07 -20.766 1 95 362 ARG B O 1
ATOM 5757 N N . ILE B 1 363 ? -6.617 -13.031 -18.781 1 93.38 363 ILE B N 1
ATOM 5758 C CA . ILE B 1 363 ? -6.164 -14.328 -19.266 1 93.38 363 ILE B CA 1
ATOM 5759 C C . ILE B 1 363 ? -7.34 -15.305 -19.312 1 93.38 363 ILE B C 1
ATOM 5761 O O . ILE B 1 363 ? -8.102 -15.406 -18.359 1 93.38 363 ILE B O 1
ATOM 5765 N N . GLY B 1 364 ? -7.578 -16.25 -20.25 1 83.31 364 GLY B N 1
ATOM 5766 C CA . GLY B 1 364 ? -8.664 -17.219 -20.406 1 83.31 364 GLY B CA 1
ATOM 5767 C C . GLY B 1 364 ? -9.57 -16.906 -21.578 1 83.31 364 GLY B C 1
ATOM 5768 O O . GLY B 1 364 ? -10.344 -17.766 -22.016 1 83.31 364 GLY B O 1
ATOM 5769 N N . THR B 1 365 ? -9.969 -15.773 -21.906 1 61.66 365 THR B N 1
ATOM 5770 C CA . THR B 1 365 ? -10.773 -15.477 -23.094 1 61.66 365 THR B CA 1
ATOM 5771 C C . THR B 1 365 ? -9.898 -15.477 -24.344 1 61.66 365 THR B C 1
ATOM 5773 O O . THR B 1 365 ? -8.672 -15.508 -24.25 1 61.66 365 THR B O 1
ATOM 5776 N N . SER B 1 366 ? -10.484 -14.992 -25.406 1 47.19 366 SER B N 1
ATOM 5777 C CA . SER B 1 366 ? -9.875 -15.039 -26.734 1 47.19 366 SER B CA 1
ATOM 5778 C C . SER B 1 366 ? -8.375 -14.797 -26.656 1 47.19 366 SER B C 1
ATOM 5780 O O . SER B 1 366 ? -7.832 -14.539 -25.578 1 47.19 366 SER B O 1
ATOM 5782 N N . GLY B 1 367 ? -7.766 -13.93 -27.703 1 39.91 367 GLY B N 1
ATOM 5783 C CA . GLY B 1 367 ? -6.477 -13.492 -28.203 1 39.91 367 GLY B CA 1
ATOM 5784 C C . GLY B 1 367 ? -5.602 -12.859 -27.141 1 39.91 367 GLY B C 1
ATOM 5785 O O . GLY B 1 367 ? -5.469 -11.633 -27.094 1 39.91 367 GLY B O 1
ATOM 5786 N N . TYR B 1 368 ? -5.777 -12.93 -25.984 1 37.12 368 TYR B N 1
ATOM 5787 C CA . TYR B 1 368 ? -4.59 -12.32 -25.391 1 37.12 368 TYR B CA 1
ATOM 5788 C C . TYR B 1 368 ? -3.34 -12.68 -26.188 1 37.12 368 TYR B C 1
ATOM 5790 O O . TYR B 1 368 ? -2.727 -13.727 -25.938 1 37.12 368 TYR B O 1
ATOM 5798 N N . LEU B 1 369 ? -3.484 -12.789 -27.469 1 31.33 369 LEU B N 1
ATOM 5799 C CA . LEU B 1 369 ? -2.207 -12.617 -28.156 1 31.33 369 LEU B CA 1
ATOM 5800 C C . LEU B 1 369 ? -1.347 -11.578 -27.438 1 31.33 369 LEU B C 1
ATOM 5802 O O . LEU B 1 369 ? -1.784 -10.445 -27.234 1 31.33 369 LEU B O 1
ATOM 5806 N N . PHE B 1 370 ? -0.747 -11.922 -26.297 1 29.97 370 PHE B N 1
ATOM 5807 C CA . PHE B 1 370 ? 0.515 -11.359 -25.828 1 29.97 370 PHE B CA 1
ATOM 5808 C C . PHE B 1 370 ? 1.152 -10.5 -26.922 1 29.97 370 PHE B C 1
ATOM 5810 O O . PHE B 1 370 ? 1.782 -11.031 -27.844 1 29.97 370 PHE B O 1
ATOM 5817 N N . ARG B 1 371 ? 0.424 -9.656 -27.531 1 25.23 371 ARG B N 1
ATOM 5818 C CA . ARG B 1 371 ? 1.104 -8.859 -28.562 1 25.23 371 ARG B CA 1
ATOM 5819 C C . ARG B 1 371 ? 2.465 -8.391 -28.062 1 25.23 371 ARG B C 1
ATOM 5821 O O . ARG B 1 371 ? 2.566 -7.777 -27 1 25.23 371 ARG B O 1
ATOM 5828 N N . THR B 1 372 ? 3.439 -9.281 -28.203 1 23.33 372 THR B N 1
ATOM 5829 C CA . THR B 1 372 ? 4.836 -8.938 -28.438 1 23.33 372 THR B CA 1
ATOM 5830 C C . THR B 1 372 ? 4.957 -7.539 -29.031 1 23.33 372 THR B C 1
ATOM 5832 O O . THR B 1 372 ? 4.434 -7.27 -30.109 1 23.33 372 THR B O 1
ATOM 5835 N N . ILE B 1 373 ? 4.582 -6.5 -28.141 1 19.98 373 ILE B N 1
ATOM 5836 C CA . ILE B 1 373 ? 5.172 -5.363 -28.828 1 19.98 373 ILE B CA 1
ATOM 5837 C C . ILE B 1 373 ? 6.613 -5.684 -29.219 1 19.98 373 ILE B C 1
ATOM 5839 O O . ILE B 1 373 ? 7.367 -6.242 -28.406 1 19.98 373 ILE B O 1
#